Protein AF-A0A662TF59-F1 (afdb_monomer_lite)

Radius of gyration: 23.85 Å; chains: 1; bounding box: 61×54×68 Å

Sequence (411 aa):
MSLVRFFKLKTAALFHDPPHKPWVLFRPIKHKGHEEEAKKLLEQVVRATILKGSEQFIGREPVSQVDRMASSVERYILSLLLSNWKPGALPVREIKLKNILSPHLEVKLDQCLDDNRLEEFKRELSNILKQVDELSKNLAEDERARLLYTVLHIILEPLWVSSGLPLGPGDTRVPTHTVFDHNYACATFMNWFVGGDRPSGYLVSIDVAGVHRFIESSRKLVDLWASSYLVSLLSWYSIREFLVKLGPDVLILPSPRFNPFLYHTMLVELKRLNQKAEDLINKLSEIIKEGTGGLYDPLKPGFPMHAYVPGRLLLVLPSGQYIKDIVKDELKSCRDMKHAIACYIQNRFREGWRKLYEVLEEAFSEEGVERLIKKLLEKSGVIGGQESRAYKWGFAKEPPISVRVIVIDVR

Structure (mmCIF, N/CA/C/O backbone):
data_AF-A0A662TF59-F1
#
_entry.id   AF-A0A662TF59-F1
#
loop_
_atom_site.group_PDB
_atom_site.id
_atom_site.type_symbol
_atom_site.label_atom_id
_atom_site.label_alt_id
_atom_site.label_comp_id
_atom_site.label_asym_id
_atom_site.label_entity_id
_atom_site.label_seq_id
_atom_site.pdbx_PDB_ins_code
_atom_site.Cartn_x
_atom_site.Cartn_y
_atom_site.Cartn_z
_atom_site.occupancy
_atom_site.B_iso_or_equiv
_atom_site.auth_seq_id
_atom_site.auth_comp_id
_atom_site.auth_asym_id
_atom_site.auth_atom_id
_atom_site.pdbx_PDB_model_num
ATOM 1 N N . MET A 1 1 ? 21.215 1.408 9.684 1.00 64.00 1 MET A N 1
ATOM 2 C CA . MET A 1 1 ? 20.940 1.981 8.347 1.00 64.00 1 MET A CA 1
ATOM 3 C C . MET A 1 1 ? 19.900 3.084 8.544 1.00 64.00 1 MET A C 1
ATOM 5 O O . MET A 1 1 ? 19.001 2.866 9.343 1.00 64.00 1 MET A O 1
ATOM 9 N N . SER A 1 2 ? 20.048 4.269 7.935 1.00 84.00 2 SER A N 1
ATOM 10 C CA . SER A 1 2 ? 19.046 5.346 8.084 1.00 84.00 2 SER A CA 1
ATOM 11 C C . SER A 1 2 ? 17.724 4.967 7.406 1.00 84.00 2 SER A C 1
ATOM 13 O O . SER A 1 2 ? 17.728 4.177 6.455 1.00 84.00 2 SER A O 1
ATOM 15 N N . LEU A 1 3 ? 16.600 5.518 7.873 1.00 87.88 3 LEU A N 1
ATOM 16 C CA . LEU A 1 3 ? 15.291 5.326 7.234 1.00 87.88 3 LEU A CA 1
ATOM 17 C C . LEU A 1 3 ? 15.289 5.912 5.812 1.00 87.88 3 LEU A C 1
ATOM 19 O O . LEU A 1 3 ? 14.770 5.277 4.899 1.00 87.88 3 LEU A O 1
ATOM 23 N N . VAL A 1 4 ? 15.986 7.029 5.571 1.00 93.12 4 VAL A N 1
ATOM 24 C CA . VAL A 1 4 ? 16.218 7.539 4.204 1.00 93.12 4 VAL A CA 1
ATOM 25 C C . VAL A 1 4 ? 16.836 6.475 3.287 1.00 93.12 4 VAL A C 1
ATOM 27 O O . VAL A 1 4 ? 16.341 6.253 2.182 1.00 93.12 4 VAL A O 1
ATOM 30 N N . ARG A 1 5 ? 17.899 5.773 3.717 1.00 93.19 5 ARG A N 1
ATOM 31 C CA . ARG A 1 5 ? 18.518 4.712 2.895 1.00 93.19 5 ARG A CA 1
ATOM 32 C C . ARG A 1 5 ? 17.561 3.539 2.670 1.00 93.19 5 ARG A C 1
ATOM 34 O O . ARG A 1 5 ? 17.553 2.984 1.575 1.00 93.19 5 ARG A O 1
ATOM 41 N N . PHE A 1 6 ? 16.751 3.196 3.668 1.00 93.38 6 PHE A N 1
ATOM 42 C CA . PHE A 1 6 ? 15.716 2.169 3.546 1.00 93.38 6 PHE A CA 1
ATOM 43 C C . PHE A 1 6 ? 14.692 2.515 2.451 1.00 93.38 6 PHE A C 1
ATOM 45 O O . PHE A 1 6 ? 14.455 1.699 1.561 1.00 93.38 6 PHE A O 1
ATOM 52 N N . PHE A 1 7 ? 14.176 3.747 2.418 1.00 95.94 7 PHE A N 1
ATOM 53 C CA . PHE A 1 7 ? 13.256 4.178 1.357 1.00 95.94 7 PHE A CA 1
ATOM 54 C C . PHE A 1 7 ? 13.919 4.298 -0.020 1.00 95.94 7 PHE A C 1
ATOM 56 O O . PHE A 1 7 ? 13.269 4.016 -1.027 1.00 95.94 7 PHE A O 1
ATOM 63 N N . LYS A 1 8 ? 15.215 4.630 -0.100 1.00 96.19 8 LYS A N 1
ATOM 64 C CA . LYS A 1 8 ? 15.958 4.586 -1.375 1.00 96.19 8 LYS A CA 1
ATOM 65 C C . LYS A 1 8 ? 16.068 3.169 -1.941 1.00 96.19 8 LYS A C 1
ATOM 67 O O . LYS A 1 8 ? 15.877 2.981 -3.138 1.00 96.19 8 LYS A O 1
ATOM 72 N N . LEU A 1 9 ? 16.323 2.168 -1.093 1.00 95.50 9 LEU A N 1
ATOM 73 C CA . LEU A 1 9 ? 16.351 0.759 -1.507 1.00 95.50 9 LEU A CA 1
ATOM 74 C C . LEU A 1 9 ? 14.986 0.289 -2.017 1.00 95.50 9 LEU A C 1
ATOM 76 O O . LEU A 1 9 ? 14.910 -0.340 -3.068 1.00 95.50 9 LEU A O 1
ATOM 80 N N . LYS A 1 10 ? 13.904 0.648 -1.318 1.00 96.62 10 LYS A N 1
ATOM 81 C CA . LYS A 1 10 ? 12.536 0.355 -1.767 1.00 96.62 10 LYS A CA 1
ATOM 82 C C . LYS A 1 10 ? 12.191 1.027 -3.089 1.00 96.62 10 LYS A C 1
ATOM 84 O O . LYS A 1 10 ? 11.623 0.397 -3.972 1.00 96.62 10 LYS A O 1
ATOM 89 N N . THR A 1 11 ? 12.580 2.290 -3.244 1.00 97.44 11 THR A N 1
ATOM 90 C CA . THR A 1 11 ? 12.395 3.039 -4.493 1.00 97.44 11 THR A CA 1
ATOM 91 C C . THR A 1 11 ? 13.150 2.372 -5.644 1.00 97.44 11 THR A C 1
ATOM 93 O O . THR A 1 11 ? 12.599 2.214 -6.728 1.00 97.44 11 THR A O 1
ATOM 96 N N . ALA A 1 12 ? 14.383 1.918 -5.402 1.00 96.62 12 ALA A N 1
ATOM 97 C CA . ALA A 1 12 ? 15.154 1.162 -6.382 1.00 96.62 12 ALA A CA 1
ATOM 98 C C . ALA A 1 12 ? 14.490 -0.177 -6.736 1.00 96.62 12 ALA A C 1
ATOM 100 O O . ALA A 1 12 ? 14.435 -0.523 -7.908 1.00 96.62 12 ALA A O 1
ATOM 101 N N . ALA A 1 13 ? 13.945 -0.902 -5.754 1.00 96.25 13 ALA A N 1
ATOM 102 C CA . ALA A 1 13 ? 13.207 -2.145 -5.985 1.00 96.25 13 ALA A CA 1
ATOM 103 C C . ALA A 1 13 ? 11.935 -1.922 -6.822 1.00 96.25 13 ALA A C 1
ATOM 105 O O . ALA A 1 13 ? 11.663 -2.690 -7.740 1.00 96.25 13 ALA A O 1
ATOM 106 N N . LEU A 1 14 ? 11.204 -0.834 -6.564 1.00 97.06 14 LEU A N 1
ATOM 107 C CA . LEU A 1 14 ? 9.993 -0.463 -7.302 1.00 97.06 14 LEU A CA 1
ATOM 108 C C . LEU A 1 14 ? 10.271 -0.068 -8.769 1.00 97.06 14 LEU A C 1
ATOM 110 O O . LEU A 1 14 ? 9.373 -0.141 -9.602 1.00 97.06 14 LEU A O 1
ATOM 114 N N . PHE A 1 15 ? 11.500 0.347 -9.090 1.00 95.31 15 PHE A N 1
ATOM 115 C CA . PHE A 1 15 ? 11.906 0.829 -10.419 1.00 95.31 15 PHE A CA 1
ATOM 116 C C . PHE A 1 15 ? 12.969 -0.036 -11.105 1.00 95.31 15 PHE A C 1
ATOM 118 O O . PHE A 1 15 ? 13.431 0.342 -12.180 1.00 95.31 15 PHE A O 1
ATOM 125 N N . HIS A 1 16 ? 13.394 -1.154 -10.504 1.00 91.75 16 HIS A N 1
ATOM 126 C CA . HIS A 1 16 ? 14.505 -1.957 -11.032 1.00 91.75 16 HIS A CA 1
ATOM 127 C C . HIS A 1 16 ? 14.235 -2.428 -12.470 1.00 91.75 16 HIS A C 1
ATOM 129 O O . HIS A 1 16 ? 15.147 -2.412 -13.296 1.00 91.75 16 HIS A O 1
ATOM 135 N N . ASP A 1 17 ? 12.972 -2.746 -12.766 1.00 91.75 17 ASP A N 1
ATOM 136 C CA . ASP A 1 17 ? 12.438 -2.909 -14.109 1.00 91.75 17 ASP A CA 1
ATOM 137 C C . ASP A 1 17 ? 11.595 -1.683 -14.497 1.00 91.75 17 ASP A C 1
ATOM 139 O O . ASP A 1 17 ? 10.677 -1.305 -13.761 1.00 91.75 17 ASP A O 1
ATOM 143 N N . PRO A 1 18 ? 11.843 -1.053 -15.659 1.00 91.44 18 PRO A N 1
ATOM 144 C CA . PRO A 1 18 ? 11.009 0.052 -16.107 1.00 91.44 18 PRO A CA 1
ATOM 145 C C . PRO A 1 18 ? 9.636 -0.472 -16.577 1.00 91.44 18 PRO A C 1
ATOM 147 O O . PRO A 1 18 ? 9.585 -1.542 -17.188 1.00 91.44 18 PRO A O 1
ATOM 150 N N . PRO A 1 19 ? 8.523 0.270 -16.401 1.00 90.38 19 PRO A N 1
ATOM 151 C CA . PRO A 1 19 ? 7.196 -0.196 -16.830 1.00 90.38 19 PRO A CA 1
ATOM 152 C C . PRO A 1 19 ? 7.105 -0.547 -18.326 1.00 90.38 19 PRO A C 1
ATOM 154 O O . PRO A 1 19 ? 6.362 -1.446 -18.717 1.00 90.38 19 PRO A O 1
ATOM 157 N N . HIS A 1 20 ? 7.922 0.097 -19.169 1.00 88.44 20 HIS A N 1
ATOM 158 C CA . HIS A 1 20 ? 8.039 -0.195 -20.600 1.00 88.44 20 HIS A CA 1
ATOM 159 C C . HIS A 1 20 ? 9.055 -1.300 -20.956 1.00 88.44 20 HIS A C 1
ATOM 161 O O . HIS A 1 20 ? 9.382 -1.466 -22.135 1.00 88.44 20 HIS A O 1
ATOM 167 N N . LYS A 1 21 ? 9.545 -2.087 -19.984 1.00 88.94 21 LYS A N 1
ATOM 168 C CA . LYS A 1 21 ? 10.516 -3.185 -20.185 1.00 88.94 21 LYS A CA 1
ATOM 169 C C . LYS A 1 21 ? 10.184 -4.094 -21.376 1.00 88.94 21 LYS A C 1
ATOM 171 O O . LYS A 1 21 ? 11.099 -4.342 -22.166 1.00 88.94 21 LYS A O 1
ATOM 176 N N . PRO A 1 22 ? 8.935 -4.564 -21.577 1.00 86.06 22 PRO A N 1
ATOM 177 C CA . PRO A 1 22 ? 8.619 -5.447 -22.700 1.00 86.06 22 PRO A CA 1
ATOM 178 C C . PRO A 1 22 ? 8.956 -4.827 -24.055 1.00 86.06 22 PRO A C 1
ATOM 180 O O . PRO A 1 22 ? 9.575 -5.479 -24.888 1.00 86.06 22 PRO A O 1
ATOM 183 N N . TRP A 1 23 ? 8.649 -3.545 -24.254 1.00 84.94 23 TRP A N 1
ATOM 184 C CA . TRP A 1 23 ? 8.951 -2.835 -25.499 1.00 84.94 23 TRP A CA 1
ATOM 185 C C . TRP A 1 23 ? 10.442 -2.528 -25.658 1.00 84.94 23 TRP A C 1
ATOM 187 O O . TRP A 1 23 ? 10.940 -2.533 -26.781 1.00 84.94 23 TRP A O 1
ATOM 197 N N . VAL A 1 24 ? 11.178 -2.314 -24.562 1.00 81.12 24 VAL A N 1
ATOM 198 C CA . VAL A 1 24 ? 12.645 -2.162 -24.603 1.00 81.12 24 VAL A CA 1
ATOM 199 C C . VAL A 1 24 ? 13.311 -3.457 -25.069 1.00 81.12 24 VAL A C 1
ATOM 201 O O . VAL A 1 24 ? 14.198 -3.414 -25.916 1.00 81.12 24 VAL A O 1
ATOM 204 N N . LEU A 1 25 ? 12.861 -4.607 -24.559 1.00 76.50 25 LEU A N 1
ATOM 205 C CA . LEU A 1 25 ? 13.406 -5.919 -24.924 1.00 76.50 25 LEU A CA 1
ATOM 206 C C . LEU A 1 25 ? 13.039 -6.350 -26.353 1.00 76.50 25 LEU A C 1
ATOM 208 O O . LEU A 1 25 ? 13.785 -7.110 -26.965 1.00 76.50 25 LEU A O 1
ATOM 212 N N . PHE A 1 26 ? 11.910 -5.869 -26.877 1.00 73.31 26 PHE A N 1
ATOM 213 C CA . PHE A 1 26 ? 11.425 -6.186 -28.223 1.00 73.31 26 PHE A CA 1
ATOM 214 C C . PHE A 1 26 ? 11.919 -5.235 -29.325 1.00 73.31 26 PHE A C 1
ATOM 216 O O . PHE A 1 26 ? 11.845 -5.597 -30.500 1.00 73.31 26 PHE A O 1
ATOM 223 N N . ARG A 1 27 ? 12.417 -4.028 -29.005 1.00 66.62 27 ARG A N 1
ATOM 224 C CA . ARG A 1 27 ? 12.935 -3.100 -30.027 1.00 66.62 27 ARG A CA 1
ATOM 225 C C . ARG A 1 27 ? 14.221 -3.681 -30.661 1.00 66.62 27 ARG A C 1
ATOM 227 O O . ARG A 1 27 ? 15.193 -3.918 -29.949 1.00 66.62 27 ARG A O 1
ATOM 234 N N . PRO A 1 28 ? 14.290 -3.843 -32.000 1.00 44.75 28 PRO A N 1
ATOM 235 C CA . PRO A 1 28 ? 15.457 -4.422 -32.682 1.00 44.75 28 PRO A CA 1
ATOM 236 C C . PRO A 1 28 ? 16.689 -3.499 -32.705 1.00 44.75 28 PRO A C 1
ATOM 238 O O . PRO A 1 28 ? 17.773 -3.917 -33.104 1.00 44.75 28 PRO A O 1
ATOM 241 N N . ILE A 1 29 ? 16.547 -2.235 -32.292 1.00 43.38 29 ILE A N 1
ATOM 242 C CA . ILE A 1 29 ? 17.575 -1.203 -32.430 1.00 43.38 29 ILE A CA 1
ATOM 243 C C . ILE A 1 29 ? 18.001 -0.738 -31.034 1.00 43.38 29 ILE A C 1
ATOM 245 O O . ILE A 1 29 ? 17.286 0.012 -30.374 1.00 43.38 29 ILE A O 1
ATOM 249 N N . LYS A 1 30 ? 19.221 -1.140 -30.658 1.00 41.53 30 LYS A N 1
ATOM 250 C CA . LYS A 1 30 ? 19.978 -0.882 -29.415 1.00 41.53 30 LYS A CA 1
ATOM 251 C C . LYS A 1 30 ? 19.765 -1.918 -28.309 1.00 41.53 30 LYS A C 1
ATOM 253 O O . LYS A 1 30 ? 18.823 -1.847 -27.534 1.00 41.53 30 LYS A O 1
ATOM 258 N N . HIS A 1 31 ? 20.790 -2.756 -28.138 1.00 45.53 31 HIS A N 1
ATOM 259 C CA . HIS A 1 31 ? 21.136 -3.483 -26.912 1.00 45.53 31 HIS A CA 1
ATOM 260 C C . HIS A 1 31 ? 21.432 -2.536 -25.724 1.00 45.53 31 HIS A C 1
ATOM 262 O O . HIS A 1 31 ? 22.479 -2.628 -25.088 1.00 45.53 31 HIS A O 1
ATOM 268 N N . LYS A 1 32 ? 20.557 -1.571 -25.426 1.00 54.06 32 LYS A N 1
ATOM 269 C CA . LYS A 1 32 ? 20.580 -0.901 -24.127 1.00 54.06 32 LYS A CA 1
ATOM 270 C C . LYS A 1 32 ? 19.879 -1.840 -23.151 1.00 54.06 32 LYS A C 1
ATOM 272 O O . LYS A 1 32 ? 18.724 -2.192 -23.366 1.00 54.06 32 LYS A O 1
ATOM 277 N N . GLY A 1 33 ? 20.595 -2.295 -22.124 1.00 73.25 33 GLY A N 1
ATOM 278 C CA . GLY A 1 33 ? 20.006 -3.127 -21.076 1.00 73.25 33 GLY A CA 1
ATOM 279 C C . GLY A 1 33 ? 18.820 -2.408 -20.430 1.00 73.25 33 GLY A C 1
ATOM 280 O O . GLY A 1 33 ? 18.898 -1.210 -20.171 1.00 73.25 33 GLY A O 1
ATOM 281 N N . HIS A 1 34 ? 17.727 -3.127 -20.172 1.00 81.62 34 HIS A N 1
ATOM 282 C CA . HIS A 1 34 ? 16.539 -2.589 -19.496 1.00 81.62 34 HIS A CA 1
ATOM 283 C C . HIS A 1 34 ? 16.880 -1.967 -18.129 1.00 81.62 34 HIS A C 1
ATOM 285 O O . HIS A 1 34 ? 16.282 -0.964 -17.758 1.00 81.62 34 HIS A O 1
ATOM 291 N N . GLU A 1 35 ? 17.906 -2.476 -17.439 1.00 84.12 35 GLU A N 1
ATOM 292 C CA . GLU A 1 35 ? 18.431 -1.886 -16.200 1.00 84.12 35 GLU A CA 1
ATOM 293 C C . GLU A 1 35 ? 18.985 -0.463 -16.387 1.00 84.12 35 GLU A C 1
ATOM 295 O O . GLU A 1 35 ? 18.843 0.388 -15.514 1.00 84.12 35 GLU A O 1
ATOM 300 N N . GLU A 1 36 ? 19.627 -0.182 -17.522 1.00 87.12 36 GLU A N 1
ATOM 301 C CA . GLU A 1 36 ? 20.164 1.147 -17.835 1.00 87.12 36 GLU A CA 1
ATOM 302 C C . GLU A 1 36 ? 19.031 2.143 -18.122 1.00 87.12 36 GLU A C 1
ATOM 304 O O . GLU A 1 36 ? 19.120 3.323 -17.781 1.00 87.12 36 GLU A O 1
ATOM 309 N N . GLU A 1 37 ? 17.945 1.663 -18.729 1.00 89.38 37 GLU A N 1
ATOM 310 C CA . GLU A 1 37 ? 16.728 2.447 -18.940 1.00 89.38 37 GLU A CA 1
ATOM 311 C C . GLU A 1 37 ? 16.000 2.716 -17.615 1.00 89.38 37 GLU A C 1
ATOM 313 O O . GLU A 1 37 ? 15.609 3.853 -17.353 1.00 89.38 37 GLU A O 1
ATOM 318 N N . ALA A 1 38 ? 15.893 1.711 -16.740 1.00 90.81 38 ALA A N 1
ATOM 319 C CA . ALA A 1 38 ? 15.378 1.869 -15.381 1.00 90.81 38 ALA A CA 1
ATOM 320 C C . ALA A 1 38 ? 16.176 2.900 -14.574 1.00 90.81 38 ALA A C 1
ATOM 322 O O . ALA A 1 38 ? 15.586 3.778 -13.944 1.00 90.81 38 ALA A O 1
ATOM 323 N N . LYS A 1 39 ? 17.513 2.850 -14.636 1.00 93.56 39 LYS A N 1
ATOM 324 C CA . LYS A 1 39 ? 18.385 3.832 -13.972 1.00 93.56 39 LYS A CA 1
ATOM 325 C C . LYS A 1 39 ? 18.116 5.251 -14.454 1.00 93.56 39 LYS A C 1
ATOM 327 O O . LYS A 1 39 ? 17.955 6.139 -13.624 1.00 93.56 39 LYS A O 1
ATOM 332 N N . LYS A 1 40 ? 18.003 5.460 -15.769 1.00 92.38 40 LYS A N 1
ATOM 333 C CA . LYS A 1 40 ? 17.708 6.780 -16.356 1.00 92.38 40 LYS A CA 1
ATOM 334 C C . LYS A 1 40 ? 16.338 7.299 -15.961 1.00 92.38 40 LYS A C 1
ATOM 336 O O . LYS A 1 40 ? 16.217 8.458 -15.569 1.00 92.38 40 LYS A O 1
ATOM 341 N N . LEU A 1 41 ? 15.324 6.438 -16.041 1.00 92.81 41 LEU A N 1
ATOM 342 C CA . LEU A 1 41 ? 13.967 6.758 -15.615 1.00 92.81 41 LEU A CA 1
ATOM 343 C C . LEU A 1 41 ? 13.957 7.185 -14.144 1.00 92.81 41 LEU A C 1
ATOM 345 O O . LEU A 1 41 ? 13.460 8.262 -13.818 1.00 92.81 41 LEU A O 1
ATOM 349 N N . LEU A 1 42 ? 14.539 6.365 -13.267 1.00 95.31 42 LEU A N 1
ATOM 350 C CA . LEU A 1 42 ? 14.553 6.636 -11.838 1.00 95.31 42 LEU A CA 1
ATOM 351 C C . LEU A 1 42 ? 15.345 7.905 -11.511 1.00 95.31 42 LEU A C 1
ATOM 353 O O . LEU A 1 42 ? 14.848 8.747 -10.765 1.00 95.31 42 LEU A O 1
ATOM 357 N N . GLU A 1 43 ? 16.530 8.081 -12.103 1.00 95.25 43 GLU A N 1
ATOM 358 C CA . GLU A 1 43 ? 17.344 9.284 -11.924 1.00 95.25 43 GLU A CA 1
ATOM 359 C C . GLU A 1 43 ? 16.547 10.537 -12.298 1.00 95.25 43 GLU A C 1
ATOM 361 O O . GLU A 1 43 ? 16.455 11.458 -11.490 1.00 95.25 43 GLU A O 1
ATOM 366 N N . GLN A 1 44 ? 15.907 10.563 -13.472 1.00 93.69 44 GLN A N 1
ATOM 367 C CA . GLN A 1 44 ? 15.101 11.699 -13.929 1.00 93.69 44 GLN A CA 1
ATOM 368 C C . GLN A 1 44 ? 13.950 12.023 -12.968 1.00 93.69 44 GLN A C 1
ATOM 370 O O . GLN A 1 44 ? 13.705 13.198 -12.684 1.00 93.69 44 GLN A O 1
ATOM 375 N N . VAL A 1 45 ? 13.273 10.995 -12.450 1.00 93.81 45 VAL A N 1
ATOM 376 C CA . VAL A 1 45 ? 12.109 11.134 -11.566 1.00 93.81 45 VAL A CA 1
ATOM 377 C C . VAL A 1 45 ? 12.498 11.668 -10.184 1.00 93.81 45 VAL A C 1
ATOM 379 O O . VAL A 1 45 ? 11.832 12.564 -9.664 1.00 93.81 45 VAL A O 1
ATOM 382 N N . VAL A 1 46 ? 13.586 11.168 -9.589 1.00 94.31 46 VAL A N 1
ATOM 383 C CA . VAL A 1 46 ? 13.944 11.474 -8.189 1.00 94.31 46 VAL A CA 1
ATOM 384 C C . VAL A 1 46 ? 15.056 12.515 -8.029 1.00 94.31 46 VAL A C 1
ATOM 386 O O . VAL A 1 46 ? 15.337 12.917 -6.897 1.00 94.31 46 VAL A O 1
ATOM 389 N N . ARG A 1 47 ? 15.672 12.996 -9.124 1.00 92.56 47 ARG A N 1
ATOM 390 C CA . ARG A 1 47 ? 16.860 13.883 -9.126 1.00 92.56 47 ARG A CA 1
ATOM 391 C C . ARG A 1 47 ? 16.783 15.068 -8.167 1.00 92.56 47 ARG A C 1
ATOM 393 O O . ARG A 1 47 ? 17.804 15.448 -7.598 1.00 92.56 47 ARG A O 1
ATOM 400 N N . ALA A 1 48 ? 15.613 15.684 -8.046 1.00 91.31 48 ALA A N 1
ATOM 401 C CA . ALA A 1 48 ? 15.404 16.894 -7.250 1.00 91.31 48 ALA A CA 1
ATOM 402 C C . ALA A 1 48 ? 14.711 16.621 -5.907 1.00 91.31 48 ALA A C 1
ATOM 404 O O . ALA A 1 48 ? 14.107 17.524 -5.346 1.00 91.31 48 ALA A O 1
ATOM 405 N N . THR A 1 49 ? 14.785 15.386 -5.412 1.00 94.88 49 THR A N 1
ATOM 406 C CA . THR A 1 49 ? 14.183 14.974 -4.139 1.00 94.88 49 THR A CA 1
ATOM 407 C C . THR A 1 49 ? 15.225 14.342 -3.227 1.00 94.88 49 THR A C 1
ATOM 409 O O . THR A 1 49 ? 16.313 13.956 -3.673 1.00 94.88 49 THR A O 1
ATOM 412 N N . ILE A 1 50 ? 14.882 14.141 -1.954 1.00 94.75 50 ILE A N 1
ATOM 413 C CA . ILE A 1 50 ? 15.754 13.409 -1.021 1.00 94.75 50 ILE A CA 1
ATOM 414 C C . ILE A 1 50 ? 16.023 11.950 -1.446 1.00 94.75 50 ILE A C 1
ATOM 416 O O . ILE A 1 50 ? 17.017 11.351 -1.025 1.00 94.75 50 ILE A O 1
ATOM 420 N N . LEU A 1 51 ? 15.186 11.382 -2.326 1.00 95.69 51 LEU A N 1
ATOM 421 C CA . LEU A 1 51 ? 15.341 10.032 -2.876 1.00 95.69 51 LEU A CA 1
ATOM 422 C C . LEU A 1 51 ? 16.407 9.939 -3.985 1.00 95.69 51 LEU A C 1
ATOM 424 O O . LEU A 1 51 ? 16.686 8.838 -4.462 1.00 95.69 51 LEU A O 1
ATOM 428 N N . LYS A 1 52 ? 17.062 11.046 -4.364 1.00 95.88 52 LYS A N 1
ATOM 429 C CA . LYS A 1 52 ? 18.223 11.046 -5.273 1.00 95.88 52 LYS A CA 1
ATOM 430 C C . LYS A 1 52 ? 19.280 10.015 -4.846 1.00 95.88 52 LYS A C 1
ATOM 432 O O . LYS A 1 52 ? 19.623 9.930 -3.662 1.00 95.88 52 LYS A O 1
ATOM 437 N N . GLY A 1 53 ? 19.840 9.265 -5.794 1.00 94.50 53 GLY A N 1
ATOM 438 C CA . GLY A 1 53 ? 20.815 8.205 -5.523 1.00 94.50 53 GLY A CA 1
ATOM 439 C C . GLY A 1 53 ? 20.192 6.811 -5.432 1.00 94.50 53 GLY A C 1
ATOM 440 O O . GLY A 1 53 ? 20.923 5.838 -5.266 1.00 94.50 53 GLY A O 1
ATOM 441 N N . SER A 1 54 ? 18.861 6.692 -5.520 1.00 95.62 54 SER A N 1
ATOM 442 C CA . SER A 1 54 ? 18.176 5.391 -5.514 1.00 95.62 54 SER A CA 1
ATOM 443 C C . SER A 1 54 ? 18.570 4.528 -6.721 1.00 95.62 54 SER A C 1
ATOM 445 O O . SER A 1 54 ? 18.708 3.315 -6.598 1.00 95.62 54 SER A O 1
ATOM 447 N N . GLU A 1 55 ? 18.850 5.146 -7.869 1.00 94.56 55 GLU A N 1
ATOM 448 C CA . GLU A 1 55 ? 19.286 4.483 -9.104 1.00 94.56 55 GLU A CA 1
ATOM 449 C C . GLU A 1 55 ? 20.577 3.667 -8.946 1.00 94.56 55 GLU A C 1
ATOM 451 O O . GLU A 1 55 ? 20.789 2.677 -9.647 1.00 94.56 55 GLU A O 1
ATOM 456 N N . GLN A 1 56 ? 21.420 4.023 -7.974 1.00 94.06 56 GLN A N 1
ATOM 457 C CA . GLN A 1 56 ? 22.701 3.362 -7.720 1.00 94.06 56 GLN A CA 1
ATOM 458 C C . GLN A 1 56 ? 22.543 1.949 -7.150 1.00 94.06 56 GLN A C 1
ATOM 460 O O . GLN A 1 56 ? 23.493 1.165 -7.201 1.00 94.06 56 GLN A O 1
ATOM 465 N N . PHE A 1 57 ? 21.371 1.625 -6.595 1.00 93.62 57 PHE A N 1
ATOM 466 C CA . PHE A 1 57 ? 21.079 0.308 -6.032 1.00 93.62 57 PHE A CA 1
ATOM 467 C C . PHE A 1 57 ? 20.527 -0.678 -7.074 1.00 93.62 57 PHE A C 1
ATOM 469 O O . PHE A 1 57 ? 20.509 -1.877 -6.811 1.00 93.62 57 PHE A O 1
ATOM 476 N N . ILE A 1 58 ? 20.119 -0.212 -8.262 1.00 92.19 58 ILE A N 1
ATOM 477 C CA . ILE A 1 58 ? 19.606 -1.085 -9.328 1.00 92.19 58 ILE A CA 1
ATOM 478 C C . ILE A 1 58 ? 20.731 -1.993 -9.847 1.00 92.19 58 ILE A C 1
ATOM 480 O O . ILE A 1 58 ? 21.802 -1.519 -10.248 1.00 92.19 58 ILE A O 1
ATOM 484 N N . GLY A 1 59 ? 20.471 -3.303 -9.846 1.00 87.44 59 GLY A N 1
ATOM 485 C CA . GLY A 1 59 ? 21.437 -4.337 -10.231 1.00 87.44 59 GLY A CA 1
ATOM 486 C C . GLY A 1 59 ? 22.494 -4.639 -9.161 1.00 87.44 59 GLY A C 1
ATOM 487 O O . GLY A 1 59 ? 23.499 -5.282 -9.456 1.00 87.44 59 GLY A O 1
ATOM 488 N N . ARG A 1 60 ? 22.310 -4.159 -7.923 1.00 91.25 60 ARG A N 1
ATOM 489 C CA . ARG A 1 60 ? 23.190 -4.445 -6.780 1.00 91.25 60 ARG A CA 1
ATOM 490 C C . ARG A 1 60 ? 22.407 -5.082 -5.641 1.00 91.25 60 ARG A C 1
ATOM 492 O O . ARG A 1 60 ? 21.193 -4.914 -5.539 1.00 91.25 60 ARG A O 1
ATOM 499 N N . GLU A 1 61 ? 23.112 -5.760 -4.743 1.00 89.94 61 GLU A N 1
ATOM 500 C CA . GLU A 1 61 ? 22.493 -6.263 -3.520 1.00 89.94 61 GLU A CA 1
ATOM 501 C C . GLU A 1 61 ? 22.108 -5.104 -2.580 1.00 89.94 61 GLU A C 1
ATOM 503 O O . GLU A 1 61 ? 22.852 -4.118 -2.481 1.00 89.94 61 GLU A O 1
ATOM 508 N N . PRO A 1 62 ? 20.944 -5.173 -1.903 1.00 92.81 62 PRO A N 1
ATOM 509 C CA . PRO A 1 62 ? 19.990 -6.296 -1.857 1.00 92.81 62 PRO A CA 1
ATOM 510 C C . PRO A 1 62 ? 18.909 -6.322 -2.963 1.00 92.81 62 PRO A C 1
ATOM 512 O O . PRO A 1 62 ? 18.077 -7.227 -2.988 1.00 92.81 62 PRO A O 1
ATOM 515 N N . VAL A 1 63 ? 18.868 -5.343 -3.876 1.00 92.50 63 VAL A N 1
ATOM 516 C CA . VAL A 1 63 ? 17.812 -5.243 -4.908 1.00 92.50 63 VAL A CA 1
ATOM 517 C C . VAL A 1 63 ? 17.816 -6.457 -5.840 1.00 92.50 63 VAL A C 1
ATOM 519 O O . VAL A 1 63 ? 16.755 -6.993 -6.149 1.00 92.50 63 VAL A O 1
ATOM 522 N N . SER A 1 64 ? 18.993 -6.950 -6.231 1.00 91.00 64 SER A N 1
ATOM 523 C CA . SER A 1 64 ? 19.106 -8.151 -7.070 1.00 91.00 64 SER A CA 1
ATOM 524 C C . SER A 1 64 ? 18.625 -9.438 -6.387 1.00 91.00 64 SER A C 1
ATOM 526 O O . SER A 1 64 ? 18.030 -10.289 -7.044 1.00 91.00 64 SER A O 1
ATOM 528 N N . GLN A 1 65 ? 18.850 -9.615 -5.081 1.00 91.06 65 GLN A N 1
ATOM 529 C CA . GLN A 1 65 ? 18.286 -10.737 -4.319 1.00 91.06 65 GLN A CA 1
ATOM 530 C C . GLN A 1 65 ? 16.767 -10.695 -4.290 1.00 91.06 65 GLN A C 1
ATOM 532 O O . GLN A 1 65 ? 16.113 -11.724 -4.461 1.00 91.06 65 GLN A O 1
ATOM 537 N N . VAL A 1 66 ? 16.220 -9.504 -4.093 1.00 93.44 66 VAL A N 1
ATOM 538 C CA . VAL A 1 66 ? 14.782 -9.297 -4.019 1.00 93.44 66 VAL A CA 1
ATOM 539 C C . VAL A 1 66 ? 14.102 -9.565 -5.359 1.00 93.44 66 VAL A C 1
ATOM 541 O O . VAL A 1 66 ? 13.098 -10.272 -5.371 1.00 93.44 66 VAL A O 1
ATOM 544 N N . ASP A 1 67 ? 14.687 -9.131 -6.478 1.00 92.69 67 ASP A N 1
ATOM 545 C CA . ASP A 1 67 ? 14.217 -9.509 -7.819 1.00 92.69 67 ASP A CA 1
ATOM 546 C C . ASP A 1 67 ? 14.205 -11.038 -8.018 1.00 92.69 67 ASP A C 1
ATOM 548 O O . ASP A 1 67 ? 13.224 -11.620 -8.494 1.00 92.69 67 ASP A O 1
ATOM 552 N N . ARG A 1 68 ? 15.266 -11.734 -7.579 1.00 90.06 68 ARG A N 1
ATOM 553 C CA . ARG A 1 68 ? 15.310 -13.206 -7.628 1.00 90.06 68 ARG A CA 1
ATOM 554 C C . ARG A 1 68 ? 14.205 -13.853 -6.792 1.00 90.06 68 ARG A C 1
ATOM 556 O O . ARG A 1 68 ? 13.659 -14.866 -7.226 1.00 90.06 68 ARG A O 1
ATOM 563 N N . MET A 1 69 ? 13.900 -13.300 -5.618 1.00 90.25 69 MET A N 1
ATOM 564 C CA . MET A 1 69 ? 12.876 -13.830 -4.715 1.00 90.25 69 MET A CA 1
ATOM 565 C C . MET A 1 69 ? 11.460 -13.581 -5.250 1.00 90.25 69 MET A C 1
ATOM 567 O O . MET A 1 69 ? 10.644 -14.506 -5.253 1.00 90.25 69 MET A O 1
ATOM 571 N N . ALA A 1 70 ? 11.197 -12.378 -5.765 1.00 91.19 70 ALA A N 1
ATOM 572 C CA . ALA A 1 70 ? 9.926 -12.016 -6.385 1.00 91.19 70 ALA A CA 1
ATOM 573 C C . ALA A 1 70 ? 9.639 -12.857 -7.639 1.00 91.19 70 ALA A C 1
ATOM 575 O O . ALA A 1 70 ? 8.545 -13.390 -7.770 1.00 91.19 70 ALA A O 1
ATOM 576 N N . SER A 1 71 ? 10.655 -13.091 -8.478 1.00 87.31 71 SER A N 1
ATOM 577 C CA . SER A 1 71 ? 10.552 -13.893 -9.710 1.00 87.31 71 SER A CA 1
ATOM 578 C C . SER A 1 71 ? 10.594 -15.419 -9.490 1.00 87.31 71 SER A C 1
ATOM 580 O O . SER A 1 71 ? 10.882 -16.182 -10.420 1.00 87.31 71 SER A O 1
ATOM 582 N N . SER A 1 72 ? 10.467 -15.906 -8.253 1.00 86.00 72 SER A N 1
ATOM 583 C CA . SER A 1 72 ? 10.721 -17.322 -7.935 1.00 86.00 72 SER A CA 1
ATOM 584 C C . SER A 1 72 ? 9.734 -18.272 -8.621 1.00 86.00 72 SER A C 1
ATOM 586 O O . SER A 1 72 ? 10.136 -19.347 -9.073 1.00 86.00 72 SER A O 1
ATOM 588 N N . VAL A 1 73 ? 8.473 -17.858 -8.770 1.00 82.75 73 VAL A N 1
ATOM 589 C CA . VAL A 1 73 ? 7.426 -18.639 -9.442 1.00 82.75 73 VAL A CA 1
ATOM 590 C C . VAL A 1 73 ? 7.694 -18.727 -10.945 1.00 82.75 73 VAL A C 1
ATOM 592 O O . VAL A 1 73 ? 7.690 -19.823 -11.505 1.00 82.75 73 VAL A O 1
ATOM 595 N N . GLU A 1 74 ? 8.006 -17.609 -11.602 1.00 83.94 74 GLU A N 1
ATOM 596 C CA . GLU A 1 74 ? 8.349 -17.560 -13.027 1.00 83.94 74 GLU A CA 1
ATOM 597 C C . GLU A 1 74 ? 9.578 -18.418 -13.314 1.00 83.94 74 GLU A C 1
ATOM 599 O O . GLU A 1 74 ? 9.589 -19.212 -14.255 1.00 83.94 74 GLU A O 1
ATOM 604 N N . ARG A 1 75 ? 10.614 -18.303 -12.474 1.00 83.31 75 ARG A N 1
ATOM 605 C CA . ARG A 1 75 ? 11.841 -19.099 -12.601 1.00 83.31 75 ARG A CA 1
ATOM 606 C C . ARG A 1 75 ? 11.570 -20.587 -12.407 1.00 83.31 75 ARG A C 1
ATOM 608 O O . ARG A 1 75 ? 12.129 -21.392 -13.151 1.00 83.31 75 ARG A O 1
ATOM 615 N N . TYR A 1 76 ? 10.705 -20.956 -11.464 1.00 84.56 76 TYR A N 1
ATOM 616 C CA . TYR A 1 76 ? 10.289 -22.343 -11.277 1.00 84.56 76 TYR A CA 1
ATOM 617 C C . TYR A 1 76 ? 9.564 -22.881 -12.517 1.00 84.56 76 TYR A C 1
ATOM 619 O O . TYR A 1 76 ? 9.953 -23.924 -13.042 1.00 84.56 76 TYR A O 1
ATOM 627 N N . ILE A 1 77 ? 8.597 -22.140 -13.066 1.00 83.00 77 ILE A N 1
ATOM 628 C CA . ILE A 1 77 ? 7.903 -22.514 -14.310 1.00 83.00 77 ILE A CA 1
ATOM 629 C C . ILE A 1 77 ? 8.901 -22.677 -15.464 1.00 83.00 77 ILE A C 1
ATOM 631 O O . ILE A 1 77 ? 8.866 -23.677 -16.181 1.00 83.00 77 ILE A O 1
ATOM 635 N N . LEU A 1 78 ? 9.838 -21.740 -15.623 1.00 82.44 78 LEU A N 1
ATOM 636 C CA . LEU A 1 78 ? 10.886 -21.833 -16.642 1.00 82.44 78 LEU A CA 1
ATOM 637 C C . LEU A 1 78 ? 11.782 -23.060 -16.447 1.00 82.44 78 LEU A C 1
ATOM 639 O O . LEU A 1 78 ? 12.180 -23.669 -17.436 1.00 82.44 78 LEU A O 1
ATOM 643 N N . SER A 1 79 ? 12.074 -23.445 -15.202 1.00 82.12 79 SER A N 1
ATOM 644 C CA . SER A 1 79 ? 12.869 -24.642 -14.903 1.00 82.12 79 SER A CA 1
ATOM 645 C C . SER A 1 79 ? 12.153 -25.944 -15.280 1.00 82.12 79 SER A C 1
ATOM 647 O O . SER A 1 79 ? 12.803 -26.889 -15.717 1.00 82.12 79 SER A O 1
ATOM 649 N N . LEU A 1 80 ? 10.816 -25.979 -15.191 1.00 82.25 80 LEU A N 1
ATOM 650 C CA . LEU A 1 80 ? 10.011 -27.109 -15.668 1.00 82.25 80 LEU A CA 1
ATOM 651 C C . LEU A 1 80 ? 10.003 -27.201 -17.201 1.00 82.25 80 LEU A C 1
ATOM 653 O O . LEU A 1 80 ? 9.951 -28.295 -17.756 1.00 82.25 80 LEU A O 1
ATOM 657 N N . LEU A 1 81 ? 10.053 -26.053 -17.885 1.00 74.44 81 LEU A N 1
ATOM 658 C CA . LEU A 1 81 ? 10.039 -25.971 -19.349 1.00 74.44 81 LEU A CA 1
ATOM 659 C C . LEU A 1 81 ? 11.421 -26.199 -19.981 1.00 74.44 81 LEU A C 1
ATOM 661 O O . LEU A 1 81 ? 11.505 -26.636 -21.127 1.00 74.44 81 LEU A O 1
ATOM 665 N N . LEU A 1 82 ? 12.501 -25.889 -19.260 1.00 71.94 82 LEU A N 1
ATOM 666 C CA . LEU A 1 82 ? 13.876 -25.961 -19.749 1.00 71.94 82 LEU A CA 1
ATOM 667 C C . LEU A 1 82 ? 14.753 -26.722 -18.750 1.00 71.94 82 LEU A C 1
ATOM 669 O O . LEU A 1 82 ? 15.304 -26.141 -17.818 1.00 71.94 82 LEU A O 1
ATOM 673 N N . SER A 1 83 ? 14.955 -28.016 -18.996 1.00 60.47 83 SER A N 1
ATOM 674 C CA . SER A 1 83 ? 15.831 -28.879 -18.189 1.00 60.47 83 SER A CA 1
ATOM 675 C C . SER A 1 83 ? 17.319 -28.498 -18.264 1.00 60.47 83 SER A C 1
ATOM 677 O O . SER A 1 83 ? 18.070 -28.822 -17.353 1.00 60.47 83 SER A O 1
ATOM 679 N N . ASN A 1 84 ? 17.743 -27.762 -19.301 1.00 60.44 84 ASN A N 1
ATOM 680 C CA . ASN A 1 84 ? 19.060 -27.125 -19.409 1.00 60.44 84 ASN A CA 1
ATOM 681 C C . ASN A 1 84 ? 18.901 -25.712 -19.985 1.00 60.44 84 ASN A C 1
ATOM 683 O O . ASN A 1 84 ? 18.623 -25.544 -21.176 1.00 60.44 84 ASN A O 1
ATOM 687 N N . TRP A 1 85 ? 19.072 -24.688 -19.148 1.00 58.34 85 TRP A N 1
ATOM 688 C CA . TRP A 1 85 ? 18.930 -23.294 -19.569 1.00 58.34 85 TRP A CA 1
ATOM 689 C C . TRP A 1 85 ? 19.986 -22.916 -20.618 1.00 58.34 85 TRP A C 1
ATOM 691 O O . TRP A 1 85 ? 21.186 -23.069 -20.395 1.00 58.34 85 TRP A O 1
ATOM 701 N N . LYS A 1 86 ? 19.538 -22.372 -21.754 1.00 57.59 86 LYS A N 1
ATOM 702 C CA . LYS A 1 86 ? 20.388 -21.684 -22.734 1.00 57.59 86 LYS A CA 1
ATOM 703 C C . LYS A 1 86 ? 19.827 -20.277 -22.978 1.00 57.59 86 LYS A C 1
ATOM 705 O O . LYS A 1 86 ? 18.611 -20.149 -23.161 1.00 57.59 86 LYS A O 1
ATOM 710 N N . PRO A 1 87 ? 20.663 -19.222 -23.011 1.00 52.78 87 PRO A N 1
ATOM 711 C CA . PRO A 1 87 ? 20.228 -17.901 -23.458 1.00 52.78 87 PRO A CA 1
ATOM 712 C C . PRO A 1 87 ? 19.523 -18.004 -24.820 1.00 52.78 87 PRO A C 1
ATOM 714 O O . PRO A 1 87 ? 20.045 -18.630 -25.738 1.00 52.78 87 PRO A O 1
ATOM 717 N N . GLY A 1 88 ? 18.321 -17.434 -24.944 1.00 59.34 88 GLY A N 1
ATOM 718 C CA . GLY A 1 88 ? 17.538 -17.477 -26.188 1.00 59.34 88 GLY A CA 1
ATOM 719 C C . GLY A 1 88 ? 16.742 -18.765 -26.444 1.00 59.34 88 GLY A C 1
ATOM 720 O O . GLY A 1 88 ? 16.125 -18.876 -27.497 1.00 59.34 88 GLY A O 1
ATOM 721 N N . ALA A 1 89 ? 16.691 -19.715 -25.500 1.00 58.34 89 ALA A N 1
ATOM 722 C CA . ALA A 1 89 ? 15.952 -20.977 -25.665 1.00 58.34 89 ALA A CA 1
ATOM 723 C C . ALA A 1 89 ? 14.428 -20.815 -25.858 1.00 58.34 89 ALA A C 1
ATOM 725 O O . ALA A 1 89 ? 13.778 -21.728 -26.360 1.00 58.34 89 ALA A O 1
ATOM 726 N N . LEU A 1 90 ? 13.859 -19.663 -25.485 1.00 66.12 90 LEU A N 1
ATOM 727 C CA . LEU A 1 90 ? 12.449 -19.318 -25.688 1.00 66.12 90 LEU A CA 1
ATOM 728 C C . LEU A 1 90 ? 12.353 -17.964 -26.407 1.00 66.12 90 LEU A C 1
ATOM 730 O O . LEU A 1 90 ? 12.194 -16.934 -25.746 1.00 66.12 90 LEU A O 1
ATOM 734 N N . PRO A 1 91 ? 12.506 -17.931 -27.744 1.00 65.81 91 PRO A N 1
ATOM 735 C CA . PRO A 1 91 ? 12.370 -16.697 -28.501 1.00 65.81 91 PRO A CA 1
ATOM 736 C C . PRO A 1 91 ? 10.909 -16.243 -28.468 1.00 65.81 91 PRO A C 1
ATOM 738 O O . PRO A 1 91 ? 10.019 -16.916 -28.989 1.00 65.81 91 PRO A O 1
ATOM 741 N N . VAL A 1 92 ? 10.660 -15.090 -27.851 1.00 69.38 92 VAL A N 1
ATOM 742 C CA . VAL A 1 92 ? 9.325 -14.493 -27.796 1.00 69.38 92 VAL A CA 1
ATOM 743 C C . VAL A 1 92 ? 9.157 -13.583 -29.012 1.00 69.38 92 VAL A C 1
ATOM 745 O O . VAL A 1 92 ? 9.961 -12.681 -29.225 1.00 69.38 92 VAL A O 1
ATOM 748 N N . ARG A 1 93 ? 8.141 -13.854 -29.838 1.00 73.44 93 ARG A N 1
ATOM 749 C CA . ARG A 1 93 ? 7.865 -13.110 -31.084 1.00 73.44 93 ARG A CA 1
ATOM 750 C C . ARG A 1 93 ? 6.773 -12.054 -30.946 1.00 73.44 93 ARG A C 1
ATOM 752 O O . ARG A 1 93 ? 6.674 -11.182 -31.797 1.00 73.44 93 ARG A O 1
ATOM 759 N N . GLU A 1 94 ? 5.989 -12.121 -29.876 1.00 82.62 94 GLU A N 1
ATOM 760 C CA . GLU A 1 94 ? 4.864 -11.223 -29.614 1.00 82.62 94 GLU A CA 1
ATOM 761 C C . GLU A 1 94 ? 4.835 -10.857 -28.127 1.00 82.62 94 GLU A C 1
ATOM 763 O O . GLU A 1 94 ? 5.080 -11.715 -27.273 1.00 82.62 94 GLU A O 1
ATOM 768 N N . ILE A 1 95 ? 4.512 -9.603 -27.808 1.00 87.38 95 ILE A N 1
ATOM 769 C CA . ILE A 1 95 ? 4.231 -9.198 -26.430 1.00 87.38 95 ILE A CA 1
ATOM 770 C C . ILE A 1 95 ? 2.767 -9.528 -26.150 1.00 87.38 95 ILE A C 1
ATOM 772 O O . ILE A 1 95 ? 1.860 -9.059 -26.836 1.00 87.38 95 ILE A O 1
ATOM 776 N N . LYS A 1 96 ? 2.528 -10.332 -25.120 1.00 90.69 96 LYS A N 1
ATOM 777 C CA . LYS A 1 96 ? 1.184 -10.663 -24.652 1.00 90.69 96 LYS A CA 1
ATOM 778 C C . LYS A 1 96 ? 1.134 -10.679 -23.141 1.00 90.69 96 LYS A C 1
ATOM 780 O O . LYS A 1 96 ? 2.172 -10.798 -22.500 1.00 90.69 96 LYS A O 1
ATOM 785 N N . LEU A 1 97 ? -0.069 -10.592 -22.598 1.00 92.00 97 LEU A N 1
ATOM 786 C CA . LEU A 1 97 ? -0.357 -10.774 -21.185 1.00 92.00 97 LEU A CA 1
ATOM 787 C C . LEU A 1 97 ? -1.393 -11.889 -21.045 1.00 92.00 97 LEU A C 1
ATOM 789 O O . LEU A 1 97 ? -2.409 -11.896 -21.737 1.00 92.00 97 LEU A O 1
ATOM 793 N N . LYS A 1 98 ? -1.121 -12.851 -20.173 1.00 92.31 98 LYS A N 1
ATOM 794 C CA . LYS A 1 98 ? -1.990 -13.981 -19.855 1.00 92.31 98 LYS A CA 1
ATOM 795 C C . LYS A 1 98 ? -2.637 -13.762 -18.504 1.00 92.31 98 LYS A C 1
ATOM 797 O O . LYS A 1 98 ? -2.007 -13.246 -17.586 1.00 92.31 98 LYS A O 1
ATOM 802 N N . ASN A 1 99 ? -3.877 -14.211 -18.361 1.00 92.62 99 ASN A N 1
ATOM 803 C CA . ASN A 1 99 ? -4.518 -14.224 -17.058 1.00 92.62 99 ASN A CA 1
ATOM 804 C C . ASN A 1 99 ? -3.818 -15.242 -16.136 1.00 92.62 99 ASN A C 1
ATOM 806 O O . ASN A 1 99 ? -3.601 -16.392 -16.519 1.00 92.62 99 ASN A O 1
ATOM 810 N N . ILE A 1 100 ? -3.495 -14.816 -14.916 1.00 90.75 100 ILE A N 1
ATOM 811 C CA . ILE A 1 100 ? -2.765 -15.618 -13.928 1.00 90.75 100 ILE A CA 1
ATOM 812 C C . ILE A 1 100 ? -3.523 -16.885 -13.487 1.00 90.75 100 ILE A C 1
ATOM 814 O O . ILE A 1 100 ? -2.913 -17.929 -13.275 1.00 90.75 100 ILE A O 1
ATOM 818 N N . LEU A 1 101 ? -4.855 -16.813 -13.379 1.00 91.50 101 LEU A N 1
ATOM 819 C CA . LEU A 1 101 ? -5.717 -17.922 -12.952 1.00 91.50 101 LEU A CA 1
ATOM 820 C C . LEU A 1 101 ? -6.150 -18.788 -14.133 1.00 91.50 101 LEU A C 1
ATOM 822 O O . LEU A 1 101 ? -6.466 -19.964 -13.978 1.00 91.50 101 LEU A O 1
ATOM 826 N N . SER A 1 102 ? -6.215 -18.192 -15.320 1.00 91.88 102 SER A N 1
ATOM 827 C CA . SER A 1 102 ? -6.712 -18.823 -16.539 1.00 91.88 102 SER A CA 1
ATOM 828 C C . SER A 1 102 ? -5.782 -18.528 -17.717 1.00 91.88 102 SER A C 1
ATOM 830 O O . SER A 1 102 ? -6.130 -17.726 -18.580 1.00 91.88 102 SER A O 1
ATOM 832 N N . PRO A 1 103 ? -4.615 -19.199 -17.816 1.00 87.38 103 PRO A N 1
ATOM 833 C CA . PRO A 1 103 ? -3.569 -18.865 -18.797 1.00 87.38 103 PRO A CA 1
ATOM 834 C C . PRO A 1 103 ? -3.936 -19.066 -20.277 1.00 87.38 103 PRO A C 1
ATOM 836 O O . PRO A 1 103 ? -3.118 -18.785 -21.159 1.00 87.38 103 PRO A O 1
ATOM 839 N N . HIS A 1 104 ? -5.125 -19.611 -20.548 1.00 90.25 104 HIS A N 1
ATOM 840 C CA . HIS A 1 104 ? -5.724 -19.708 -21.879 1.00 90.25 104 HIS A CA 1
ATOM 841 C C . HIS A 1 104 ? -6.348 -18.379 -22.333 1.00 90.25 104 HIS A C 1
ATOM 843 O O . HIS A 1 104 ? -6.472 -18.150 -23.532 1.00 90.25 104 HIS A O 1
ATOM 849 N N . LEU A 1 105 ? -6.718 -17.504 -21.393 1.00 94.31 105 LEU A N 1
ATOM 850 C CA . LEU A 1 105 ? -7.134 -16.137 -21.674 1.00 94.31 105 LEU A CA 1
ATOM 851 C C . LEU A 1 105 ? -5.882 -15.275 -21.826 1.00 94.31 105 LEU A C 1
ATOM 853 O O . LEU A 1 105 ? -5.090 -15.142 -20.888 1.00 94.31 105 LEU A O 1
ATOM 857 N N . GLU A 1 106 ? -5.704 -14.690 -23.007 1.00 93.19 106 GLU A N 1
ATOM 858 C CA . GLU A 1 106 ? -4.571 -13.823 -23.308 1.00 93.19 106 GLU A CA 1
ATOM 859 C C . GLU A 1 106 ? -4.996 -12.572 -24.074 1.00 93.19 106 GLU A C 1
ATOM 861 O O . GLU A 1 106 ? -5.922 -12.597 -24.883 1.00 93.19 106 GLU A O 1
ATOM 866 N N . VAL A 1 107 ? -4.296 -11.474 -23.805 1.00 91.50 107 VAL A N 1
ATOM 867 C CA . VAL A 1 107 ? -4.411 -10.206 -24.520 1.00 91.50 107 VAL A CA 1
ATOM 868 C C . VAL A 1 107 ? -3.091 -9.963 -25.234 1.00 91.50 107 VAL A C 1
ATOM 870 O O . VAL A 1 107 ? -2.028 -9.963 -24.607 1.00 91.50 107 VAL A O 1
ATOM 873 N N . LYS A 1 108 ? -3.151 -9.768 -26.550 1.00 89.94 108 LYS A N 1
ATOM 874 C CA . LYS A 1 108 ? -1.992 -9.346 -27.340 1.00 89.94 108 LYS A CA 1
ATOM 875 C C . LYS A 1 108 ? -1.797 -7.844 -27.198 1.00 89.94 108 LYS A C 1
ATOM 877 O O . LYS A 1 108 ? -2.761 -7.081 -27.213 1.00 89.94 108 LYS A O 1
ATOM 882 N N . LEU A 1 109 ? -0.548 -7.432 -27.029 1.00 85.50 109 LEU A N 1
ATOM 883 C CA . LEU A 1 109 ? -0.173 -6.039 -26.833 1.00 85.50 109 LEU A CA 1
ATOM 884 C C . LEU A 1 109 ? 0.494 -5.530 -28.107 1.00 85.50 109 LEU A C 1
ATOM 886 O O . LEU A 1 109 ? 1.715 -5.428 -28.191 1.00 85.50 109 LEU A O 1
ATOM 890 N N . ASP A 1 110 ? -0.341 -5.203 -29.093 1.00 69.88 110 ASP A N 1
ATOM 891 C CA . ASP A 1 110 ? 0.095 -4.670 -30.392 1.00 69.88 110 ASP A CA 1
ATOM 892 C C . ASP A 1 110 ? 0.374 -3.155 -30.340 1.00 69.88 110 ASP A C 1
ATOM 894 O O . ASP A 1 110 ? 0.819 -2.549 -31.314 1.00 69.88 110 ASP A O 1
ATOM 898 N N . GLN A 1 111 ? 0.101 -2.519 -29.195 1.00 67.81 111 GLN A N 1
ATOM 899 C CA . GLN A 1 111 ? 0.302 -1.089 -29.000 1.00 67.81 111 GLN A CA 1
ATOM 900 C C . GLN A 1 111 ? 1.796 -0.750 -29.006 1.00 67.81 111 GLN A C 1
ATOM 902 O O . GLN A 1 111 ? 2.571 -1.223 -28.167 1.00 67.81 111 GLN A O 1
ATOM 907 N N . CYS A 1 112 ? 2.191 0.119 -29.936 1.00 72.50 112 CYS A N 1
ATOM 908 C CA . CYS A 1 112 ? 3.488 0.775 -29.898 1.00 72.50 112 CYS A CA 1
ATOM 909 C C . CYS A 1 112 ? 3.551 1.730 -28.703 1.00 72.50 112 CYS A C 1
ATOM 911 O O . CYS A 1 112 ? 2.606 2.465 -28.424 1.00 72.50 112 CYS A O 1
ATOM 913 N N . LEU A 1 113 ? 4.695 1.737 -28.022 1.00 82.62 113 LEU A N 1
ATOM 914 C CA . LEU A 1 113 ? 4.987 2.717 -26.985 1.00 82.62 113 LEU A CA 1
ATOM 915 C C . LEU A 1 113 ? 5.069 4.117 -27.618 1.00 82.62 113 LEU A C 1
ATOM 917 O O . LEU A 1 113 ? 5.913 4.341 -28.487 1.00 82.62 113 LEU A O 1
ATOM 921 N N . ASP A 1 114 ? 4.201 5.031 -27.185 1.00 88.25 114 ASP A N 1
ATOM 922 C CA . ASP A 1 114 ? 4.247 6.443 -27.569 1.00 88.25 114 ASP A CA 1
ATOM 923 C C . ASP A 1 114 ? 5.307 7.166 -26.727 1.00 88.25 114 ASP A C 1
ATOM 925 O O . ASP A 1 114 ? 5.122 7.415 -25.531 1.00 88.25 114 ASP A O 1
ATOM 929 N N . ASP A 1 115 ? 6.435 7.487 -27.362 1.00 88.19 115 ASP A N 1
ATOM 930 C CA . ASP A 1 115 ? 7.575 8.126 -26.706 1.00 88.19 115 ASP A CA 1
ATOM 931 C C . ASP A 1 115 ? 7.221 9.537 -26.171 1.00 88.19 115 ASP A C 1
ATOM 933 O O . ASP A 1 115 ? 7.775 9.953 -25.153 1.00 88.19 115 ASP A O 1
ATOM 937 N N . ASN A 1 116 ? 6.258 10.256 -26.772 1.00 92.50 116 ASN A N 1
ATOM 938 C CA . ASN A 1 116 ? 5.828 11.571 -26.276 1.00 92.50 116 ASN A CA 1
ATOM 939 C C . ASN A 1 116 ? 5.042 11.441 -24.969 1.00 92.50 116 ASN A C 1
ATOM 941 O O . ASN A 1 116 ? 5.323 12.158 -24.006 1.00 92.50 116 ASN A O 1
ATOM 945 N N . ARG A 1 117 ? 4.095 10.494 -24.917 1.00 93.56 117 ARG A N 1
ATOM 946 C CA . ARG A 1 117 ? 3.342 10.181 -23.690 1.00 93.56 117 ARG A CA 1
ATOM 947 C C . ARG A 1 117 ? 4.261 9.682 -22.583 1.00 93.56 117 ARG A C 1
ATOM 949 O O . ARG A 1 117 ? 4.077 10.035 -21.422 1.00 93.56 117 ARG A O 1
ATOM 956 N N . LEU A 1 118 ? 5.282 8.898 -22.934 1.00 92.44 118 LEU A N 1
ATOM 957 C CA . LEU A 1 118 ? 6.279 8.430 -21.976 1.00 92.44 118 LEU A CA 1
ATOM 958 C C . LEU A 1 118 ? 7.079 9.593 -21.367 1.00 92.44 118 LEU A C 1
ATOM 960 O O . LEU A 1 118 ? 7.280 9.629 -20.154 1.00 92.44 118 LEU A O 1
ATOM 964 N N . GLU A 1 119 ? 7.542 10.545 -22.178 1.00 93.88 119 GLU A N 1
ATOM 965 C CA . GLU A 1 119 ? 8.261 11.718 -21.663 1.00 93.88 119 GLU A CA 1
ATOM 966 C C . GLU A 1 119 ? 7.360 12.649 -20.843 1.00 93.88 119 GLU A C 1
ATOM 968 O O . GLU A 1 119 ? 7.798 13.207 -19.831 1.00 93.88 119 GLU A O 1
ATOM 973 N N . GLU A 1 120 ? 6.089 12.782 -21.220 1.00 95.44 120 GLU A N 1
ATOM 974 C CA . GLU A 1 120 ? 5.093 13.488 -20.419 1.00 95.44 120 GLU A CA 1
ATOM 975 C C . GLU A 1 120 ? 4.884 12.829 -19.053 1.00 95.44 120 GLU A C 1
ATOM 977 O O . GLU A 1 120 ? 5.001 13.513 -18.035 1.00 95.44 120 GLU A O 1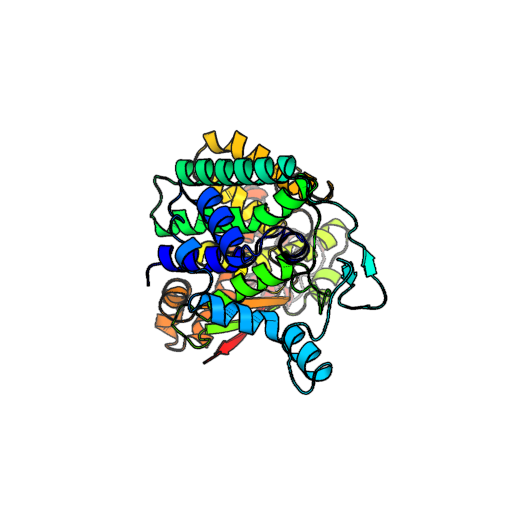
ATOM 982 N N . PHE A 1 121 ? 4.694 11.508 -19.020 1.00 96.50 121 PHE A N 1
ATOM 983 C CA . PHE A 1 121 ? 4.607 10.726 -17.788 1.00 96.50 121 PHE A CA 1
ATOM 984 C C . PHE A 1 121 ? 5.822 10.968 -16.877 1.00 96.50 121 PHE A C 1
ATOM 986 O O . PHE A 1 121 ? 5.670 11.283 -15.695 1.00 96.50 121 PHE A O 1
ATOM 993 N N . LYS A 1 122 ? 7.044 10.886 -17.426 1.00 95.62 122 LYS A N 1
ATOM 994 C CA . LYS A 1 122 ? 8.290 11.115 -16.671 1.00 95.62 122 LYS A CA 1
ATOM 995 C C . LYS A 1 122 ? 8.339 12.514 -16.065 1.00 95.62 122 LYS A C 1
ATOM 997 O O . LYS A 1 122 ? 8.677 12.677 -14.890 1.00 95.62 122 LYS A O 1
ATOM 1002 N N . ARG A 1 123 ? 8.027 13.532 -16.875 1.00 96.31 123 ARG A N 1
ATOM 1003 C CA . ARG A 1 123 ? 8.005 14.940 -16.459 1.00 96.31 123 ARG A CA 1
ATOM 1004 C C . ARG A 1 123 ? 6.988 15.156 -15.347 1.00 96.31 123 ARG A C 1
ATOM 1006 O O . ARG A 1 123 ? 7.312 15.795 -14.347 1.00 96.31 123 ARG A O 1
ATOM 1013 N N . GLU A 1 124 ? 5.793 14.611 -15.520 1.00 97.00 124 GLU A N 1
ATOM 1014 C CA . GLU A 1 124 ? 4.687 14.782 -14.592 1.00 97.00 124 GLU A CA 1
ATOM 1015 C C . GLU A 1 124 ? 4.962 14.116 -13.243 1.00 97.00 124 GLU A C 1
ATOM 1017 O O . GLU A 1 124 ? 4.847 14.763 -12.200 1.00 97.00 124 GLU A O 1
ATOM 1022 N N . LEU A 1 125 ? 5.448 12.872 -13.259 1.00 97.31 125 LEU A N 1
ATOM 1023 C CA . LEU A 1 125 ? 5.846 12.159 -12.049 1.00 97.31 125 LEU A CA 1
ATOM 1024 C C . LEU A 1 125 ? 6.951 12.911 -11.290 1.00 97.31 125 LEU A C 1
ATOM 1026 O O . LEU A 1 125 ? 6.832 13.137 -10.086 1.00 97.31 125 LEU A O 1
ATOM 1030 N N . SER A 1 126 ? 7.993 13.372 -11.994 1.00 97.25 126 SER A N 1
ATOM 1031 C CA . SER A 1 126 ? 9.052 14.212 -11.409 1.00 97.25 126 SER A CA 1
ATOM 1032 C C . SER A 1 126 ? 8.481 15.485 -10.773 1.00 97.25 126 SER A C 1
ATOM 1034 O O . SER A 1 126 ? 8.886 15.871 -9.678 1.00 97.25 126 SER A O 1
ATOM 1036 N N . ASN A 1 127 ? 7.551 16.165 -11.450 1.00 97.06 127 ASN A N 1
ATOM 1037 C CA . ASN A 1 127 ? 6.963 17.407 -10.953 1.00 97.06 127 ASN A CA 1
ATOM 1038 C C . ASN A 1 127 ? 6.137 17.183 -9.684 1.00 97.06 127 ASN A C 1
ATOM 1040 O O . ASN A 1 127 ? 6.267 17.961 -8.740 1.00 97.06 127 ASN A O 1
ATOM 1044 N N . ILE A 1 128 ? 5.341 16.112 -9.633 1.00 97.06 128 ILE A N 1
ATOM 1045 C CA . ILE A 1 128 ? 4.574 15.747 -8.437 1.00 97.06 128 ILE A CA 1
ATOM 1046 C C . ILE A 1 128 ? 5.516 15.489 -7.260 1.00 97.06 128 ILE A C 1
ATOM 1048 O O . ILE A 1 128 ? 5.336 16.071 -6.190 1.00 97.06 128 ILE A O 1
ATOM 1052 N N . LEU A 1 129 ? 6.557 14.673 -7.454 1.00 97.06 129 LEU A N 1
ATOM 1053 C CA . LEU A 1 129 ? 7.501 14.372 -6.379 1.00 97.06 129 LEU A CA 1
ATOM 1054 C C . LEU A 1 129 ? 8.265 15.614 -5.910 1.00 97.06 129 LEU A C 1
ATOM 1056 O O . LEU A 1 129 ? 8.473 15.766 -4.712 1.00 97.06 129 LEU A O 1
ATOM 1060 N N . LYS A 1 130 ? 8.633 16.533 -6.812 1.00 96.38 130 LYS A N 1
ATOM 1061 C CA . LYS A 1 130 ? 9.228 17.825 -6.430 1.00 96.38 130 LYS A CA 1
ATOM 1062 C C . LYS A 1 130 ? 8.289 18.640 -5.547 1.00 96.38 130 LYS A C 1
ATOM 1064 O O . LYS A 1 130 ? 8.717 19.106 -4.500 1.00 96.38 130 LYS A O 1
ATOM 1069 N N . GLN A 1 131 ? 7.016 18.773 -5.918 1.00 95.50 131 GLN A N 1
ATOM 1070 C CA . GLN A 1 131 ? 6.045 19.513 -5.106 1.00 95.50 131 GLN A CA 1
ATOM 1071 C C . GLN A 1 131 ? 5.871 18.880 -3.719 1.00 95.50 131 GLN A C 1
ATOM 1073 O O . GLN A 1 131 ? 5.875 19.588 -2.715 1.00 95.50 131 GLN A O 1
ATOM 1078 N N . VAL A 1 132 ? 5.793 17.547 -3.634 1.00 95.50 132 VAL A N 1
ATOM 1079 C CA . VAL A 1 132 ? 5.745 16.835 -2.344 1.00 95.50 132 VAL A CA 1
ATOM 1080 C C . VAL A 1 132 ? 7.014 17.088 -1.529 1.00 95.50 132 VAL A C 1
ATOM 1082 O O . VAL A 1 132 ? 6.928 17.391 -0.340 1.00 95.50 132 VAL A O 1
ATOM 1085 N N . ASP A 1 133 ? 8.189 16.990 -2.153 1.00 94.75 133 ASP A N 1
ATOM 1086 C CA . ASP A 1 133 ? 9.499 17.201 -1.528 1.00 94.75 133 ASP A CA 1
ATOM 1087 C C . ASP A 1 133 ? 9.637 18.637 -0.999 1.00 94.75 133 ASP A C 1
ATOM 1089 O O . ASP A 1 133 ? 10.206 18.842 0.074 1.00 94.75 133 ASP A O 1
ATOM 1093 N N . GLU A 1 134 ? 9.076 19.621 -1.707 1.00 93.94 134 GLU A N 1
ATOM 1094 C CA . GLU A 1 134 ? 9.010 21.027 -1.304 1.00 93.94 134 GLU A CA 1
ATOM 1095 C C . GLU A 1 134 ? 8.050 21.270 -0.139 1.00 93.94 134 GLU A C 1
ATOM 1097 O O . GLU A 1 134 ? 8.433 21.918 0.836 1.00 93.94 134 GLU A O 1
ATOM 1102 N N . LEU A 1 135 ? 6.838 20.713 -0.200 1.00 93.00 135 LEU A N 1
ATOM 1103 C CA . LEU A 1 135 ? 5.841 20.812 0.872 1.00 93.00 135 LEU A CA 1
ATOM 1104 C C . LEU A 1 135 ? 6.322 20.167 2.177 1.00 93.00 135 LEU A C 1
ATOM 1106 O O . LEU A 1 135 ? 5.930 20.590 3.262 1.00 93.00 135 LEU A O 1
ATOM 1110 N N . SER A 1 136 ? 7.191 19.164 2.074 1.00 93.50 136 SER A N 1
ATOM 1111 C CA . SER A 1 136 ? 7.743 18.413 3.205 1.00 93.50 136 SER A CA 1
ATOM 1112 C C . SER A 1 136 ? 9.138 18.872 3.649 1.00 93.50 136 SER A C 1
ATOM 1114 O O . SER A 1 136 ? 9.749 18.210 4.484 1.00 93.50 136 SER A O 1
ATOM 1116 N N . LYS A 1 137 ? 9.646 20.015 3.156 1.00 92.19 137 LYS A N 1
ATOM 1117 C CA . LYS A 1 137 ? 10.988 20.545 3.499 1.00 92.19 137 LYS A CA 1
ATOM 1118 C C . LYS A 1 137 ? 11.232 20.750 4.999 1.00 92.19 137 LYS A C 1
ATOM 1120 O O . LYS A 1 137 ? 12.375 20.659 5.428 1.00 92.19 137 LYS A O 1
ATOM 1125 N N . ASN A 1 138 ? 10.182 21.029 5.771 1.00 91.38 138 ASN A N 1
ATOM 1126 C CA . ASN A 1 138 ? 10.278 21.276 7.214 1.00 91.38 138 ASN A CA 1
ATOM 1127 C C . ASN A 1 138 ? 10.198 19.996 8.063 1.00 91.38 138 ASN A C 1
ATOM 1129 O O . ASN A 1 138 ? 10.351 20.069 9.280 1.00 91.38 138 ASN A O 1
ATOM 1133 N N . LEU A 1 139 ? 9.918 18.840 7.452 1.00 92.38 139 LEU A N 1
ATOM 1134 C CA . LEU A 1 139 ? 9.903 17.559 8.155 1.00 92.38 139 LEU A CA 1
ATOM 1135 C C . LEU A 1 139 ? 11.325 17.033 8.356 1.00 92.38 139 LEU A C 1
ATOM 1137 O O . LEU A 1 139 ? 12.247 17.384 7.617 1.00 92.38 139 LEU A O 1
ATOM 1141 N N . ALA A 1 140 ? 11.484 16.118 9.314 1.00 93.94 140 ALA A N 1
ATOM 1142 C CA . ALA A 1 140 ? 12.706 15.331 9.416 1.00 93.94 140 ALA A CA 1
ATOM 1143 C C . ALA A 1 140 ? 12.955 14.558 8.107 1.00 93.94 140 ALA A C 1
ATOM 1145 O O . ALA A 1 140 ? 12.015 14.099 7.452 1.00 93.94 140 ALA A O 1
ATOM 1146 N N . GLU A 1 141 ? 14.225 14.371 7.741 1.00 94.50 141 GLU A N 1
ATOM 1147 C CA . GLU A 1 141 ? 14.614 13.709 6.486 1.00 94.50 141 GLU A CA 1
ATOM 1148 C C . GLU A 1 141 ? 13.960 12.331 6.300 1.00 94.50 141 GLU A C 1
ATOM 1150 O O . GLU A 1 141 ? 13.526 11.984 5.200 1.00 94.50 141 GLU A O 1
ATOM 1155 N N . ASP A 1 142 ? 13.832 11.571 7.388 1.00 92.25 142 ASP A N 1
ATOM 1156 C CA . ASP A 1 142 ? 13.216 10.246 7.387 1.00 92.25 142 ASP A CA 1
ATOM 1157 C C . ASP A 1 142 ? 11.709 10.300 7.080 1.00 92.25 142 ASP A C 1
ATOM 1159 O O . ASP A 1 142 ? 11.211 9.513 6.272 1.00 92.25 142 ASP A O 1
ATOM 1163 N N . GLU A 1 143 ? 10.981 11.261 7.656 1.00 93.06 143 GLU A N 1
ATOM 1164 C CA . GLU A 1 143 ? 9.549 11.457 7.393 1.00 93.06 143 GLU A CA 1
ATOM 1165 C C . GLU A 1 143 ? 9.291 11.974 5.977 1.00 93.06 143 GLU A C 1
ATOM 1167 O O . GLU A 1 143 ? 8.316 11.575 5.332 1.00 93.06 143 GLU A O 1
ATOM 1172 N N . ARG A 1 144 ? 10.189 12.828 5.480 1.00 94.88 144 ARG A N 1
ATOM 1173 C CA . ARG A 1 144 ? 10.180 13.352 4.115 1.00 94.88 144 ARG A CA 1
ATOM 1174 C C . ARG A 1 144 ? 10.386 12.245 3.082 1.00 94.88 144 ARG A C 1
ATOM 1176 O O . ARG A 1 144 ? 9.593 12.121 2.150 1.00 94.88 144 ARG A O 1
ATOM 1183 N N . ALA A 1 145 ? 11.404 11.401 3.269 1.00 96.31 145 ALA A N 1
ATOM 1184 C CA . ALA A 1 145 ? 11.679 10.262 2.390 1.00 96.31 145 ALA A CA 1
ATOM 1185 C C . ALA A 1 145 ? 10.516 9.253 2.373 1.00 96.31 145 ALA A C 1
ATOM 1187 O O . ALA A 1 145 ? 10.100 8.799 1.307 1.00 96.31 145 ALA A O 1
ATOM 1188 N N . ARG A 1 146 ? 9.953 8.957 3.550 1.00 95.69 146 ARG A N 1
ATOM 1189 C CA . ARG A 1 146 ? 8.768 8.108 3.744 1.00 95.69 146 ARG A CA 1
ATOM 1190 C C . ARG A 1 146 ? 7.545 8.627 2.989 1.00 95.69 146 ARG A C 1
ATOM 1192 O O . ARG A 1 146 ? 6.877 7.853 2.302 1.00 95.69 146 ARG A O 1
ATOM 1199 N N . LEU A 1 147 ? 7.243 9.922 3.106 1.00 96.31 147 LEU A N 1
ATOM 1200 C CA . LEU A 1 147 ? 6.100 10.535 2.430 1.00 96.31 147 LEU A CA 1
ATOM 1201 C C . LEU A 1 147 ? 6.262 10.492 0.909 1.00 96.31 147 LEU A C 1
ATOM 1203 O O . LEU A 1 147 ? 5.332 10.097 0.212 1.00 96.31 147 LEU A O 1
ATOM 1207 N N . LEU A 1 148 ? 7.445 10.839 0.399 1.00 97.19 148 LEU A N 1
ATOM 1208 C CA . LEU A 1 148 ? 7.740 10.773 -1.034 1.00 97.19 148 LEU A CA 1
ATOM 1209 C C . LEU A 1 148 ? 7.575 9.366 -1.588 1.00 97.19 148 LEU A C 1
ATOM 1211 O O . LEU A 1 148 ? 6.932 9.186 -2.618 1.00 97.19 148 LEU A O 1
ATOM 1215 N N . TYR A 1 149 ? 8.114 8.372 -0.884 1.00 97.94 149 TYR A N 1
ATOM 1216 C CA . TYR A 1 149 ? 7.951 6.979 -1.265 1.00 97.94 149 TYR A CA 1
ATOM 1217 C C . TYR A 1 149 ? 6.479 6.537 -1.208 1.00 97.94 149 TYR A C 1
ATOM 1219 O O . TYR A 1 149 ? 6.020 5.831 -2.099 1.00 97.94 149 TYR A O 1
ATOM 1227 N N . THR A 1 150 ? 5.715 6.995 -0.211 1.00 97.62 150 THR A N 1
ATOM 1228 C CA . THR A 1 150 ? 4.275 6.706 -0.097 1.00 97.62 150 THR A CA 1
ATOM 1229 C C . THR A 1 150 ? 3.495 7.272 -1.281 1.00 97.62 150 THR A C 1
ATOM 1231 O O . THR A 1 150 ? 2.729 6.538 -1.902 1.00 97.62 150 THR A O 1
ATOM 1234 N N . VAL A 1 151 ? 3.721 8.545 -1.631 1.00 97.44 151 VAL A N 1
ATOM 1235 C CA . VAL A 1 151 ? 3.098 9.167 -2.808 1.00 97.44 151 VAL A CA 1
ATOM 1236 C C . VAL A 1 151 ? 3.500 8.402 -4.062 1.00 97.44 151 VAL A C 1
ATOM 1238 O O . VAL A 1 151 ? 2.623 7.953 -4.791 1.00 97.44 151 VAL A O 1
ATOM 1241 N N . LEU A 1 152 ? 4.800 8.173 -4.270 1.00 97.50 152 LEU A N 1
ATOM 1242 C CA . LEU A 1 152 ? 5.327 7.435 -5.417 1.00 97.50 152 LEU A CA 1
ATOM 1243 C C . LEU A 1 152 ? 4.669 6.059 -5.571 1.00 97.50 152 LEU A C 1
ATOM 1245 O O . LEU A 1 152 ? 4.166 5.742 -6.643 1.00 97.50 152 LEU A O 1
ATOM 1249 N N . HIS A 1 153 ? 4.621 5.272 -4.497 1.00 97.44 153 HIS A N 1
ATOM 1250 C CA . HIS A 1 153 ? 3.987 3.956 -4.482 1.00 97.44 153 HIS A CA 1
ATOM 1251 C C . HIS A 1 153 ? 2.510 4.029 -4.895 1.00 97.44 153 HIS A C 1
ATOM 1253 O O . HIS A 1 153 ? 2.021 3.142 -5.591 1.00 97.44 153 HIS A O 1
ATOM 1259 N N . ILE A 1 154 ? 1.791 5.061 -4.454 1.00 97.00 154 ILE A N 1
ATOM 1260 C CA . ILE A 1 154 ? 0.361 5.244 -4.718 1.00 97.00 154 ILE A CA 1
ATOM 1261 C C . ILE A 1 154 ? 0.093 5.679 -6.159 1.00 97.00 154 ILE A C 1
ATOM 1263 O O . ILE A 1 154 ? -0.818 5.134 -6.777 1.00 97.00 154 ILE A O 1
ATOM 1267 N N . ILE A 1 155 ? 0.846 6.649 -6.686 1.00 96.88 155 ILE A N 1
ATOM 1268 C CA . ILE A 1 155 ? 0.526 7.281 -7.974 1.00 96.88 155 ILE A CA 1
ATOM 1269 C C . ILE A 1 155 ? 1.205 6.654 -9.181 1.00 96.88 155 ILE A C 1
ATOM 1271 O O . ILE A 1 155 ? 0.768 6.922 -10.294 1.00 96.88 155 ILE A O 1
ATOM 1275 N N . LEU A 1 156 ? 2.255 5.853 -8.989 1.00 96.75 156 LEU A N 1
ATOM 1276 C CA . LEU A 1 156 ? 3.065 5.331 -10.088 1.00 96.75 156 LEU A CA 1
ATOM 1277 C C . LEU A 1 156 ? 2.210 4.636 -11.159 1.00 96.75 156 LEU A C 1
ATOM 1279 O O . LEU A 1 156 ? 2.288 4.981 -12.336 1.00 96.75 156 LEU A O 1
ATOM 1283 N N . GLU A 1 157 ? 1.381 3.684 -10.742 1.00 96.25 157 GLU A N 1
ATOM 1284 C CA . GLU A 1 157 ? 0.529 2.930 -11.655 1.00 96.25 157 GLU A CA 1
ATOM 1285 C C . GLU A 1 157 ? -0.713 3.715 -12.121 1.00 96.25 157 GLU A C 1
ATOM 1287 O O . GLU A 1 157 ? -0.936 3.754 -13.331 1.00 96.25 157 GLU A O 1
ATOM 1292 N N . PRO A 1 158 ? -1.486 4.407 -11.253 1.00 96.69 158 PRO A N 1
ATOM 1293 C CA . PRO A 1 158 ? -2.578 5.266 -11.715 1.00 96.69 158 PRO A CA 1
ATOM 1294 C C . PRO A 1 158 ? -2.152 6.296 -12.764 1.00 96.69 158 PRO A C 1
ATOM 1296 O O . PRO A 1 158 ? -2.844 6.456 -13.764 1.00 96.69 158 PRO A O 1
ATOM 1299 N N . LEU A 1 159 ? -0.993 6.941 -12.581 1.00 97.12 159 LEU A N 1
ATOM 1300 C CA . LEU A 1 159 ? -0.461 7.918 -13.530 1.00 97.12 159 LEU A CA 1
ATOM 1301 C C . LEU A 1 159 ? -0.043 7.265 -14.852 1.00 97.12 159 LEU A C 1
ATOM 1303 O O . LEU A 1 159 ? -0.221 7.856 -15.914 1.00 97.12 159 LEU A O 1
ATOM 1307 N N . TRP A 1 160 ? 0.507 6.049 -14.808 1.00 95.94 160 TRP A N 1
ATOM 1308 C CA . TRP A 1 160 ? 0.840 5.295 -16.019 1.00 95.94 160 TRP A CA 1
ATOM 1309 C C . TRP A 1 160 ? -0.413 5.002 -16.850 1.00 95.94 160 TRP A C 1
ATOM 1311 O O . TRP A 1 160 ? -0.436 5.240 -18.059 1.00 95.94 160 TRP A O 1
ATOM 1321 N N . VAL A 1 161 ? -1.469 4.534 -16.180 1.00 94.00 161 VAL A N 1
ATOM 1322 C CA . VAL A 1 161 ? -2.761 4.220 -16.798 1.00 94.00 161 VAL A CA 1
ATOM 1323 C C . VAL A 1 161 ? -3.440 5.484 -17.327 1.00 94.00 161 VAL A C 1
ATOM 1325 O O . VAL A 1 161 ? -3.878 5.489 -18.477 1.00 94.00 161 VAL A O 1
ATOM 1328 N N . SER A 1 162 ? -3.478 6.572 -16.549 1.00 94.31 162 SER A N 1
ATOM 1329 C CA . SER A 1 162 ? -4.097 7.834 -16.980 1.00 94.31 162 SER A CA 1
ATOM 1330 C C . SER A 1 162 ? -3.347 8.497 -18.141 1.00 94.31 162 SER A C 1
ATOM 1332 O O . SER A 1 162 ? -3.963 9.117 -19.003 1.00 94.31 162 SER A O 1
ATOM 1334 N N . SER A 1 163 ? -2.033 8.268 -18.249 1.00 93.88 163 SER A N 1
ATOM 1335 C CA . SER A 1 163 ? -1.220 8.689 -19.402 1.00 93.88 163 SER A CA 1
ATOM 1336 C C . SER A 1 163 ? -1.510 7.878 -20.677 1.00 93.88 163 SER A C 1
ATOM 1338 O O . SER A 1 163 ? -0.926 8.139 -21.731 1.00 93.88 163 SER A O 1
ATOM 1340 N N . GLY A 1 164 ? -2.385 6.867 -20.607 1.00 91.25 164 GLY A N 1
ATOM 1341 C CA . GLY A 1 164 ? -2.750 6.018 -21.738 1.00 91.25 164 GLY A CA 1
ATOM 1342 C C . GLY A 1 164 ? -1.574 5.200 -22.272 1.00 91.25 164 GLY A C 1
ATOM 1343 O O . GLY A 1 164 ? -1.485 4.990 -23.485 1.00 91.25 164 GLY A O 1
ATOM 1344 N N . LEU A 1 165 ? -0.650 4.805 -21.389 1.00 92.56 165 LEU A N 1
ATOM 1345 C CA . LEU A 1 165 ? 0.495 3.959 -21.716 1.00 92.56 165 LEU A CA 1
ATOM 1346 C C . LEU A 1 165 ? 0.133 2.472 -21.553 1.00 92.56 165 LEU A C 1
ATOM 1348 O O . LEU A 1 165 ? -0.625 2.110 -20.649 1.00 92.56 165 LEU A O 1
ATOM 1352 N N . PRO A 1 166 ? 0.669 1.583 -22.405 1.00 90.81 166 PRO A N 1
ATOM 1353 C CA . PRO A 1 166 ? 0.303 0.174 -22.375 1.00 90.81 166 PRO A CA 1
ATOM 1354 C C . PRO A 1 166 ? 0.867 -0.551 -21.142 1.00 90.81 166 PRO A C 1
ATOM 1356 O O . PRO A 1 166 ? 1.945 -0.224 -20.642 1.00 90.81 166 PRO A O 1
ATOM 1359 N N . LEU A 1 167 ? 0.155 -1.577 -20.668 1.00 89.88 167 LEU A N 1
ATOM 1360 C CA . LEU A 1 167 ? 0.566 -2.439 -19.552 1.00 89.88 167 LEU A CA 1
ATOM 1361 C C . LEU A 1 167 ? 1.116 -3.761 -20.082 1.00 89.88 167 LEU A C 1
ATOM 1363 O O . LEU A 1 167 ? 0.401 -4.493 -20.759 1.00 89.88 167 LEU A O 1
ATOM 1367 N N . GLY A 1 168 ? 2.378 -4.066 -19.780 1.00 90.12 168 GLY A N 1
ATOM 1368 C CA . GLY A 1 168 ? 3.065 -5.256 -20.284 1.00 90.12 168 GLY A CA 1
ATOM 1369 C C . GLY A 1 168 ? 3.484 -6.248 -19.192 1.00 90.12 168 GLY A C 1
ATOM 1370 O O . GLY A 1 168 ? 3.456 -5.906 -18.005 1.00 90.12 168 GLY A O 1
ATOM 1371 N N . PRO A 1 169 ? 3.870 -7.481 -19.574 1.00 91.75 169 PRO A N 1
ATOM 1372 C CA . PRO A 1 169 ? 4.284 -8.515 -18.627 1.00 91.75 169 PRO A CA 1
ATOM 1373 C C . PRO A 1 169 ? 5.660 -8.235 -18.002 1.00 91.75 169 PRO A C 1
ATOM 1375 O O . PRO A 1 169 ? 6.542 -7.697 -18.667 1.00 91.75 169 PRO A O 1
ATOM 1378 N N . GLY A 1 170 ? 5.881 -8.666 -16.756 1.00 86.88 170 GLY A N 1
ATOM 1379 C CA . GLY A 1 170 ? 7.196 -8.594 -16.094 1.00 86.88 170 GLY A CA 1
ATOM 1380 C C . GLY A 1 170 ? 8.266 -9.458 -16.778 1.00 86.88 170 GLY A C 1
ATOM 1381 O O . GLY A 1 170 ? 9.410 -9.031 -16.971 1.00 86.88 170 GLY A O 1
ATOM 1382 N N . ASP A 1 171 ? 7.865 -10.653 -17.219 1.00 86.50 171 ASP A N 1
ATOM 1383 C CA . ASP A 1 171 ? 8.663 -11.570 -18.032 1.00 86.50 171 ASP A CA 1
ATOM 1384 C C . ASP A 1 171 ? 7.862 -11.982 -19.271 1.00 86.50 171 ASP A C 1
ATOM 1386 O O . ASP A 1 171 ? 6.790 -12.576 -19.184 1.00 86.50 171 ASP A O 1
ATOM 1390 N N . THR A 1 172 ? 8.387 -11.689 -20.458 1.00 85.44 172 THR A N 1
ATOM 1391 C CA . THR A 1 172 ? 7.706 -11.985 -21.726 1.00 85.44 172 THR A CA 1
ATOM 1392 C C . THR A 1 172 ? 7.616 -13.486 -22.020 1.00 85.44 172 THR A C 1
ATOM 1394 O O . THR A 1 172 ? 6.793 -13.901 -22.835 1.00 85.44 172 THR A O 1
ATOM 1397 N N . ARG A 1 173 ? 8.424 -14.319 -21.348 1.00 84.44 173 ARG A N 1
ATOM 1398 C CA . ARG A 1 173 ? 8.413 -15.788 -21.474 1.00 84.44 173 ARG A CA 1
ATOM 1399 C C . ARG A 1 173 ? 7.361 -16.432 -20.574 1.00 84.44 173 ARG A C 1
ATOM 1401 O O . ARG A 1 173 ? 6.796 -17.457 -20.946 1.00 84.44 173 ARG A O 1
ATOM 1408 N N . VAL A 1 174 ? 7.085 -15.820 -19.420 1.00 88.12 174 VAL A N 1
ATOM 1409 C CA . VAL A 1 174 ? 6.029 -16.221 -18.475 1.00 88.12 174 VAL A CA 1
ATOM 1410 C C . VAL A 1 174 ? 5.108 -15.018 -18.236 1.00 88.12 174 VAL A C 1
ATOM 1412 O O . VAL A 1 174 ? 5.161 -14.386 -17.184 1.00 88.12 174 VAL A O 1
ATOM 1415 N N . PRO A 1 175 ? 4.271 -14.651 -19.225 1.00 90.00 175 PRO A N 1
ATOM 1416 C CA . PRO A 1 175 ? 3.562 -13.376 -19.222 1.00 90.00 175 PRO A CA 1
ATOM 1417 C C . PRO A 1 175 ? 2.296 -13.390 -18.350 1.00 90.00 175 PRO A C 1
ATOM 1419 O O . PRO A 1 175 ? 1.242 -12.956 -18.796 1.00 90.00 175 PRO A O 1
ATOM 1422 N N . THR A 1 176 ? 2.350 -13.941 -17.140 1.00 90.19 176 THR A N 1
ATOM 1423 C CA . THR A 1 176 ? 1.183 -14.091 -16.245 1.00 90.19 176 THR A CA 1
ATOM 1424 C C . THR A 1 176 ? 1.003 -12.935 -15.265 1.00 90.19 176 THR A C 1
ATOM 1426 O O . THR A 1 176 ? -0.081 -12.772 -14.714 1.00 90.19 176 THR A O 1
ATOM 1429 N N . HIS A 1 177 ? 2.053 -12.141 -15.055 1.00 91.25 177 HIS A N 1
ATOM 1430 C CA . HIS A 1 177 ? 2.077 -10.980 -14.166 1.00 91.25 177 HIS A CA 1
ATOM 1431 C C . HIS A 1 177 ? 2.526 -9.743 -14.940 1.00 91.25 177 HIS A C 1
ATOM 1433 O O . HIS A 1 177 ? 3.380 -9.838 -15.828 1.00 91.25 177 HIS A O 1
ATOM 1439 N N . THR A 1 178 ? 1.980 -8.578 -14.599 1.00 93.19 178 THR A N 1
ATOM 1440 C CA . THR A 1 178 ? 2.434 -7.298 -15.157 1.00 93.19 178 THR A CA 1
ATOM 1441 C C . THR A 1 178 ? 3.788 -6.885 -14.571 1.00 93.19 178 THR A C 1
ATOM 1443 O O . THR A 1 178 ? 4.195 -7.367 -13.513 1.00 93.19 178 THR A O 1
ATOM 1446 N N . VAL A 1 179 ? 4.488 -5.954 -15.230 1.00 93.88 179 VAL A N 1
ATOM 1447 C CA . VAL A 1 179 ? 5.708 -5.340 -14.662 1.00 93.88 179 VAL A CA 1
ATOM 1448 C C . VAL A 1 179 ? 5.414 -4.681 -13.308 1.00 93.88 179 VAL A C 1
ATOM 1450 O O . VAL A 1 179 ? 6.234 -4.759 -12.398 1.00 93.88 179 VAL A O 1
ATOM 1453 N N . PHE A 1 180 ? 4.233 -4.074 -13.138 1.00 95.88 180 PHE A N 1
ATOM 1454 C CA . PHE A 1 180 ? 3.843 -3.479 -11.860 1.00 95.88 180 PHE A CA 1
ATOM 1455 C C . PHE A 1 180 ? 3.687 -4.537 -10.768 1.00 95.88 180 PHE A C 1
ATOM 1457 O O . PHE A 1 180 ? 4.257 -4.360 -9.695 1.00 95.88 180 PHE A O 1
ATOM 1464 N N . ASP A 1 181 ? 2.992 -5.650 -11.033 1.00 94.69 181 ASP A N 1
ATOM 1465 C CA . ASP A 1 181 ? 2.855 -6.750 -10.062 1.00 94.69 181 ASP A CA 1
ATOM 1466 C C .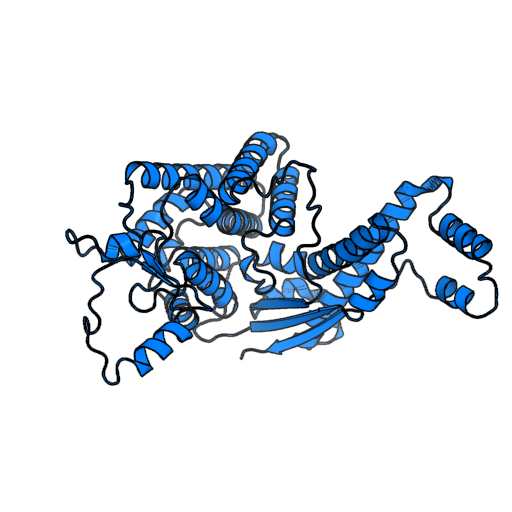 ASP A 1 181 ? 4.222 -7.207 -9.539 1.00 94.69 181 ASP A C 1
ATOM 1468 O O . ASP A 1 181 ? 4.424 -7.294 -8.326 1.00 94.69 181 ASP A O 1
ATOM 1472 N N . HIS A 1 182 ? 5.172 -7.410 -10.455 1.00 94.75 182 HIS A N 1
ATOM 1473 C CA . HIS A 1 182 ? 6.551 -7.776 -10.134 1.00 94.75 182 HIS A CA 1
ATOM 1474 C C . HIS A 1 182 ? 7.262 -6.704 -9.297 1.00 94.75 182 HIS A C 1
ATOM 1476 O O . HIS A 1 182 ? 7.786 -6.988 -8.222 1.00 94.75 182 HIS A O 1
ATOM 1482 N N . ASN A 1 183 ? 7.230 -5.445 -9.734 1.00 96.44 183 ASN A N 1
ATOM 1483 C CA . ASN A 1 183 ? 7.919 -4.348 -9.052 1.00 96.44 183 ASN A CA 1
ATOM 1484 C C . ASN A 1 183 ? 7.379 -4.079 -7.642 1.00 96.44 183 ASN A C 1
ATOM 1486 O O . ASN A 1 183 ? 8.158 -3.830 -6.718 1.00 96.44 183 ASN A O 1
ATOM 1490 N N . TYR A 1 184 ? 6.059 -4.141 -7.457 1.00 97.31 184 TYR A N 1
ATOM 1491 C CA . TYR A 1 184 ? 5.447 -4.010 -6.136 1.00 97.31 184 TYR A CA 1
ATOM 1492 C C . TYR A 1 184 ? 5.789 -5.211 -5.244 1.00 97.31 184 TYR A C 1
ATOM 1494 O O . TYR A 1 184 ? 6.091 -5.011 -4.068 1.00 97.31 184 TYR A O 1
ATOM 1502 N N . ALA A 1 185 ? 5.844 -6.434 -5.788 1.00 96.06 185 ALA A N 1
ATOM 1503 C CA . ALA A 1 185 ? 6.321 -7.601 -5.044 1.00 96.06 185 ALA A CA 1
ATOM 1504 C C . ALA A 1 185 ? 7.790 -7.442 -4.610 1.00 96.06 185 ALA A C 1
ATOM 1506 O O . ALA A 1 185 ? 8.121 -7.710 -3.453 1.00 96.06 185 ALA A O 1
ATOM 1507 N N . CYS A 1 186 ? 8.660 -6.930 -5.489 1.00 96.19 186 CYS A N 1
ATOM 1508 C CA . CYS A 1 186 ? 10.033 -6.566 -5.141 1.00 96.19 186 CYS A CA 1
ATOM 1509 C C . CYS A 1 186 ? 10.069 -5.537 -4.002 1.00 96.19 186 CYS A C 1
ATOM 1511 O O . CYS A 1 186 ? 10.761 -5.736 -3.005 1.00 96.19 186 CYS A O 1
ATOM 1513 N N . ALA A 1 187 ? 9.295 -4.453 -4.093 1.00 97.06 187 ALA A N 1
ATOM 1514 C CA . ALA A 1 187 ? 9.221 -3.464 -3.019 1.00 97.06 187 ALA A CA 1
ATOM 1515 C C . ALA A 1 187 ? 8.802 -4.103 -1.678 1.00 97.06 187 ALA A C 1
ATOM 1517 O O . ALA A 1 187 ? 9.478 -3.896 -0.670 1.00 97.06 187 ALA A O 1
ATOM 1518 N N . THR A 1 188 ? 7.786 -4.972 -1.677 1.00 97.00 188 THR A N 1
ATOM 1519 C CA . THR A 1 188 ? 7.352 -5.718 -0.486 1.00 97.00 188 THR A CA 1
ATOM 1520 C C . THR A 1 188 ? 8.457 -6.607 0.084 1.00 97.00 188 THR A C 1
ATOM 1522 O O . THR A 1 188 ? 8.732 -6.540 1.285 1.00 97.00 188 THR A O 1
ATOM 1525 N N . PHE A 1 189 ? 9.137 -7.409 -0.739 1.00 95.88 189 PHE A N 1
ATOM 1526 C CA . PHE A 1 189 ? 10.233 -8.267 -0.272 1.00 95.88 189 PHE A CA 1
ATOM 1527 C C . PHE A 1 189 ? 11.416 -7.466 0.275 1.00 95.88 189 PHE A C 1
ATOM 1529 O O . PHE A 1 189 ? 12.087 -7.937 1.193 1.00 95.88 189 PHE A O 1
ATOM 1536 N N . MET A 1 190 ? 11.640 -6.237 -0.201 1.00 95.88 190 MET A N 1
ATOM 1537 C CA . MET A 1 190 ? 12.707 -5.362 0.296 1.00 95.88 190 MET A CA 1
ATOM 1538 C C . MET A 1 190 ? 12.645 -5.138 1.813 1.00 95.88 190 MET A C 1
ATOM 1540 O O . MET A 1 190 ? 13.682 -4.956 2.450 1.00 95.88 190 MET A O 1
ATOM 1544 N N . ASN A 1 191 ? 11.457 -5.228 2.423 1.00 95.75 191 ASN A N 1
ATOM 1545 C CA . ASN A 1 191 ? 11.295 -5.176 3.878 1.00 95.75 191 ASN A CA 1
ATOM 1546 C C . ASN A 1 191 ? 12.061 -6.286 4.616 1.00 95.75 191 ASN A C 1
ATOM 1548 O O . ASN A 1 191 ? 12.507 -6.060 5.734 1.00 95.75 191 ASN A O 1
ATOM 1552 N N . TRP A 1 192 ? 12.275 -7.460 4.022 1.00 95.50 192 TRP A N 1
ATOM 1553 C CA . TRP A 1 192 ? 13.062 -8.527 4.652 1.00 95.50 192 TRP A CA 1
ATOM 1554 C C . TRP A 1 192 ? 14.568 -8.417 4.404 1.00 95.50 192 TRP A C 1
ATOM 1556 O O . TRP A 1 192 ? 15.346 -9.012 5.144 1.00 95.50 192 TRP A O 1
ATOM 1566 N N . PHE A 1 193 ? 15.007 -7.626 3.426 1.00 92.44 193 PHE A N 1
ATOM 1567 C CA . PHE A 1 193 ? 16.424 -7.520 3.052 1.00 92.44 193 PHE A CA 1
ATOM 1568 C C . PHE A 1 193 ? 17.111 -6.247 3.567 1.00 92.44 193 PHE A C 1
ATOM 1570 O O . PHE A 1 193 ? 18.242 -5.927 3.209 1.00 92.44 193 PHE A O 1
ATOM 1577 N N . VAL A 1 194 ? 16.462 -5.513 4.471 1.00 81.06 194 VAL A N 1
ATOM 1578 C CA . VAL A 1 194 ? 17.035 -4.293 5.069 1.00 81.06 194 VAL A CA 1
ATOM 1579 C C . VAL A 1 194 ? 18.248 -4.598 5.954 1.00 81.06 194 VAL A C 1
ATOM 1581 O O . VAL A 1 194 ? 19.137 -3.761 6.116 1.00 81.06 194 VAL A O 1
ATOM 1584 N N . GLY A 1 195 ? 18.275 -5.796 6.546 1.00 75.06 195 GLY A N 1
ATOM 1585 C CA . GLY A 1 195 ? 19.314 -6.253 7.470 1.00 75.06 195 GLY A CA 1
ATOM 1586 C C . GLY A 1 195 ? 20.541 -6.893 6.813 1.00 75.06 195 GLY A C 1
ATOM 1587 O O . GLY A 1 195 ? 21.490 -7.199 7.532 1.00 75.06 195 GLY A O 1
ATOM 1588 N N . GLY A 1 196 ? 20.544 -7.096 5.491 1.00 77.00 196 GLY A N 1
ATOM 1589 C CA . GLY A 1 196 ? 21.637 -7.746 4.763 1.00 77.00 196 GLY A CA 1
ATOM 1590 C C . GLY A 1 196 ? 21.147 -8.714 3.684 1.00 77.00 196 GLY A C 1
ATOM 1591 O O . GLY A 1 196 ? 20.030 -8.595 3.192 1.00 77.00 196 GLY A O 1
ATOM 1592 N N . ASP A 1 197 ? 21.994 -9.688 3.351 1.00 77.94 197 ASP A N 1
ATOM 1593 C CA . ASP A 1 197 ? 21.835 -10.580 2.190 1.00 77.94 197 ASP A CA 1
ATOM 1594 C C . ASP A 1 197 ? 20.905 -11.789 2.407 1.00 77.94 197 ASP A C 1
ATOM 1596 O O . ASP A 1 197 ? 20.857 -12.729 1.610 1.00 77.94 197 ASP A O 1
ATOM 1600 N N . ARG A 1 198 ? 20.216 -11.836 3.544 1.00 86.19 198 ARG A N 1
ATOM 1601 C CA . ARG A 1 198 ? 19.265 -12.899 3.869 1.00 86.19 198 ARG A CA 1
ATOM 1602 C C . ARG A 1 198 ? 17.951 -12.272 4.301 1.00 86.19 198 ARG A C 1
ATOM 1604 O O . ARG A 1 198 ? 17.987 -11.247 4.992 1.00 86.19 198 ARG A O 1
ATOM 1611 N N . PRO A 1 199 ? 16.812 -12.889 3.944 1.00 91.38 199 PRO A N 1
ATOM 1612 C CA . PRO A 1 199 ? 15.534 -12.430 4.445 1.00 91.38 199 PRO A CA 1
ATOM 1613 C C . PRO A 1 199 ? 15.563 -12.481 5.975 1.00 91.38 199 PRO A C 1
ATOM 1615 O O . PRO A 1 199 ? 16.009 -13.453 6.578 1.00 91.38 199 PRO A O 1
ATOM 1618 N N . SER A 1 200 ? 15.162 -11.383 6.600 1.00 92.94 200 SER A N 1
ATOM 1619 C CA . SER A 1 200 ? 15.041 -11.259 8.043 1.00 92.94 200 SER A CA 1
ATOM 1620 C C . SER A 1 200 ? 13.920 -10.280 8.365 1.00 92.94 200 SER A C 1
ATOM 1622 O O . SER A 1 200 ? 13.923 -9.118 7.952 1.00 92.94 200 SER A O 1
ATOM 1624 N N . GLY A 1 201 ? 12.944 -10.734 9.135 1.00 94.69 201 GLY A N 1
ATOM 1625 C CA . GLY A 1 201 ? 11.776 -9.932 9.459 1.00 94.69 201 GLY A CA 1
ATOM 1626 C C . GLY A 1 201 ? 10.632 -10.803 9.918 1.00 94.69 201 GLY A C 1
ATOM 1627 O O . GLY A 1 201 ? 10.842 -11.919 10.391 1.00 94.69 201 GLY A O 1
ATOM 1628 N N . TYR A 1 202 ? 9.424 -10.274 9.788 1.00 96.88 202 TYR A N 1
ATOM 1629 C CA . TYR A 1 202 ? 8.230 -10.920 10.299 1.00 96.88 202 TYR A CA 1
ATOM 1630 C C . TYR A 1 202 ? 7.156 -11.000 9.225 1.00 96.88 202 TYR A C 1
ATOM 1632 O O . TYR A 1 202 ? 6.934 -10.037 8.490 1.00 96.88 202 TYR A O 1
ATOM 1640 N N . LEU A 1 203 ? 6.477 -12.141 9.157 1.00 97.88 203 LEU A N 1
ATOM 1641 C CA . LEU A 1 203 ? 5.212 -12.289 8.449 1.00 97.88 203 LEU A CA 1
ATOM 1642 C C . LEU A 1 203 ? 4.092 -12.244 9.488 1.00 97.88 203 LEU A C 1
ATOM 1644 O O . LEU A 1 203 ? 4.086 -13.039 10.430 1.00 97.88 203 LEU A O 1
ATOM 1648 N N . VAL A 1 204 ? 3.164 -11.304 9.339 1.00 98.44 204 VAL A N 1
ATOM 1649 C CA . VAL A 1 204 ? 2.098 -11.064 10.314 1.00 98.44 204 VAL A CA 1
ATOM 1650 C C . VAL A 1 204 ? 0.747 -11.305 9.668 1.00 98.44 204 VAL A C 1
ATOM 1652 O O . VAL A 1 204 ? 0.367 -10.595 8.742 1.00 98.44 204 VAL A O 1
ATOM 1655 N N . SER A 1 205 ? 0.009 -12.283 10.183 1.00 98.25 205 SER A N 1
ATOM 1656 C CA . SER A 1 205 ? -1.376 -12.545 9.801 1.00 98.25 205 SER A CA 1
ATOM 1657 C C . SER A 1 205 ? -2.307 -12.008 10.878 1.00 98.25 205 SER A C 1
ATOM 1659 O O . SER A 1 205 ? -2.165 -12.344 12.055 1.00 98.25 205 SER A O 1
ATOM 1661 N N . ILE A 1 206 ? -3.289 -11.216 10.470 1.00 98.25 206 ILE A N 1
ATOM 1662 C CA . ILE A 1 206 ? -4.319 -10.643 11.337 1.00 98.25 206 ILE A CA 1
ATOM 1663 C C . ILE A 1 206 ? -5.665 -11.194 10.883 1.00 98.25 206 ILE A C 1
ATOM 1665 O O . ILE A 1 206 ? -5.934 -11.248 9.686 1.00 98.25 206 ILE A O 1
ATOM 1669 N N . ASP A 1 207 ? -6.503 -11.608 11.826 1.00 97.50 207 ASP A N 1
ATOM 1670 C CA . ASP A 1 207 ? -7.838 -12.133 11.552 1.00 97.50 207 ASP A CA 1
ATOM 1671 C C . ASP A 1 207 ? -8.829 -11.623 12.606 1.00 97.50 207 ASP A C 1
ATOM 1673 O O . ASP A 1 207 ? -8.737 -11.954 13.793 1.00 97.50 207 ASP A O 1
ATOM 1677 N N . VAL A 1 208 ? -9.765 -10.784 12.170 1.00 95.69 208 VAL A N 1
ATOM 1678 C CA . VAL A 1 208 ? -10.882 -10.295 12.979 1.00 95.69 208 VAL A CA 1
ATOM 1679 C C . VAL A 1 208 ? -11.915 -11.413 13.098 1.00 95.69 208 VAL A C 1
ATOM 1681 O O . VAL A 1 208 ? -12.514 -11.843 12.113 1.00 95.69 208 VAL A O 1
ATOM 1684 N N . ALA A 1 209 ? -12.120 -11.908 14.314 1.00 91.81 209 ALA A N 1
ATOM 1685 C CA . ALA A 1 209 ? -13.015 -13.021 14.582 1.00 91.81 209 ALA A CA 1
ATOM 1686 C C . ALA A 1 209 ? -14.477 -12.557 14.661 1.00 91.81 209 ALA A C 1
ATOM 1688 O O . ALA A 1 209 ? -14.789 -11.500 15.207 1.00 91.81 209 ALA A O 1
ATOM 1689 N N . GLY A 1 210 ? -15.392 -13.389 14.152 1.00 90.44 210 GLY A N 1
ATOM 1690 C CA . GLY A 1 210 ? -16.835 -13.166 14.292 1.00 90.44 210 GLY A CA 1
ATOM 1691 C C . GLY A 1 210 ? -17.443 -12.145 13.327 1.00 90.44 210 GLY A C 1
ATOM 1692 O O . GLY A 1 210 ? -18.576 -11.732 13.553 1.00 90.44 210 GLY A O 1
ATOM 1693 N N . VAL A 1 211 ? -16.744 -11.771 12.246 1.00 92.31 211 VAL A N 1
ATOM 1694 C CA . VAL A 1 211 ? -17.213 -10.770 11.262 1.00 92.31 211 VAL A CA 1
ATOM 1695 C C . VAL A 1 211 ? -18.610 -11.083 10.718 1.00 92.31 211 VAL A C 1
ATOM 1697 O O . VAL A 1 211 ? -19.453 -10.194 10.699 1.00 92.31 211 VAL A O 1
ATOM 1700 N N . HIS A 1 212 ? -18.888 -12.335 10.337 1.00 91.31 212 HIS A N 1
ATOM 1701 C CA . HIS A 1 212 ? -20.212 -12.725 9.829 1.00 91.31 212 HIS A CA 1
ATOM 1702 C C . HIS A 1 212 ? -21.312 -12.488 10.864 1.00 91.31 212 HIS A C 1
ATOM 1704 O O . HIS A 1 212 ? -22.239 -11.733 10.599 1.00 91.31 212 HIS A O 1
ATOM 1710 N N . ARG A 1 213 ? -21.144 -13.024 12.079 1.00 91.94 213 ARG A N 1
ATOM 1711 C CA . ARG A 1 213 ? -22.105 -12.846 13.176 1.00 91.94 213 ARG A CA 1
ATOM 1712 C C . ARG A 1 213 ? -22.310 -11.371 13.539 1.00 91.94 213 ARG A C 1
ATOM 1714 O O . ARG A 1 213 ? -23.414 -10.978 13.898 1.00 91.94 213 ARG A O 1
ATOM 1721 N N . PHE A 1 214 ? -21.252 -10.563 13.463 1.00 92.25 214 PHE A N 1
ATOM 1722 C CA . PHE A 1 214 ? -21.330 -9.127 13.712 1.00 92.25 214 PHE A CA 1
ATOM 1723 C C . PHE A 1 214 ? -22.181 -8.421 12.648 1.00 92.25 214 PHE A C 1
ATOM 1725 O O . PHE A 1 214 ? -23.127 -7.717 12.988 1.00 92.25 214 PHE A O 1
ATOM 1732 N N . ILE A 1 215 ? -21.912 -8.671 11.366 1.00 92.50 215 ILE A N 1
ATOM 1733 C CA . ILE A 1 215 ? -22.653 -8.076 10.246 1.00 92.50 215 ILE A CA 1
ATOM 1734 C C . ILE A 1 215 ? -24.113 -8.563 10.216 1.00 92.50 215 ILE A C 1
ATOM 1736 O O . ILE A 1 215 ? -25.020 -7.757 10.011 1.00 92.50 215 ILE A O 1
ATOM 1740 N N . GLU A 1 216 ? -24.361 -9.846 10.487 1.00 94.38 216 GLU A N 1
ATOM 1741 C CA . GLU A 1 216 ? -25.698 -10.465 10.525 1.00 94.38 216 GLU A CA 1
ATOM 1742 C C . GLU A 1 216 ? -26.619 -9.877 11.603 1.00 94.38 216 GLU A C 1
ATOM 1744 O O . GLU A 1 216 ? -27.836 -10.001 11.500 1.00 94.38 216 GLU A O 1
ATOM 1749 N N . SER A 1 217 ? -26.070 -9.197 12.615 1.00 90.44 217 SER A N 1
ATOM 1750 C CA . SER A 1 217 ? -26.865 -8.526 13.655 1.00 90.44 217 SER A CA 1
ATOM 1751 C C . SER A 1 217 ? -27.600 -7.261 13.171 1.00 90.44 217 SER A C 1
ATOM 1753 O O . SER A 1 217 ? -28.374 -6.657 13.917 1.00 90.44 217 SER A O 1
ATOM 1755 N N . SER A 1 218 ? -27.385 -6.867 11.915 1.00 92.75 218 SER A N 1
ATOM 1756 C CA . SER A 1 218 ? -27.953 -5.670 11.293 1.00 92.75 218 SER A CA 1
ATOM 1757 C C . SER A 1 218 ? -29.448 -5.812 10.991 1.00 92.75 218 SER A C 1
ATOM 1759 O O . SER A 1 218 ? -29.879 -6.807 10.414 1.00 92.75 218 SER A O 1
ATOM 1761 N N . ARG A 1 219 ? -30.253 -4.784 11.307 1.00 90.94 219 ARG A N 1
ATOM 1762 C CA . ARG A 1 219 ? -31.701 -4.766 11.001 1.00 90.94 219 ARG A CA 1
ATOM 1763 C C . ARG A 1 219 ? -32.049 -3.947 9.762 1.00 90.94 219 ARG A C 1
ATOM 1765 O O . ARG A 1 219 ? -33.076 -4.198 9.135 1.00 90.94 219 ARG A O 1
ATOM 1772 N N . LYS A 1 220 ? -31.231 -2.947 9.430 1.00 94.12 220 LYS A N 1
ATOM 1773 C CA . LYS A 1 220 ? -31.380 -2.066 8.262 1.00 94.12 220 LYS A CA 1
ATOM 1774 C C . LYS A 1 220 ? -30.136 -2.121 7.377 1.00 94.12 220 LYS A C 1
ATOM 1776 O O . LYS A 1 220 ? -29.053 -2.473 7.833 1.00 94.12 220 LYS A O 1
ATOM 1781 N N . LEU A 1 221 ? -30.270 -1.677 6.124 1.00 94.56 221 LEU A N 1
ATOM 1782 C CA . LEU A 1 221 ? -29.135 -1.569 5.193 1.00 94.56 221 LEU A CA 1
ATOM 1783 C C . LEU A 1 221 ? -28.039 -0.619 5.699 1.00 94.56 221 LEU A C 1
ATOM 1785 O O . LEU A 1 221 ? -26.862 -0.874 5.469 1.00 94.56 221 LEU A O 1
ATOM 1789 N N . VAL A 1 222 ? -28.413 0.444 6.419 1.00 94.19 222 VAL A N 1
ATOM 1790 C CA . VAL A 1 222 ? -27.436 1.347 7.047 1.00 94.19 222 VAL A CA 1
ATOM 1791 C C . VAL A 1 222 ? -26.650 0.647 8.158 1.00 94.19 222 VAL A C 1
ATOM 1793 O O . VAL A 1 222 ? -25.440 0.828 8.232 1.00 94.19 222 VAL A O 1
ATOM 1796 N N . ASP A 1 223 ? -27.298 -0.211 8.955 1.00 93.62 223 ASP A N 1
ATOM 1797 C CA . ASP A 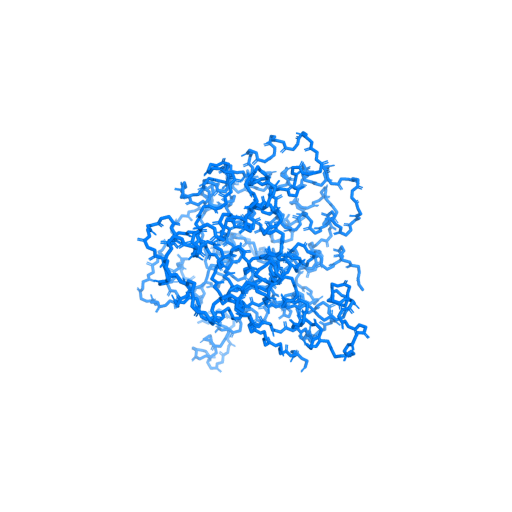1 223 ? -26.637 -1.005 9.998 1.00 93.62 223 ASP A CA 1
ATOM 1798 C C . ASP A 1 223 ? -25.682 -2.027 9.365 1.00 93.62 223 ASP A C 1
ATOM 1800 O O . ASP A 1 223 ? -24.562 -2.206 9.840 1.00 93.62 223 ASP A O 1
ATOM 1804 N N . LEU A 1 224 ? -26.103 -2.642 8.251 1.00 95.44 224 LEU A N 1
ATOM 1805 C CA . LEU A 1 224 ? -25.299 -3.595 7.483 1.00 95.44 224 LEU A CA 1
ATOM 1806 C C . LEU A 1 224 ? -24.035 -2.928 6.937 1.00 95.44 224 LEU A C 1
ATOM 1808 O O . LEU A 1 224 ? -22.926 -3.437 7.119 1.00 95.44 224 LEU A O 1
ATOM 1812 N N . TRP A 1 225 ? -24.203 -1.767 6.301 1.00 96.06 225 TRP A N 1
ATOM 1813 C CA . TRP A 1 225 ? -23.097 -0.965 5.793 1.00 96.06 225 TRP A CA 1
ATOM 1814 C C . TRP A 1 225 ? -22.170 -0.518 6.926 1.00 96.06 225 TRP A C 1
ATOM 1816 O O . TRP A 1 225 ? -20.965 -0.739 6.835 1.00 96.06 225 TRP A O 1
ATOM 1826 N N . ALA A 1 226 ? -22.712 0.038 8.013 1.00 94.00 226 ALA A N 1
ATOM 1827 C CA . ALA A 1 226 ? -21.925 0.528 9.141 1.00 94.00 226 ALA A CA 1
ATOM 1828 C C . ALA A 1 226 ? -21.144 -0.602 9.825 1.00 94.00 226 ALA A C 1
ATOM 1830 O O . ALA A 1 226 ? -19.964 -0.433 10.121 1.00 94.00 226 ALA A O 1
ATOM 1831 N N . SER A 1 227 ? -21.761 -1.772 10.014 1.00 94.56 227 SER A N 1
ATOM 1832 C CA . SER A 1 227 ? -21.107 -2.957 10.583 1.00 94.56 227 SER A CA 1
ATOM 1833 C C . SER A 1 227 ? -19.946 -3.433 9.709 1.00 94.56 227 SER A C 1
ATOM 1835 O O . SER A 1 227 ? -18.846 -3.673 10.206 1.00 94.56 227 SER A O 1
ATOM 1837 N N . SER A 1 228 ? -20.163 -3.531 8.394 1.00 95.56 228 SER A N 1
ATOM 1838 C CA . SER A 1 228 ? -19.115 -3.917 7.444 1.00 95.56 228 SER A CA 1
ATOM 1839 C C . SER A 1 228 ? -17.986 -2.881 7.399 1.00 95.56 228 SER A C 1
ATOM 1841 O O . SER A 1 228 ? -16.808 -3.232 7.487 1.00 95.56 228 SER A O 1
ATOM 1843 N N . TYR A 1 229 ? -18.340 -1.596 7.351 1.00 96.25 229 TYR A N 1
ATOM 1844 C CA . TYR A 1 229 ? -17.386 -0.497 7.322 1.00 96.25 229 TYR A CA 1
ATOM 1845 C C . TYR A 1 229 ? -16.567 -0.403 8.611 1.00 96.25 229 TYR A C 1
ATOM 1847 O O . TYR A 1 229 ? -15.363 -0.160 8.555 1.00 96.25 229 TYR A O 1
ATOM 1855 N N . LEU A 1 230 ? -17.177 -0.665 9.770 1.00 95.19 230 LEU A N 1
ATOM 1856 C CA . LEU A 1 230 ? -16.486 -0.686 11.055 1.00 95.19 230 LEU A CA 1
ATOM 1857 C C . LEU A 1 230 ? -15.388 -1.754 11.090 1.00 95.19 230 LEU A C 1
ATOM 1859 O O . LEU A 1 230 ? -14.290 -1.481 11.573 1.00 95.19 230 LEU A O 1
ATOM 1863 N N . VAL A 1 231 ? -15.651 -2.945 10.539 1.00 96.38 231 VAL A N 1
ATOM 1864 C CA . VAL A 1 231 ? -14.630 -3.996 10.414 1.00 96.38 231 VAL A CA 1
ATOM 1865 C C . VAL A 1 231 ? -13.455 -3.489 9.579 1.00 96.38 231 VAL A C 1
ATOM 1867 O O . VAL A 1 231 ? -12.313 -3.603 10.026 1.00 96.38 231 VAL A O 1
ATOM 1870 N N . SER A 1 232 ? -13.710 -2.874 8.419 1.00 96.81 232 SER A N 1
ATOM 1871 C CA . SER A 1 232 ? -12.653 -2.287 7.584 1.00 96.81 232 SER A CA 1
ATOM 1872 C C . SER A 1 232 ? -11.885 -1.175 8.294 1.00 96.81 232 SER A C 1
ATOM 1874 O O . SER A 1 232 ? -10.655 -1.157 8.259 1.00 96.81 232 SER A O 1
ATOM 1876 N N . LEU A 1 233 ? -12.593 -0.268 8.965 1.00 95.94 233 LEU A N 1
ATOM 1877 C CA . LEU A 1 233 ? -12.017 0.887 9.642 1.00 95.94 233 LEU A CA 1
ATOM 1878 C C . LEU A 1 233 ? -11.104 0.475 10.799 1.00 95.94 233 LEU A C 1
ATOM 1880 O O . LEU A 1 233 ? -9.971 0.950 10.877 1.00 95.94 233 LEU A O 1
ATOM 1884 N N . LEU A 1 234 ? -11.568 -0.421 11.676 1.00 96.56 234 LEU A N 1
ATOM 1885 C CA . LEU A 1 234 ? -10.778 -0.907 12.810 1.00 96.56 234 LEU A CA 1
ATOM 1886 C C . LEU A 1 234 ? -9.586 -1.747 12.341 1.00 96.56 234 LEU A C 1
ATOM 1888 O O . LEU A 1 234 ? -8.477 -1.588 12.858 1.00 96.56 234 LEU A O 1
ATOM 1892 N N . SER A 1 235 ? -9.790 -2.582 11.317 1.00 97.19 235 SER A N 1
ATOM 1893 C CA . SER A 1 235 ? -8.714 -3.360 10.695 1.00 97.19 235 SER A CA 1
ATOM 1894 C C . SER A 1 235 ? -7.638 -2.436 10.125 1.00 97.19 235 SER A C 1
ATOM 1896 O O . SER A 1 235 ? -6.469 -2.580 10.478 1.00 97.19 235 SER A O 1
ATOM 1898 N N . TRP A 1 236 ? -8.022 -1.421 9.343 1.00 97.31 236 TRP A N 1
ATOM 1899 C CA . TRP A 1 236 ? -7.099 -0.414 8.815 1.00 97.31 236 TRP A CA 1
ATOM 1900 C C . TRP A 1 236 ? -6.371 0.340 9.928 1.00 97.31 236 TRP A C 1
ATOM 1902 O O . TRP A 1 236 ? -5.149 0.467 9.902 1.00 97.31 236 TRP A O 1
ATOM 1912 N N . TYR A 1 237 ? -7.102 0.804 10.944 1.00 96.69 237 TYR A N 1
ATOM 1913 C CA . TYR A 1 237 ? -6.530 1.553 12.059 1.00 96.69 237 TYR A CA 1
ATOM 1914 C C . TYR A 1 237 ? -5.465 0.752 12.825 1.00 96.69 237 TYR A C 1
ATOM 1916 O O . TYR A 1 237 ? -4.448 1.321 13.231 1.00 96.69 237 TYR A O 1
ATOM 1924 N N . SER A 1 238 ? -5.672 -0.563 12.970 1.00 97.06 238 SER A N 1
ATOM 1925 C CA . SER A 1 238 ? -4.746 -1.468 13.664 1.00 97.06 238 SER A CA 1
ATOM 1926 C C . SER A 1 238 ? -3.379 -1.593 12.982 1.00 97.06 238 SER A C 1
ATOM 1928 O O . SER A 1 238 ? -2.381 -1.820 13.662 1.00 97.06 238 SER A O 1
ATOM 1930 N N . ILE A 1 239 ? -3.318 -1.393 11.659 1.00 96.94 239 ILE A N 1
ATOM 1931 C CA . ILE A 1 239 ? -2.090 -1.535 10.863 1.00 96.94 239 ILE A CA 1
ATOM 1932 C C . ILE A 1 239 ? -1.543 -0.217 10.328 1.00 96.94 239 ILE A C 1
ATOM 1934 O O . ILE A 1 239 ? -0.382 -0.161 9.928 1.00 96.94 239 ILE A O 1
ATOM 1938 N N . ARG A 1 240 ? -2.354 0.847 10.322 1.00 96.19 240 ARG A N 1
ATOM 1939 C CA . ARG A 1 240 ? -2.043 2.130 9.680 1.00 96.19 240 ARG A CA 1
ATOM 1940 C C . ARG A 1 240 ? -0.658 2.655 10.046 1.00 96.19 240 ARG A C 1
ATOM 1942 O O . ARG A 1 240 ? 0.022 3.194 9.183 1.00 96.19 240 ARG A O 1
ATOM 1949 N N . GLU A 1 241 ? -0.234 2.515 11.299 1.00 95.25 241 GLU A N 1
ATOM 1950 C CA . GLU A 1 241 ? 1.061 3.038 11.739 1.00 95.25 241 GLU A CA 1
ATOM 1951 C C . GLU A 1 241 ? 2.249 2.327 11.075 1.00 95.25 241 GLU A C 1
ATOM 1953 O O . GLU A 1 241 ? 3.231 2.990 10.744 1.00 95.25 241 GLU A O 1
ATOM 1958 N N . PHE A 1 242 ? 2.142 1.026 10.782 1.00 96.94 242 PHE A N 1
ATOM 1959 C CA . PHE A 1 242 ? 3.157 0.320 9.995 1.00 96.94 242 PHE A CA 1
ATOM 1960 C C . PHE A 1 242 ? 3.236 0.878 8.578 1.00 96.94 242 PHE A C 1
ATOM 1962 O O . PHE A 1 242 ? 4.329 1.155 8.100 1.00 96.94 242 PHE A O 1
ATOM 1969 N N . LEU A 1 243 ? 2.093 1.109 7.929 1.00 95.88 243 LEU A N 1
ATOM 1970 C CA . LEU A 1 243 ? 2.049 1.635 6.562 1.00 95.88 243 LEU A CA 1
ATOM 1971 C C . LEU A 1 243 ? 2.596 3.058 6.502 1.00 95.88 243 LEU A C 1
ATOM 1973 O O . LEU A 1 243 ? 3.370 3.395 5.612 1.00 95.88 243 LEU A O 1
ATOM 1977 N N . VAL A 1 244 ? 2.215 3.882 7.478 1.00 93.25 244 VAL A N 1
ATOM 1978 C CA . VAL A 1 244 ? 2.694 5.255 7.596 1.00 93.25 244 VAL A CA 1
ATOM 1979 C C . VAL A 1 244 ? 4.200 5.248 7.807 1.00 93.25 244 VAL A C 1
ATOM 1981 O O . VAL A 1 244 ? 4.886 5.882 7.020 1.00 93.25 244 VAL A O 1
ATOM 1984 N N . LYS A 1 245 ? 4.730 4.524 8.802 1.00 94.31 245 LYS A N 1
ATOM 1985 C CA . LYS A 1 245 ? 6.152 4.591 9.186 1.00 94.31 245 LYS A CA 1
ATOM 1986 C C . LYS A 1 245 ? 7.095 3.821 8.267 1.00 94.31 245 LYS A C 1
ATOM 1988 O O . LYS A 1 245 ? 8.221 4.261 8.065 1.00 94.31 245 LYS A O 1
ATOM 1993 N N . LEU A 1 246 ? 6.666 2.677 7.746 1.00 96.00 246 LEU A N 1
ATOM 1994 C CA . LEU A 1 246 ? 7.515 1.771 6.971 1.00 96.00 246 LEU A CA 1
ATOM 1995 C C . LEU A 1 246 ? 7.238 1.846 5.470 1.00 96.00 246 LEU A C 1
ATOM 1997 O O . LEU A 1 246 ? 8.082 1.411 4.695 1.00 96.00 246 LEU A O 1
ATOM 2001 N N . GLY A 1 247 ? 6.113 2.423 5.055 1.00 96.06 247 GLY A N 1
ATOM 2002 C CA . GLY A 1 247 ? 5.674 2.502 3.664 1.00 96.06 247 GLY A CA 1
ATOM 2003 C C . GLY A 1 247 ? 4.548 1.509 3.345 1.00 96.06 247 GLY A C 1
ATOM 2004 O O . GLY A 1 247 ? 4.354 0.540 4.081 1.00 96.06 247 GLY A O 1
ATOM 2005 N N . PRO A 1 248 ? 3.787 1.726 2.256 1.00 97.50 248 PRO A N 1
ATOM 2006 C CA . PRO A 1 248 ? 2.584 0.937 1.968 1.00 97.50 248 PRO A CA 1
ATOM 2007 C C . PRO A 1 248 ? 2.841 -0.534 1.627 1.00 97.50 248 PRO A C 1
ATOM 2009 O O . PRO A 1 248 ? 1.989 -1.384 1.866 1.00 97.50 248 PRO A O 1
ATOM 2012 N N . ASP A 1 249 ? 4.023 -0.829 1.095 1.00 97.06 249 ASP A N 1
ATOM 2013 C CA . ASP A 1 249 ? 4.454 -2.140 0.604 1.00 97.06 249 ASP A CA 1
ATOM 2014 C C . ASP A 1 249 ? 4.645 -3.191 1.710 1.00 97.06 249 ASP A C 1
ATOM 2016 O O . ASP A 1 249 ? 4.876 -4.360 1.408 1.00 97.06 249 ASP A O 1
ATOM 2020 N N . VAL A 1 250 ? 4.523 -2.804 2.987 1.00 97.44 250 VAL A N 1
ATOM 2021 C CA . VAL A 1 250 ? 4.436 -3.762 4.103 1.00 97.44 250 VAL A CA 1
ATOM 2022 C C . VAL A 1 250 ? 3.115 -4.525 4.122 1.00 97.44 250 VAL A C 1
ATOM 2024 O O . VAL A 1 250 ? 3.020 -5.547 4.793 1.00 97.44 250 VAL A O 1
ATOM 2027 N N . LEU A 1 251 ? 2.081 -4.037 3.434 1.00 98.06 251 LEU A N 1
ATOM 2028 C CA . LEU A 1 251 ? 0.789 -4.703 3.329 1.00 98.06 251 LEU A CA 1
ATOM 2029 C C . LEU A 1 251 ? 0.770 -5.607 2.088 1.00 98.06 251 LEU A C 1
ATOM 2031 O O . LEU A 1 251 ? 1.001 -5.136 0.981 1.00 98.06 251 LEU A O 1
ATOM 2035 N N . ILE A 1 252 ? 0.454 -6.891 2.270 1.00 96.81 252 ILE A N 1
ATOM 2036 C CA . ILE A 1 252 ? 0.210 -7.843 1.172 1.00 96.81 252 ILE A CA 1
ATOM 2037 C C . ILE A 1 252 ? -1.288 -7.984 0.912 1.00 96.81 252 ILE A C 1
ATOM 2039 O O . ILE A 1 252 ? -1.737 -7.919 -0.231 1.00 96.81 252 ILE A O 1
ATOM 2043 N N . LEU A 1 253 ? -2.060 -8.224 1.976 1.00 96.81 253 LEU A N 1
ATOM 2044 C CA . LEU A 1 253 ? -3.495 -8.476 1.890 1.00 96.81 253 LEU A CA 1
ATOM 2045 C C . LEU A 1 253 ? -4.251 -7.475 2.773 1.00 96.81 253 LEU A C 1
ATOM 2047 O O . LEU A 1 253 ? -3.991 -7.452 3.979 1.00 96.81 253 LEU A O 1
ATOM 2051 N N . PRO A 1 254 ? -5.198 -6.695 2.216 1.00 95.56 254 PRO A N 1
ATOM 2052 C CA . PRO A 1 254 ? -5.467 -6.528 0.782 1.00 95.56 254 PRO A CA 1
ATOM 2053 C C . PRO A 1 254 ? -4.297 -5.812 0.092 1.00 95.56 254 PRO A C 1
ATOM 2055 O O . PRO A 1 254 ? -3.485 -5.187 0.767 1.00 95.56 254 PRO A O 1
ATOM 2058 N N . SER A 1 255 ? -4.234 -5.847 -1.241 1.00 94.56 255 SER A N 1
ATOM 2059 C CA . SER A 1 255 ? -3.208 -5.081 -1.959 1.00 94.56 255 SER A CA 1
ATOM 2060 C C . SER A 1 255 ? -3.267 -3.594 -1.560 1.00 94.56 255 SER A C 1
ATOM 2062 O O . SER A 1 255 ? -4.364 -3.025 -1.481 1.00 94.56 255 SER A O 1
ATOM 2064 N N . PRO A 1 256 ? -2.118 -2.944 -1.293 1.00 94.38 256 PRO A N 1
ATOM 2065 C CA . PRO A 1 256 ? -2.065 -1.506 -1.049 1.00 94.38 256 PRO A CA 1
ATOM 2066 C C . PRO A 1 256 ? -2.305 -0.705 -2.337 1.00 94.38 256 PRO A C 1
ATOM 2068 O O . PRO A 1 256 ? -2.660 0.471 -2.270 1.00 94.38 256 PRO A O 1
ATOM 2071 N N . ARG A 1 257 ? -2.139 -1.327 -3.512 1.00 93.31 257 ARG A N 1
ATOM 2072 C CA . ARG A 1 257 ? -2.471 -0.721 -4.808 1.00 93.31 257 ARG A CA 1
ATOM 2073 C C . ARG A 1 257 ? -3.978 -0.548 -4.909 1.00 93.31 257 ARG A C 1
ATOM 2075 O O . ARG A 1 257 ? -4.732 -1.425 -4.491 1.00 93.31 257 ARG A O 1
ATOM 2082 N N . PHE A 1 258 ? -4.404 0.587 -5.455 1.00 92.12 258 PHE A N 1
ATOM 2083 C CA . PHE A 1 258 ? -5.824 0.905 -5.621 1.00 92.12 258 PHE A CA 1
ATOM 2084 C C . PHE A 1 258 ? -6.656 0.804 -4.339 1.00 92.12 258 PHE A C 1
ATOM 2086 O O . PHE A 1 258 ? -7.849 0.535 -4.395 1.00 92.12 258 PHE A O 1
ATOM 2093 N N . ASN A 1 259 ? -6.034 1.033 -3.176 1.00 94.62 259 ASN A N 1
ATOM 2094 C CA . ASN A 1 259 ? -6.703 0.957 -1.884 1.00 94.62 259 ASN A CA 1
ATOM 2095 C C . ASN A 1 259 ? -7.231 2.342 -1.453 1.00 94.62 259 ASN A C 1
ATOM 2097 O O . ASN A 1 259 ? -6.428 3.212 -1.094 1.00 94.62 259 ASN A O 1
ATOM 2101 N N . PRO A 1 260 ? -8.564 2.541 -1.390 1.00 94.94 260 PRO A N 1
ATOM 2102 C CA . PRO A 1 260 ? -9.179 3.794 -0.954 1.00 94.94 260 PRO A CA 1
ATOM 2103 C C . PRO A 1 260 ? -8.652 4.316 0.387 1.00 94.94 260 PRO A C 1
ATOM 2105 O O . PRO A 1 260 ? -8.336 5.497 0.527 1.00 94.94 260 PRO A O 1
ATOM 2108 N N . PHE A 1 261 ? -8.493 3.441 1.382 1.00 96.31 261 PHE A N 1
ATOM 2109 C CA . PHE A 1 261 ? -8.045 3.846 2.716 1.00 96.31 261 PHE A CA 1
ATOM 2110 C C . PHE A 1 261 ? -6.616 4.395 2.700 1.00 96.31 261 PHE A C 1
ATOM 2112 O O . PHE A 1 261 ? -6.297 5.328 3.448 1.00 96.31 261 PHE A O 1
ATOM 2119 N N . LEU A 1 262 ? -5.764 3.858 1.824 1.00 96.12 262 LEU A N 1
ATOM 2120 C CA . LEU A 1 262 ? -4.406 4.350 1.642 1.00 96.12 262 LEU A CA 1
ATOM 2121 C C . LEU A 1 262 ? -4.398 5.738 0.997 1.00 96.12 262 LEU A C 1
ATOM 2123 O O . LEU A 1 262 ? -3.696 6.624 1.485 1.00 96.12 262 LEU A O 1
ATOM 2127 N N . TYR A 1 263 ? -5.221 5.948 -0.035 1.00 95.50 263 TYR A N 1
ATOM 2128 C CA . TYR A 1 263 ? -5.373 7.248 -0.689 1.00 95.50 263 TYR A CA 1
ATOM 2129 C C . TYR A 1 263 ? -5.773 8.325 0.315 1.00 95.50 263 TYR A C 1
ATOM 2131 O O . TYR A 1 263 ? -5.082 9.331 0.453 1.00 95.50 263 TYR A O 1
ATOM 2139 N N . HIS A 1 264 ? -6.820 8.076 1.104 1.00 95.50 264 HIS A N 1
ATOM 2140 C CA . HIS A 1 264 ? -7.257 9.025 2.128 1.00 95.50 264 HIS A CA 1
ATOM 2141 C C . HIS A 1 264 ? -6.208 9.243 3.219 1.00 95.50 264 HIS A C 1
ATOM 2143 O O . HIS A 1 264 ? -6.038 10.371 3.679 1.00 95.50 264 HIS A O 1
ATOM 2149 N N . THR A 1 265 ? -5.467 8.202 3.610 1.00 95.38 265 THR A N 1
ATOM 2150 C CA . THR A 1 265 ? -4.369 8.350 4.576 1.00 95.38 265 THR A CA 1
ATOM 2151 C C . THR A 1 265 ? -3.295 9.302 4.037 1.00 95.38 265 THR A C 1
ATOM 2153 O O . THR A 1 265 ? -2.904 10.225 4.749 1.00 95.38 265 THR A O 1
ATOM 2156 N N . MET A 1 266 ? -2.882 9.142 2.775 1.00 95.62 266 MET A N 1
ATOM 2157 C CA . MET A 1 266 ? -1.919 10.028 2.108 1.00 95.62 266 MET A CA 1
ATOM 2158 C C . MET A 1 266 ? -2.446 11.464 1.977 1.00 95.62 266 MET A C 1
ATOM 2160 O O . MET A 1 266 ? -1.741 12.409 2.324 1.00 95.62 266 MET A O 1
ATOM 2164 N N . LEU A 1 267 ? -3.684 11.649 1.507 1.00 94.62 267 LEU A N 1
ATOM 2165 C CA . LEU A 1 267 ? -4.267 12.982 1.308 1.00 94.62 267 LEU A CA 1
ATOM 2166 C C . LEU A 1 267 ? -4.404 13.753 2.627 1.00 94.62 267 LEU A C 1
ATOM 2168 O O . LEU A 1 267 ? -4.108 14.946 2.681 1.00 94.62 267 LEU A O 1
ATOM 2172 N N . VAL A 1 268 ? -4.799 13.076 3.710 1.00 92.75 268 VAL A N 1
ATOM 2173 C CA . VAL A 1 268 ? -4.865 13.682 5.049 1.00 92.75 268 VAL A CA 1
ATOM 2174 C C . VAL A 1 268 ? -3.474 14.068 5.550 1.00 92.75 268 VAL A C 1
ATOM 2176 O O . VAL A 1 268 ? -3.335 15.124 6.167 1.00 92.75 268 VAL A O 1
ATOM 2179 N N . GLU A 1 269 ? -2.445 13.255 5.292 1.00 92.75 269 GLU A N 1
ATOM 2180 C CA . GLU A 1 269 ? -1.066 13.621 5.629 1.00 92.75 269 GLU A CA 1
ATOM 2181 C C . GLU A 1 269 ? -0.621 14.872 4.872 1.00 92.75 269 GLU A C 1
ATOM 2183 O O . GLU A 1 269 ? -0.168 15.816 5.512 1.00 92.75 269 GLU A O 1
ATOM 2188 N N . LEU A 1 270 ? -0.842 14.941 3.556 1.00 93.38 270 LEU A N 1
ATOM 2189 C CA . LEU A 1 270 ? -0.508 16.121 2.749 1.00 93.38 270 LEU A CA 1
ATOM 2190 C C . LEU A 1 270 ? -1.249 17.378 3.225 1.00 93.38 270 LEU A C 1
ATOM 2192 O O . LEU A 1 270 ? -0.632 18.430 3.394 1.00 93.38 270 LEU A O 1
ATOM 2196 N N . LYS A 1 271 ? -2.549 17.262 3.524 1.00 92.12 271 LYS A N 1
ATOM 2197 C CA . LYS A 1 271 ? -3.374 18.377 4.017 1.00 92.12 271 LYS A CA 1
ATOM 2198 C C . LYS A 1 271 ? -2.877 18.935 5.354 1.00 92.12 271 LYS A C 1
ATOM 2200 O O . LYS A 1 271 ? -3.018 20.127 5.609 1.00 92.12 271 LYS A O 1
ATOM 2205 N N . ARG A 1 272 ? -2.296 18.091 6.214 1.00 90.62 272 ARG A N 1
ATOM 2206 C CA . ARG A 1 272 ? -1.739 18.507 7.515 1.00 90.62 272 ARG A CA 1
ATOM 2207 C C . ARG A 1 272 ? -0.423 19.271 7.395 1.00 90.62 272 ARG A C 1
ATOM 2209 O O . ARG A 1 272 ? -0.082 19.990 8.327 1.00 90.62 272 ARG A O 1
ATOM 2216 N N . LEU A 1 273 ? 0.306 19.121 6.288 1.00 87.38 273 LEU A N 1
ATOM 2217 C CA . LEU A 1 273 ? 1.593 19.795 6.098 1.00 87.38 273 LEU A CA 1
ATOM 2218 C C . LEU A 1 273 ? 1.430 21.264 5.732 1.00 87.38 273 LEU A C 1
ATOM 2220 O O . LEU A 1 273 ? 2.176 22.107 6.225 1.00 87.38 273 LEU A O 1
ATOM 2224 N N . ASN A 1 274 ? 0.492 21.577 4.836 1.00 79.25 274 ASN A N 1
ATOM 2225 C CA . ASN A 1 274 ? 0.337 22.933 4.330 1.00 79.25 274 ASN A CA 1
ATOM 2226 C C . ASN A 1 274 ? -1.071 23.169 3.773 1.00 79.25 274 ASN A C 1
ATOM 2228 O O . ASN A 1 274 ? -1.567 22.371 2.983 1.00 79.25 274 ASN A O 1
ATOM 2232 N N . GLN A 1 275 ? -1.677 24.312 4.104 1.00 72.44 275 GLN A N 1
ATOM 2233 C CA . GLN A 1 275 ? -2.953 24.739 3.513 1.00 72.44 275 GLN A CA 1
ATOM 2234 C C . GLN A 1 275 ? -2.855 24.932 1.990 1.00 72.44 275 GLN A C 1
ATOM 2236 O O . GLN A 1 275 ? -3.834 24.726 1.288 1.00 72.44 275 GLN A O 1
ATOM 2241 N N . LYS A 1 276 ? -1.661 25.236 1.460 1.00 77.00 276 LYS A N 1
ATOM 2242 C CA . LYS A 1 276 ? -1.400 25.348 0.014 1.00 77.00 276 LYS A CA 1
ATOM 2243 C C . LYS A 1 276 ? -1.276 23.999 -0.713 1.00 77.00 276 LYS A C 1
ATOM 2245 O O . LYS A 1 276 ? -0.967 23.982 -1.897 1.00 77.00 276 LYS A O 1
ATOM 2250 N N . ALA A 1 277 ? -1.479 22.868 -0.030 1.00 87.88 277 ALA A N 1
ATOM 2251 C CA . ALA A 1 277 ? -1.433 21.543 -0.654 1.00 87.88 277 ALA A CA 1
ATOM 2252 C C . ALA A 1 277 ? -2.691 21.208 -1.481 1.00 87.88 277 ALA A C 1
ATOM 2254 O O . ALA A 1 277 ? -2.747 20.133 -2.072 1.00 87.88 277 ALA A O 1
ATOM 2255 N N . GLU A 1 278 ? -3.695 22.089 -1.521 1.00 90.44 278 GLU A N 1
ATOM 2256 C CA . GLU A 1 278 ? -4.985 21.846 -2.178 1.00 90.44 278 GLU A CA 1
ATOM 2257 C C . GLU A 1 278 ? -4.851 21.562 -3.680 1.00 90.44 278 GLU A C 1
ATOM 2259 O O . GLU A 1 278 ? -5.382 20.559 -4.152 1.00 90.44 278 GLU A O 1
ATOM 2264 N N . ASP A 1 279 ? -4.055 22.350 -4.409 1.00 92.12 279 ASP A N 1
ATOM 2265 C CA . ASP A 1 279 ? -3.820 22.135 -5.845 1.00 92.12 279 ASP A CA 1
ATOM 2266 C C . ASP A 1 279 ? -3.197 20.760 -6.122 1.00 92.12 279 ASP A C 1
ATOM 2268 O O . ASP A 1 279 ? 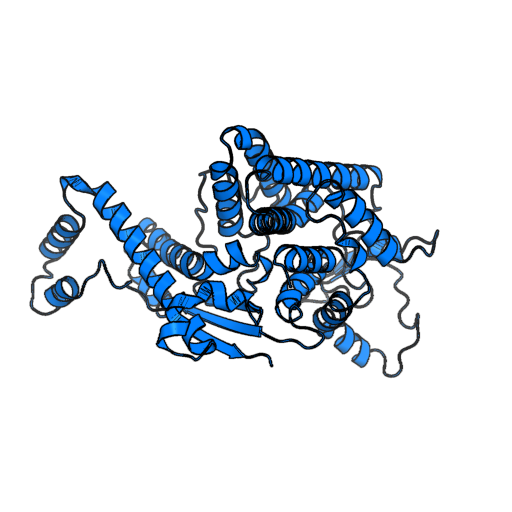-3.612 20.039 -7.033 1.00 92.12 279 ASP A O 1
ATOM 2272 N N . LEU A 1 280 ? -2.228 20.359 -5.292 1.00 94.62 280 LEU A N 1
ATOM 2273 C CA . LEU A 1 280 ? -1.596 19.048 -5.390 1.00 94.62 280 LEU A CA 1
ATOM 2274 C C . LEU A 1 280 ? -2.582 17.928 -5.034 1.00 94.62 280 LEU A C 1
ATOM 2276 O O . LEU A 1 280 ? -2.626 16.917 -5.725 1.00 94.62 280 LEU A O 1
ATOM 2280 N N . ILE A 1 281 ? -3.386 18.094 -3.983 1.00 95.44 281 ILE A N 1
ATOM 2281 C CA . ILE A 1 281 ? -4.409 17.121 -3.573 1.00 95.44 281 ILE A CA 1
ATOM 2282 C C . ILE A 1 281 ? -5.441 16.911 -4.686 1.00 95.44 281 ILE A C 1
ATOM 2284 O O . ILE A 1 281 ? -5.767 15.764 -4.995 1.00 95.44 281 ILE A O 1
ATOM 2288 N N . ASN A 1 282 ? -5.909 17.989 -5.316 1.00 95.38 282 ASN A N 1
ATOM 2289 C CA . ASN A 1 282 ? -6.844 17.928 -6.438 1.00 95.38 282 ASN A CA 1
ATOM 2290 C C . ASN A 1 282 ? -6.225 17.181 -7.620 1.00 95.38 282 ASN A C 1
ATOM 2292 O O . ASN A 1 282 ? -6.819 16.241 -8.144 1.00 95.38 282 ASN A O 1
ATOM 2296 N N . LYS A 1 283 ? -4.980 17.521 -7.965 1.00 95.94 283 LYS A N 1
ATOM 2297 C CA . LYS A 1 283 ? -4.225 16.851 -9.024 1.00 95.94 283 LYS A CA 1
ATOM 2298 C C . LYS A 1 283 ? -4.034 15.352 -8.765 1.00 95.94 283 LYS A C 1
ATOM 2300 O O . LYS A 1 283 ? -4.295 14.537 -9.644 1.00 95.94 283 LYS A O 1
ATOM 2305 N N . LEU A 1 284 ? -3.605 14.974 -7.559 1.00 96.81 284 LEU A N 1
ATOM 2306 C CA . LEU A 1 284 ? -3.441 13.570 -7.160 1.00 96.81 284 LEU A CA 1
ATOM 2307 C C . LEU A 1 284 ? -4.773 12.812 -7.212 1.00 96.81 284 LEU A C 1
ATOM 2309 O O . LEU A 1 284 ? -4.801 11.645 -7.598 1.00 96.81 284 LEU A O 1
ATOM 2313 N N . SER A 1 285 ? -5.867 13.471 -6.830 1.00 96.12 285 SER A N 1
ATOM 2314 C CA . SER A 1 285 ? -7.201 12.870 -6.829 1.00 96.12 285 SER A CA 1
ATOM 2315 C C . SER A 1 285 ? -7.717 12.615 -8.244 1.00 96.12 285 SER A C 1
ATOM 2317 O O . SER A 1 285 ? -8.240 11.531 -8.491 1.00 96.12 285 SER A O 1
ATOM 2319 N N . GLU A 1 286 ? -7.504 13.542 -9.185 1.00 96.75 286 GLU A N 1
ATOM 2320 C CA . GLU A 1 286 ? -7.851 13.312 -10.596 1.00 96.75 286 GLU A CA 1
ATOM 2321 C C . GLU A 1 286 ? -7.003 12.190 -11.214 1.00 96.75 286 GLU A C 1
ATOM 2323 O O . GLU A 1 286 ? -7.562 11.314 -11.864 1.00 96.75 286 GLU A O 1
ATOM 2328 N N . ILE A 1 287 ? -5.698 12.108 -10.917 1.00 97.00 287 ILE A N 1
ATOM 2329 C CA . ILE A 1 287 ? -4.851 10.984 -11.373 1.00 97.00 287 ILE A CA 1
ATOM 2330 C C . ILE A 1 287 ? -5.385 9.639 -10.857 1.00 97.00 287 ILE A C 1
ATOM 2332 O O . ILE A 1 287 ? -5.460 8.667 -11.606 1.00 97.00 287 ILE A O 1
ATOM 2336 N N . ILE A 1 288 ? -5.763 9.561 -9.577 1.00 96.31 288 ILE A N 1
ATOM 2337 C CA . ILE A 1 288 ? -6.333 8.340 -8.986 1.00 96.31 288 ILE A CA 1
ATOM 2338 C C . ILE A 1 288 ? -7.667 7.983 -9.651 1.00 96.31 288 ILE A C 1
ATOM 2340 O O . ILE A 1 288 ? -7.926 6.817 -9.954 1.00 96.31 288 ILE A O 1
ATOM 2344 N N . LYS A 1 289 ? -8.515 8.977 -9.895 1.00 95.94 289 LYS A N 1
ATOM 2345 C CA . LYS A 1 289 ? -9.815 8.794 -10.536 1.00 95.94 289 LYS A CA 1
ATOM 2346 C C . LYS A 1 289 ? -9.678 8.318 -11.975 1.00 95.94 289 LYS A C 1
ATOM 2348 O O . LYS A 1 289 ? -10.294 7.321 -12.336 1.00 95.94 289 LYS A O 1
ATOM 2353 N N . GLU A 1 290 ? -8.836 8.954 -12.779 1.00 95.44 290 GLU A N 1
ATOM 2354 C CA . GLU A 1 290 ? -8.558 8.520 -14.151 1.00 95.44 290 GLU A CA 1
ATOM 2355 C C . GLU A 1 290 ? -7.898 7.137 -14.182 1.00 95.44 290 GLU A C 1
ATOM 2357 O O . GLU A 1 290 ? -8.331 6.261 -14.928 1.00 95.44 290 GLU A O 1
ATOM 2362 N N . GLY A 1 291 ? -6.915 6.897 -13.310 1.00 92.69 291 GLY A N 1
ATOM 2363 C CA . GLY A 1 291 ? -6.215 5.615 -13.204 1.00 92.69 291 GLY A CA 1
ATOM 2364 C C . GLY A 1 291 ? -7.099 4.452 -12.738 1.00 92.69 291 GLY A C 1
ATOM 2365 O O . GLY A 1 291 ? -6.789 3.298 -13.021 1.00 92.69 291 GLY A O 1
ATOM 2366 N N . THR A 1 292 ? -8.218 4.734 -12.064 1.00 90.81 292 THR A N 1
ATOM 2367 C CA . THR A 1 292 ? -9.251 3.740 -11.714 1.00 90.81 292 THR A CA 1
ATOM 2368 C C . THR A 1 292 ? -10.374 3.651 -12.752 1.00 90.81 292 THR A C 1
ATOM 2370 O O . THR A 1 292 ? -11.383 2.994 -12.505 1.00 90.81 292 THR A O 1
ATOM 2373 N N . GLY A 1 293 ? -10.242 4.313 -13.908 1.00 91.00 293 GLY A N 1
ATOM 2374 C CA . GLY A 1 293 ? -11.281 4.347 -14.942 1.00 91.00 293 GLY A CA 1
ATOM 2375 C C . GLY A 1 293 ? -12.550 5.090 -14.508 1.00 91.00 293 GLY A C 1
ATOM 2376 O O . GLY A 1 293 ? -13.638 4.785 -14.987 1.00 91.00 293 GLY A O 1
ATOM 2377 N N . GLY A 1 294 ? -12.430 6.025 -13.563 1.00 90.88 294 GLY A N 1
ATOM 2378 C CA . GLY A 1 294 ? -13.541 6.781 -12.985 1.00 90.88 294 GLY A CA 1
ATOM 2379 C C . GLY A 1 294 ? -14.320 6.041 -11.895 1.00 90.88 294 GLY A C 1
ATOM 2380 O O . GLY A 1 294 ? -15.326 6.565 -11.422 1.00 90.88 294 GLY A O 1
ATOM 2381 N N . LEU A 1 295 ? -13.877 4.848 -11.477 1.00 88.75 295 LEU A N 1
ATOM 2382 C CA . LEU A 1 295 ? -14.566 4.043 -10.459 1.00 88.75 295 LEU A CA 1
ATOM 2383 C C . LEU A 1 295 ? -14.431 4.608 -9.040 1.00 88.75 295 LEU A C 1
ATOM 2385 O O . LEU A 1 295 ? -15.229 4.258 -8.170 1.00 88.75 295 LEU A O 1
ATOM 2389 N N . TYR A 1 296 ? -13.428 5.453 -8.785 1.00 92.19 296 TYR A N 1
ATOM 2390 C CA . TYR A 1 296 ? -13.179 6.006 -7.460 1.00 92.19 296 TYR A CA 1
ATOM 2391 C C . TYR A 1 296 ? -12.724 7.467 -7.505 1.00 92.19 296 TYR A C 1
ATOM 2393 O O . TYR A 1 296 ? -11.731 7.787 -8.147 1.00 92.19 296 TYR A O 1
ATOM 2401 N N . ASP A 1 297 ? -13.403 8.345 -6.765 1.00 93.88 297 ASP A N 1
ATOM 2402 C CA . ASP A 1 297 ? -13.017 9.750 -6.587 1.00 93.88 297 ASP A CA 1
ATOM 2403 C C . ASP A 1 297 ? -12.665 10.004 -5.107 1.00 93.88 297 ASP A C 1
ATOM 2405 O O . ASP A 1 297 ? -13.558 10.020 -4.254 1.00 93.88 297 ASP A O 1
ATOM 2409 N N . PRO A 1 298 ? -11.379 10.221 -4.763 1.00 92.62 298 PRO A N 1
ATOM 2410 C CA . PRO A 1 298 ? -10.973 10.480 -3.383 1.00 92.62 298 PRO A CA 1
ATOM 2411 C C . PRO A 1 298 ? -11.595 11.738 -2.760 1.00 92.62 298 PRO A C 1
ATOM 2413 O O . PRO A 1 298 ? -11.655 11.843 -1.537 1.00 92.62 298 PRO A O 1
ATOM 2416 N N . LEU A 1 299 ? -12.056 12.706 -3.554 1.00 92.69 299 LEU A N 1
ATOM 2417 C CA . LEU A 1 299 ? -12.659 13.937 -3.037 1.00 92.69 299 LEU A CA 1
ATOM 2418 C C . LEU A 1 299 ? -14.171 13.816 -2.849 1.00 92.69 299 LEU A C 1
ATOM 2420 O O . LEU A 1 299 ? -14.765 14.646 -2.161 1.00 92.69 299 LEU A O 1
ATOM 2424 N N . LYS A 1 300 ? -14.804 12.775 -3.404 1.00 90.88 300 LYS A N 1
ATOM 2425 C CA . LYS A 1 300 ? -16.256 12.578 -3.339 1.00 90.88 300 LYS A CA 1
ATOM 2426 C C . LYS A 1 300 ? -16.592 11.193 -2.781 1.00 90.88 300 LYS A C 1
ATOM 2428 O O . LYS A 1 300 ? -16.514 10.212 -3.515 1.00 90.88 300 LYS A O 1
ATOM 2433 N N . PRO A 1 301 ? -17.004 11.091 -1.499 1.00 88.00 301 PRO A N 1
ATOM 2434 C CA . PRO A 1 301 ? -17.420 12.160 -0.569 1.00 88.00 301 PRO A CA 1
ATOM 2435 C C . PRO A 1 301 ? -16.314 12.692 0.367 1.00 88.00 301 PRO A C 1
ATOM 2437 O O . PRO A 1 301 ? -16.621 13.337 1.366 1.00 88.00 301 PRO A O 1
ATOM 2440 N N . GLY A 1 302 ? -15.039 12.392 0.109 1.00 89.06 302 GLY A N 1
ATOM 2441 C CA . GLY A 1 302 ? -13.921 12.831 0.961 1.00 89.06 302 GLY A CA 1
ATOM 2442 C C . GLY A 1 302 ? -13.524 11.838 2.062 1.00 89.06 302 GLY A C 1
ATOM 2443 O O . GLY A 1 302 ? -12.600 12.102 2.832 1.00 89.06 302 GLY A O 1
ATOM 2444 N N . PHE A 1 303 ? -14.156 10.663 2.098 1.00 91.50 303 PHE A N 1
ATOM 2445 C CA . PHE A 1 303 ? -13.741 9.497 2.882 1.00 91.50 303 PHE A CA 1
ATOM 2446 C C . PHE A 1 303 ? -14.059 8.206 2.102 1.00 91.50 303 PHE A C 1
ATOM 2448 O O . PHE A 1 303 ? -14.939 8.230 1.234 1.00 91.50 303 PHE A O 1
ATOM 2455 N N . PRO A 1 304 ? -13.385 7.076 2.388 1.00 92.56 304 PRO A N 1
ATOM 2456 C CA . PRO A 1 304 ? -13.640 5.842 1.658 1.00 92.56 304 PRO A CA 1
ATOM 2457 C C . PRO A 1 304 ? -14.992 5.273 2.097 1.00 92.56 304 PRO A C 1
ATOM 2459 O O . PRO A 1 304 ? -15.108 4.783 3.206 1.00 92.56 304 PRO A O 1
ATOM 2462 N N . MET A 1 305 ? -16.036 5.332 1.265 1.00 89.06 305 MET A N 1
ATOM 2463 C CA . MET A 1 305 ? -17.368 4.833 1.668 1.00 89.06 305 MET A CA 1
ATOM 2464 C C . MET A 1 305 ? -17.502 3.312 1.658 1.00 89.06 305 MET A C 1
ATOM 2466 O O . MET A 1 305 ? -18.395 2.759 2.300 1.00 89.06 305 MET A O 1
ATOM 2470 N N . HIS A 1 306 ? -16.667 2.623 0.889 1.00 91.25 306 HIS A N 1
ATOM 2471 C CA . HIS A 1 306 ? -16.766 1.179 0.729 1.00 91.25 306 HIS A CA 1
ATOM 2472 C C . HIS A 1 306 ? -15.883 0.465 1.748 1.00 91.25 306 HIS A C 1
ATOM 2474 O O . HIS A 1 306 ? -14.731 0.843 1.966 1.00 91.25 306 HIS A O 1
ATOM 2480 N N . ALA A 1 307 ? -16.418 -0.603 2.339 1.00 92.75 307 ALA A N 1
ATOM 2481 C CA . ALA A 1 307 ? -15.706 -1.504 3.237 1.00 92.75 307 ALA A CA 1
ATOM 2482 C C . ALA A 1 307 ? -14.677 -2.353 2.461 1.00 92.75 307 ALA A C 1
ATOM 2484 O O . ALA A 1 307 ? -14.872 -3.540 2.216 1.00 92.75 307 ALA A O 1
ATOM 2485 N N . TYR A 1 308 ? -13.602 -1.708 1.999 1.00 92.56 308 TYR A N 1
ATOM 2486 C CA . TYR A 1 308 ? -12.580 -2.320 1.145 1.00 92.56 308 TYR A CA 1
ATOM 2487 C C . TYR A 1 308 ? -11.615 -3.215 1.927 1.00 92.56 308 TYR A C 1
ATOM 2489 O O . TYR A 1 308 ? -11.135 -4.225 1.420 1.00 92.56 308 TYR A O 1
ATOM 2497 N N . VAL A 1 309 ? -11.301 -2.836 3.168 1.00 95.44 309 VAL A N 1
ATOM 2498 C CA . VAL A 1 309 ? -10.312 -3.544 3.983 1.00 95.44 309 VAL A CA 1
ATOM 2499 C C . VAL A 1 309 ? -10.981 -4.762 4.636 1.00 95.44 309 VAL A C 1
ATOM 2501 O O . VAL A 1 309 ? -11.888 -4.583 5.450 1.00 95.44 309 VAL A O 1
ATOM 2504 N N . PRO A 1 310 ? -10.577 -5.999 4.310 1.00 94.88 310 PRO A N 1
ATOM 2505 C CA . PRO A 1 310 ? -11.140 -7.198 4.915 1.00 94.88 310 PRO A CA 1
ATOM 2506 C C . PRO A 1 310 ? -10.720 -7.343 6.383 1.00 94.88 310 PRO A C 1
ATOM 2508 O O . PRO A 1 310 ? -9.715 -6.789 6.824 1.00 94.88 310 PRO A O 1
ATOM 2511 N N . GLY A 1 311 ? -11.442 -8.187 7.124 1.00 93.50 311 GLY A N 1
ATOM 2512 C CA . GLY A 1 311 ? -11.043 -8.594 8.477 1.00 93.50 311 GLY A CA 1
ATOM 2513 C C . GLY A 1 311 ? -9.791 -9.481 8.517 1.00 93.50 311 GLY A C 1
ATOM 2514 O O . GLY A 1 311 ? -9.271 -9.737 9.599 1.00 93.50 311 GLY A O 1
ATOM 2515 N N . ARG A 1 312 ? -9.300 -9.957 7.363 1.00 96.75 312 ARG A N 1
ATOM 2516 C CA . ARG A 1 312 ? -8.060 -10.730 7.250 1.00 96.75 312 ARG A CA 1
ATOM 2517 C C . ARG A 1 312 ? -6.977 -9.913 6.567 1.00 96.75 312 ARG A C 1
ATOM 2519 O O . ARG A 1 312 ? -7.122 -9.577 5.396 1.00 96.75 312 ARG A O 1
ATOM 2526 N N . LEU A 1 313 ? -5.883 -9.659 7.275 1.00 98.06 313 LEU A N 1
ATOM 2527 C CA . LEU A 1 313 ? -4.752 -8.888 6.767 1.00 98.06 313 LEU A CA 1
ATOM 2528 C C . LEU A 1 313 ? -3.474 -9.717 6.800 1.00 98.06 313 LEU A C 1
ATOM 2530 O O . LEU A 1 313 ? -3.292 -10.553 7.686 1.00 98.06 313 LEU A O 1
ATOM 2534 N N . LEU A 1 314 ? -2.576 -9.450 5.857 1.00 98.38 314 LEU A N 1
ATOM 2535 C CA . LEU A 1 314 ? -1.251 -10.059 5.810 1.00 98.38 314 LEU A CA 1
ATOM 2536 C C . LEU A 1 314 ? -0.202 -8.974 5.597 1.00 98.38 314 LEU A C 1
ATOM 2538 O O . LEU A 1 314 ? -0.316 -8.194 4.652 1.00 98.38 314 LEU A O 1
ATOM 2542 N N . LEU A 1 315 ? 0.799 -8.930 6.474 1.00 98.31 315 LEU A N 1
ATOM 2543 C CA . LEU A 1 315 ? 1.865 -7.937 6.446 1.00 98.31 315 LEU A CA 1
ATOM 2544 C C . LEU A 1 315 ? 3.241 -8.593 6.421 1.00 98.31 315 LEU A C 1
ATOM 2546 O O . LEU A 1 315 ? 3.465 -9.624 7.054 1.00 98.31 315 LEU A O 1
ATOM 2550 N N . VAL A 1 316 ? 4.172 -7.923 5.755 1.00 97.31 316 VAL A N 1
ATOM 2551 C CA . VAL A 1 316 ? 5.604 -8.209 5.742 1.00 97.31 316 VAL A CA 1
ATOM 2552 C C . VAL A 1 316 ? 6.315 -7.058 6.435 1.00 97.31 316 VAL A C 1
ATOM 2554 O O . VAL A 1 316 ? 6.337 -5.932 5.943 1.00 97.31 316 VAL A O 1
ATOM 2557 N N . LEU A 1 317 ? 6.888 -7.336 7.603 1.00 96.81 317 LEU A N 1
ATOM 2558 C CA . LEU A 1 317 ? 7.557 -6.339 8.431 1.00 96.81 317 LEU A CA 1
ATOM 2559 C C . LEU A 1 317 ? 9.075 -6.569 8.452 1.00 96.81 317 LEU A C 1
ATOM 2561 O O . LEU A 1 317 ? 9.519 -7.721 8.502 1.00 96.81 317 LEU A O 1
ATOM 2565 N N . PRO A 1 318 ? 9.881 -5.493 8.464 1.00 94.75 318 PRO A N 1
ATOM 2566 C CA . PRO A 1 318 ? 11.327 -5.585 8.581 1.00 94.75 318 PRO A CA 1
ATOM 2567 C C . PRO A 1 318 ? 11.778 -6.011 9.980 1.00 94.75 318 PRO A C 1
ATOM 2569 O O . PRO A 1 318 ? 11.064 -5.855 10.973 1.00 94.75 318 PRO A O 1
ATOM 2572 N N . SER A 1 319 ? 13.003 -6.525 10.065 1.00 90.69 319 SER A N 1
ATOM 2573 C CA . SER A 1 319 ? 13.687 -6.797 11.331 1.00 90.69 319 SER A CA 1
ATOM 2574 C C . SER A 1 319 ? 14.422 -5.557 11.875 1.00 90.69 319 SER A C 1
ATOM 2576 O O . SER A 1 319 ? 14.395 -4.468 11.301 1.00 90.69 319 SER A O 1
ATOM 2578 N N . GLY A 1 320 ? 15.108 -5.707 13.011 1.00 85.56 320 GLY A N 1
ATOM 2579 C CA . GLY A 1 320 ? 16.020 -4.682 13.524 1.00 85.56 320 GLY A CA 1
ATOM 2580 C C . GLY A 1 320 ? 15.324 -3.492 14.190 1.00 85.56 320 GLY A C 1
ATOM 2581 O O . GLY A 1 320 ? 14.326 -3.658 14.888 1.00 85.56 320 GLY A O 1
ATOM 2582 N N . GLN A 1 321 ? 15.907 -2.298 14.044 1.00 84.31 321 GLN A N 1
ATOM 2583 C CA . GLN A 1 321 ? 15.442 -1.093 14.745 1.00 84.31 321 GLN A CA 1
ATOM 2584 C C . GLN A 1 321 ? 14.098 -0.575 14.212 1.00 84.31 321 GLN A C 1
ATOM 2586 O O . GLN A 1 321 ? 13.285 -0.084 14.987 1.00 84.31 321 GLN A O 1
ATOM 2591 N N . TYR A 1 322 ? 13.825 -0.790 12.922 1.00 86.75 322 TYR A N 1
ATOM 2592 C CA . TYR A 1 322 ? 12.624 -0.312 12.233 1.00 86.75 322 TYR A CA 1
ATOM 2593 C C . TYR A 1 322 ? 11.324 -0.743 12.910 1.00 86.75 322 TYR A C 1
ATOM 2595 O O . TYR A 1 322 ? 10.411 0.061 13.065 1.00 86.75 322 TYR A O 1
ATOM 2603 N N . ILE A 1 323 ? 11.249 -2.006 13.340 1.00 89.94 323 ILE A N 1
ATOM 2604 C CA . ILE A 1 323 ? 10.080 -2.516 14.057 1.00 89.94 323 ILE A CA 1
ATOM 2605 C C . ILE A 1 323 ? 10.141 -2.195 15.552 1.00 89.94 323 ILE A C 1
ATOM 2607 O O . ILE A 1 323 ? 9.116 -1.868 16.145 1.00 89.94 323 ILE A O 1
ATOM 2611 N N . LYS A 1 324 ? 11.343 -2.219 16.152 1.00 90.38 324 LYS A N 1
ATOM 2612 C CA . LYS A 1 324 ? 11.560 -1.919 17.577 1.00 90.38 324 LYS A CA 1
ATOM 2613 C C . LYS A 1 324 ? 11.030 -0.544 17.962 1.00 90.38 324 LYS A C 1
ATOM 2615 O O . LYS A 1 324 ? 10.455 -0.423 19.034 1.00 90.38 324 LYS A O 1
ATOM 2620 N N . ASP A 1 325 ? 11.200 0.460 17.105 1.00 88.38 325 ASP A N 1
ATOM 2621 C CA . ASP A 1 325 ? 10.731 1.823 17.377 1.00 88.38 325 ASP A CA 1
ATOM 2622 C C . ASP A 1 325 ? 9.203 1.936 17.387 1.00 88.38 325 ASP A C 1
ATOM 2624 O O . ASP A 1 325 ? 8.650 2.779 18.096 1.00 88.38 325 ASP A O 1
ATOM 2628 N N . ILE A 1 326 ? 8.514 1.085 16.622 1.00 92.38 326 ILE A N 1
ATOM 2629 C CA . ILE A 1 326 ? 7.049 1.063 16.542 1.00 92.38 326 ILE A CA 1
ATOM 2630 C C . ILE A 1 326 ? 6.464 0.371 17.772 1.00 92.38 326 ILE A C 1
ATOM 2632 O O . ILE A 1 326 ? 5.556 0.907 18.394 1.00 92.38 326 ILE A O 1
ATOM 2636 N N . VAL A 1 327 ? 7.024 -0.779 18.158 1.00 93.62 327 VAL A N 1
ATOM 2637 C CA . VAL A 1 327 ? 6.503 -1.616 19.257 1.00 93.62 327 VAL A CA 1
ATOM 2638 C C . VAL A 1 327 ? 7.269 -1.424 20.569 1.00 93.62 327 VAL A C 1
ATOM 2640 O O . VAL A 1 327 ? 7.304 -2.312 21.422 1.00 93.62 327 VAL A O 1
ATOM 2643 N N . LYS A 1 328 ? 7.961 -0.287 20.724 1.00 90.81 328 LYS A N 1
ATOM 2644 C CA . LYS A 1 328 ? 8.938 -0.073 21.805 1.00 90.81 328 LYS A CA 1
ATOM 2645 C C . LYS A 1 328 ? 8.322 -0.252 23.191 1.00 90.81 328 LYS A C 1
ATOM 2647 O O . LYS A 1 328 ? 9.001 -0.710 24.108 1.00 90.81 328 LYS A O 1
ATOM 2652 N N . ASP A 1 329 ? 7.066 0.155 23.353 1.00 88.00 329 ASP A N 1
ATOM 2653 C CA . ASP A 1 329 ? 6.402 0.188 24.649 1.00 88.00 329 ASP A CA 1
ATOM 2654 C C . ASP A 1 329 ? 5.917 -1.213 25.035 1.00 88.00 329 ASP A C 1
ATOM 2656 O O . ASP A 1 329 ? 6.168 -1.650 26.156 1.00 88.00 329 ASP A O 1
ATOM 2660 N N . GLU A 1 330 ? 5.390 -1.986 24.086 1.00 90.88 330 GLU A N 1
ATOM 2661 C CA . GLU A 1 330 ? 5.066 -3.404 24.265 1.00 90.88 330 GLU A CA 1
ATOM 2662 C C . GLU A 1 330 ? 6.318 -4.263 24.481 1.00 90.88 330 GLU A C 1
ATOM 2664 O O . GLU A 1 330 ? 6.312 -5.206 25.280 1.00 90.88 330 GLU A O 1
ATOM 2669 N N . LEU A 1 331 ? 7.420 -3.932 23.803 1.00 88.50 331 LEU A N 1
ATOM 2670 C CA . LEU A 1 331 ? 8.672 -4.676 23.910 1.00 88.50 331 LEU A CA 1
ATOM 2671 C C . LEU A 1 331 ? 9.289 -4.571 25.311 1.00 88.50 331 LEU A C 1
ATOM 2673 O O . LEU A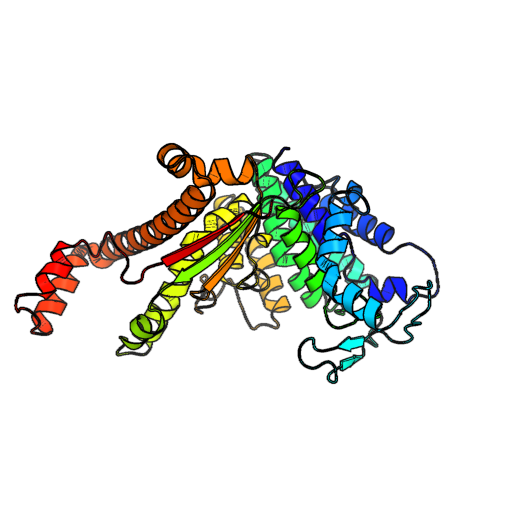 1 331 ? 9.859 -5.553 25.797 1.00 88.50 331 LEU A O 1
ATOM 2677 N N . LYS A 1 332 ? 9.137 -3.421 25.988 1.00 87.12 332 LYS A N 1
ATOM 2678 C CA . LYS A 1 332 ? 9.561 -3.243 27.391 1.00 87.12 332 LYS A CA 1
ATOM 2679 C C . LYS A 1 332 ? 8.878 -4.246 28.323 1.00 87.12 332 LYS A C 1
ATOM 2681 O O . LYS A 1 332 ? 9.497 -4.677 29.293 1.00 87.12 332 LYS A O 1
ATOM 2686 N N . SER A 1 333 ? 7.636 -4.627 28.024 1.00 82.69 333 SER A N 1
ATOM 2687 C CA . SER A 1 333 ? 6.824 -5.497 28.876 1.00 82.69 333 SER A CA 1
ATOM 2688 C C . SER A 1 333 ? 7.063 -6.992 28.652 1.00 82.69 333 SER A C 1
ATOM 2690 O O . SER A 1 333 ? 6.984 -7.750 29.612 1.00 82.69 333 SER A O 1
ATOM 2692 N N . CYS A 1 334 ? 7.349 -7.438 27.422 1.00 78.62 334 CYS A N 1
ATOM 2693 C CA . CYS A 1 334 ? 7.364 -8.874 27.098 1.00 78.62 334 CYS A CA 1
ATOM 2694 C C . CYS A 1 334 ? 8.714 -9.449 26.637 1.00 78.62 334 CYS A C 1
ATOM 2696 O O . CYS A 1 334 ? 8.840 -10.669 26.585 1.00 78.62 334 CYS A O 1
ATOM 2698 N N . ARG A 1 335 ? 9.726 -8.619 26.323 1.00 77.81 335 ARG A N 1
ATOM 2699 C CA . ARG A 1 335 ? 11.067 -9.000 25.802 1.00 77.81 335 ARG A CA 1
ATOM 2700 C C . ARG A 1 335 ? 11.097 -9.908 24.549 1.00 77.81 335 ARG A C 1
ATOM 2702 O O . ARG A 1 335 ? 12.174 -10.094 23.990 1.00 77.81 335 ARG A O 1
ATOM 2709 N N . ASP A 1 336 ? 9.961 -10.417 24.072 1.00 90.31 336 ASP A N 1
ATOM 2710 C CA . ASP A 1 336 ? 9.798 -11.148 22.813 1.00 90.31 336 ASP A CA 1
ATOM 2711 C C . ASP A 1 336 ? 9.198 -10.239 21.733 1.00 90.31 336 ASP A C 1
ATOM 2713 O O . ASP A 1 336 ? 8.122 -9.668 21.900 1.00 90.31 336 ASP A O 1
ATOM 2717 N N . MET A 1 337 ? 9.881 -10.133 20.592 1.00 92.50 337 MET A N 1
ATOM 2718 C CA . MET A 1 337 ? 9.453 -9.271 19.490 1.00 92.50 337 MET A CA 1
ATOM 2719 C C . MET A 1 337 ? 8.147 -9.748 18.849 1.00 92.50 337 MET A C 1
ATOM 2721 O O . MET A 1 337 ? 7.303 -8.924 18.502 1.00 92.50 337 MET A O 1
ATOM 2725 N N . LYS A 1 338 ? 7.949 -11.066 18.710 1.00 94.88 338 LYS A N 1
ATOM 2726 C CA . LYS A 1 338 ? 6.727 -11.602 18.091 1.00 94.88 338 LYS A CA 1
ATOM 2727 C C . LYS A 1 338 ? 5.507 -11.261 18.935 1.00 94.88 338 LYS A C 1
ATOM 2729 O O . LYS A 1 338 ? 4.511 -10.762 18.414 1.00 94.88 338 LYS A O 1
ATOM 2734 N N . HIS A 1 339 ? 5.615 -11.486 20.243 1.00 94.31 339 HIS A N 1
ATOM 2735 C CA . HIS A 1 339 ? 4.575 -11.112 21.186 1.00 94.31 339 HIS A CA 1
ATOM 2736 C C . HIS A 1 339 ? 4.355 -9.592 21.236 1.00 94.31 339 HIS A C 1
ATOM 2738 O O . HIS A 1 339 ? 3.207 -9.157 21.229 1.00 94.31 339 HIS A O 1
ATOM 2744 N N . ALA A 1 340 ? 5.419 -8.779 21.192 1.00 95.75 340 ALA A N 1
ATOM 2745 C CA . ALA A 1 340 ? 5.303 -7.318 21.157 1.00 95.75 340 ALA A CA 1
ATOM 2746 C C . ALA A 1 340 ? 4.513 -6.823 19.934 1.00 95.75 340 ALA A C 1
ATOM 2748 O O . ALA A 1 340 ? 3.601 -6.015 20.085 1.00 95.75 340 ALA A O 1
ATOM 2749 N N . ILE A 1 341 ? 4.805 -7.352 18.738 1.00 96.81 341 ILE A N 1
ATOM 2750 C CA . ILE A 1 341 ? 4.076 -7.023 17.501 1.00 96.81 341 ILE A CA 1
ATOM 2751 C C . ILE A 1 341 ? 2.596 -7.409 17.616 1.00 96.81 341 ILE A C 1
ATOM 2753 O O . ILE A 1 341 ? 1.721 -6.608 17.280 1.00 96.81 341 ILE A O 1
ATOM 2757 N N . ALA A 1 342 ? 2.306 -8.614 18.118 1.00 96.94 342 ALA A N 1
ATOM 2758 C CA . ALA A 1 342 ? 0.934 -9.082 18.296 1.00 96.94 342 ALA A CA 1
ATOM 2759 C C . ALA A 1 342 ? 0.144 -8.201 19.280 1.00 96.94 342 ALA A C 1
ATOM 2761 O O . ALA A 1 342 ? -0.961 -7.756 18.960 1.00 96.94 342 ALA A O 1
ATOM 2762 N N . CYS A 1 343 ? 0.734 -7.900 20.439 1.00 95.81 343 CYS A N 1
ATOM 2763 C CA . CYS A 1 343 ? 0.141 -7.037 21.456 1.00 95.81 343 CYS A CA 1
ATOM 2764 C C . CYS A 1 343 ? -0.084 -5.615 20.942 1.00 95.81 343 CYS A C 1
ATOM 2766 O O . CYS A 1 343 ? -1.153 -5.051 21.171 1.00 95.81 343 CYS A O 1
ATOM 2768 N N . TYR A 1 344 ? 0.876 -5.059 20.203 1.00 96.81 344 TYR A N 1
ATOM 2769 C CA . TYR A 1 344 ? 0.758 -3.726 19.627 1.00 96.81 344 TYR A CA 1
ATOM 2770 C C . TYR A 1 344 ? -0.447 -3.644 18.679 1.00 96.81 344 TYR A C 1
ATOM 2772 O O . TYR A 1 344 ? -1.313 -2.792 18.858 1.00 96.81 344 TYR A O 1
ATOM 2780 N N . ILE A 1 345 ? -0.589 -4.583 17.735 1.00 97.38 345 ILE A N 1
ATOM 2781 C CA . ILE A 1 345 ? -1.733 -4.616 16.803 1.00 97.38 345 ILE A CA 1
ATOM 2782 C C . ILE A 1 345 ? -3.065 -4.737 17.557 1.00 97.38 345 ILE A C 1
ATOM 2784 O O . ILE A 1 345 ? -4.017 -4.011 17.262 1.00 97.38 345 ILE A O 1
ATOM 2788 N N . GLN A 1 346 ? -3.136 -5.618 18.559 1.00 96.19 346 GLN A N 1
ATOM 2789 C CA . GLN A 1 346 ? -4.330 -5.783 19.393 1.00 96.19 346 GLN A CA 1
ATOM 2790 C C . GLN A 1 346 ? -4.685 -4.499 20.152 1.00 96.19 346 GLN A C 1
ATOM 2792 O O . GLN A 1 346 ? -5.853 -4.110 20.209 1.00 96.19 346 GLN A O 1
ATOM 2797 N N . ASN A 1 347 ? -3.688 -3.812 20.709 1.00 95.19 347 ASN A N 1
ATOM 2798 C CA . ASN A 1 347 ? -3.880 -2.555 21.424 1.00 95.19 347 ASN A CA 1
ATOM 2799 C C . ASN A 1 347 ? -4.327 -1.437 20.487 1.00 95.19 347 ASN A C 1
ATOM 2801 O O . ASN A 1 347 ? -5.279 -0.731 20.812 1.00 95.19 347 ASN A O 1
ATOM 2805 N N . ARG A 1 348 ? -3.719 -1.323 19.301 1.00 96.31 348 ARG A N 1
ATOM 2806 C CA . ARG A 1 348 ? -4.130 -0.364 18.268 1.00 96.31 348 ARG A CA 1
ATOM 2807 C C . ARG A 1 348 ? -5.566 -0.609 17.814 1.00 96.31 348 ARG A C 1
ATOM 2809 O O . ARG A 1 348 ? -6.317 0.349 17.661 1.00 96.31 348 ARG A O 1
ATOM 2816 N N . PHE A 1 349 ? -5.982 -1.866 17.663 1.00 96.06 349 PHE A N 1
ATOM 2817 C CA . PHE A 1 349 ? -7.371 -2.211 17.346 1.00 96.06 349 PHE A CA 1
ATOM 2818 C C . PHE A 1 349 ? -8.346 -1.723 18.436 1.00 96.06 349 PHE A C 1
ATOM 2820 O O . PHE A 1 349 ? -9.334 -1.056 18.125 1.00 96.06 349 PHE A O 1
ATOM 2827 N N . ARG A 1 350 ? -8.040 -1.971 19.721 1.00 95.00 350 ARG A N 1
ATOM 2828 C CA . ARG A 1 350 ? -8.840 -1.462 20.856 1.00 95.00 350 ARG A CA 1
ATOM 2829 C C . ARG A 1 350 ? -8.827 0.065 20.951 1.00 95.00 350 ARG A C 1
ATOM 2831 O O . ARG A 1 350 ? -9.843 0.668 21.278 1.00 95.00 350 ARG A O 1
ATOM 2838 N N . GLU A 1 351 ? -7.693 0.701 20.674 1.00 95.00 351 GLU A N 1
ATOM 2839 C CA . GLU A 1 351 ? -7.578 2.161 20.652 1.00 95.00 351 GLU A CA 1
ATOM 2840 C C . GLU A 1 351 ? -8.452 2.771 19.553 1.00 95.00 351 GLU A C 1
ATOM 2842 O O . GLU A 1 351 ? -9.144 3.752 19.808 1.00 95.00 351 GLU A O 1
ATOM 2847 N N . GLY A 1 352 ? -8.476 2.174 18.358 1.00 95.06 352 GLY A N 1
ATOM 2848 C CA . GLY A 1 352 ? -9.346 2.617 17.267 1.00 95.06 352 GLY A CA 1
ATOM 2849 C C . GLY A 1 352 ? -10.820 2.619 17.666 1.00 95.06 352 GLY A C 1
ATOM 2850 O O . GLY A 1 352 ? -11.535 3.576 17.377 1.00 95.06 352 GLY A O 1
ATOM 2851 N N . TRP A 1 353 ? -11.248 1.589 18.400 1.00 94.31 353 TRP A N 1
ATOM 2852 C CA . TRP A 1 353 ? -12.595 1.510 18.960 1.00 94.31 353 TRP A CA 1
ATOM 2853 C C . TRP A 1 353 ? -12.870 2.601 20.000 1.00 94.31 353 TRP A C 1
ATOM 2855 O O . TRP A 1 353 ? -13.887 3.283 19.906 1.00 94.31 353 TRP A O 1
ATOM 2865 N N . ARG A 1 354 ? -11.946 2.824 20.943 1.00 92.06 354 ARG A N 1
ATOM 2866 C CA . ARG A 1 354 ? -12.087 3.885 21.958 1.00 92.06 354 ARG A CA 1
ATOM 2867 C C . ARG A 1 354 ? -12.219 5.265 21.329 1.00 92.06 354 ARG A C 1
ATOM 2869 O O . ARG A 1 354 ? -13.126 5.998 21.692 1.00 92.06 354 ARG A O 1
ATOM 2876 N N . LYS A 1 355 ? -11.384 5.589 20.336 1.00 93.00 355 LYS A N 1
ATOM 2877 C CA . LYS A 1 355 ? -11.466 6.877 19.626 1.00 93.00 355 LYS A CA 1
ATOM 2878 C C . LYS A 1 355 ? -12.780 7.048 18.881 1.00 93.00 355 LYS A C 1
ATOM 2880 O O . LYS A 1 355 ? -13.332 8.139 18.860 1.00 93.00 355 LYS A O 1
ATOM 2885 N N . LEU A 1 356 ? -13.279 5.981 18.258 1.00 90.94 356 LEU A N 1
ATOM 2886 C CA . LEU A 1 356 ? -14.596 6.023 17.634 1.00 90.94 356 LEU A CA 1
ATOM 2887 C C . LEU A 1 356 ? -15.682 6.305 18.679 1.00 90.94 356 LEU A C 1
ATOM 2889 O O . LEU A 1 356 ? -16.550 7.135 18.436 1.00 90.94 356 LEU A O 1
ATOM 2893 N N . TYR A 1 357 ? -15.615 5.645 19.835 1.00 86.75 357 TYR A N 1
ATOM 2894 C CA . TYR A 1 357 ? -16.560 5.856 20.927 1.00 86.75 357 TYR A CA 1
ATOM 2895 C C . TYR A 1 357 ? -16.500 7.293 21.475 1.00 86.75 357 TYR A C 1
ATOM 2897 O O . TYR A 1 357 ? -17.543 7.907 21.659 1.00 86.75 357 TYR A O 1
ATOM 2905 N N . GLU A 1 358 ? -15.302 7.857 21.658 1.00 86.38 358 GLU A N 1
ATOM 2906 C CA . GLU A 1 358 ? -15.094 9.260 22.061 1.00 86.38 358 GLU A CA 1
ATOM 2907 C C . GLU A 1 358 ? -15.757 10.239 21.081 1.00 86.38 358 GLU A C 1
ATOM 2909 O O . GLU A 1 358 ? -16.519 11.106 21.499 1.00 86.38 358 GLU A O 1
ATOM 2914 N N . VAL A 1 359 ? -15.550 10.051 19.772 1.00 87.31 359 VAL A N 1
ATOM 2915 C CA . VAL A 1 359 ? -16.186 10.886 18.736 1.00 87.31 359 VAL A CA 1
ATOM 2916 C C . VAL A 1 359 ? -17.712 10.769 18.771 1.00 87.31 359 VAL A C 1
ATOM 2918 O O . VAL A 1 359 ? -18.413 11.753 18.541 1.00 87.31 359 VAL A O 1
ATOM 2921 N N . LEU A 1 360 ? -18.248 9.580 19.060 1.00 84.12 360 LEU A N 1
ATOM 2922 C CA . LEU A 1 360 ? -19.691 9.396 19.214 1.00 84.12 360 LEU A CA 1
ATOM 2923 C C . LEU A 1 360 ? -20.213 10.112 20.469 1.00 84.12 360 LEU A C 1
ATOM 2925 O O . LEU A 1 360 ? -21.233 10.789 20.385 1.00 84.12 360 LEU A O 1
ATOM 2929 N N . GLU A 1 361 ? -19.526 10.021 21.609 1.00 80.38 361 GLU A N 1
ATOM 2930 C CA . GLU A 1 361 ? -19.913 10.749 22.830 1.00 80.38 361 GLU A CA 1
ATOM 2931 C C . GLU A 1 361 ? -19.932 12.267 22.611 1.00 80.38 361 GLU A C 1
ATOM 2933 O O . GLU A 1 361 ? -20.878 12.935 23.028 1.00 80.38 361 GLU A O 1
ATOM 2938 N N . GLU A 1 362 ? -18.951 12.815 21.887 1.00 82.06 362 GLU A N 1
ATOM 2939 C CA . GLU A 1 362 ? -18.935 14.234 21.513 1.00 82.06 362 GLU A CA 1
ATOM 2940 C C . GLU A 1 362 ? -20.118 14.605 20.602 1.00 82.06 362 GLU A C 1
ATOM 2942 O O . GLU A 1 362 ? -20.823 15.588 20.854 1.00 82.06 362 GLU A O 1
ATOM 2947 N N . ALA A 1 363 ? -20.377 13.797 19.567 1.00 82.38 363 ALA A N 1
ATOM 2948 C CA . ALA A 1 363 ? -21.456 14.034 18.607 1.00 82.38 363 ALA A CA 1
ATOM 2949 C C . ALA A 1 363 ? -22.859 13.958 19.239 1.00 82.38 363 ALA A C 1
ATOM 2951 O O . ALA A 1 363 ? -23.778 14.627 18.769 1.00 82.38 363 ALA A O 1
ATOM 2952 N N . PHE A 1 364 ? -23.023 13.171 20.306 1.00 77.31 364 PHE A N 1
ATOM 2953 C CA . PHE A 1 364 ? -24.287 12.995 21.029 1.00 77.31 364 PHE A CA 1
ATOM 2954 C C . PHE A 1 364 ? -24.300 13.683 22.404 1.00 77.31 364 PHE A C 1
ATOM 2956 O O . PHE A 1 364 ? -25.094 13.303 23.262 1.00 77.31 364 PHE A O 1
ATOM 2963 N N . SER A 1 365 ? -23.463 14.701 22.621 1.00 67.00 365 SER A N 1
ATOM 2964 C CA . SER A 1 365 ? -23.205 15.336 23.929 1.00 67.00 365 SER A CA 1
ATOM 2965 C C . SER A 1 365 ? -24.435 15.792 24.740 1.00 67.00 365 SER A C 1
ATOM 2967 O O . SER A 1 365 ? -24.381 15.769 25.970 1.00 67.00 365 SER A O 1
ATOM 2969 N N . GLU A 1 366 ? -25.556 16.161 24.109 1.00 66.75 366 GLU A N 1
ATOM 2970 C CA . GLU A 1 366 ? -26.792 16.550 24.821 1.00 66.75 366 GLU A CA 1
ATOM 2971 C C . GLU A 1 366 ? -27.512 15.366 25.491 1.00 66.75 366 GLU A C 1
ATOM 2973 O O . GLU A 1 366 ? -28.062 15.489 26.592 1.00 66.75 366 GLU A O 1
ATOM 2978 N N . GLU A 1 367 ? -27.511 14.195 24.850 1.00 66.69 367 GLU A N 1
ATOM 2979 C CA . GLU A 1 367 ? -28.107 12.983 25.414 1.00 66.69 367 GLU A CA 1
ATOM 2980 C C . GLU A 1 367 ? -27.062 12.116 26.129 1.00 66.69 367 GLU A C 1
ATOM 2982 O O . GLU A 1 367 ? -27.368 11.585 27.197 1.00 66.69 367 GLU A O 1
ATOM 2987 N N . GLY A 1 368 ? -25.841 12.031 25.597 1.00 65.12 368 GLY A N 1
ATOM 2988 C CA . GLY A 1 368 ? -24.795 11.062 25.931 1.00 65.12 368 GLY A CA 1
ATOM 2989 C C . GLY A 1 368 ? -25.061 9.706 25.269 1.00 65.12 368 GLY A C 1
ATOM 2990 O O . GLY A 1 368 ? -26.190 9.201 25.323 1.00 65.12 368 GLY A O 1
ATOM 2991 N N . VAL A 1 369 ? -24.041 9.076 24.671 1.00 68.06 369 VAL A N 1
ATOM 2992 C CA . VAL A 1 369 ? -24.196 7.764 24.001 1.00 68.06 369 VAL A CA 1
ATOM 2993 C C . VAL A 1 369 ? -24.639 6.714 25.011 1.00 68.06 369 VAL A C 1
ATOM 2995 O O . VAL A 1 369 ? -25.538 5.924 24.730 1.00 68.06 369 VAL A O 1
ATOM 2998 N N . GLU A 1 370 ? -24.111 6.772 26.231 1.00 65.50 370 GLU A N 1
ATOM 2999 C CA . GLU A 1 370 ? -24.569 5.947 27.348 1.00 65.50 370 GLU A CA 1
ATOM 3000 C C . GLU A 1 370 ? -26.078 6.078 27.612 1.00 65.50 370 GLU A C 1
ATOM 3002 O O . GLU A 1 370 ? -26.791 5.080 27.728 1.00 65.50 370 GLU A O 1
ATOM 3007 N N . ARG A 1 371 ? -26.615 7.301 27.658 1.00 66.00 371 ARG A N 1
ATOM 3008 C CA . ARG A 1 371 ? -28.047 7.512 27.918 1.00 66.00 371 ARG A CA 1
ATOM 3009 C C . ARG A 1 371 ? -28.900 7.047 26.741 1.00 66.00 371 ARG A C 1
ATOM 3011 O O . ARG A 1 371 ? -29.987 6.518 26.968 1.00 66.00 371 ARG A O 1
ATOM 3018 N N . LEU A 1 372 ? -28.415 7.210 25.509 1.00 68.56 372 LEU A N 1
ATOM 3019 C CA . LEU A 1 372 ? -29.069 6.703 24.305 1.00 68.56 372 LEU A CA 1
ATOM 3020 C C . LEU A 1 372 ? -29.118 5.169 24.313 1.00 68.56 372 LEU A C 1
ATOM 3022 O O . LEU A 1 372 ? -30.190 4.592 24.132 1.00 68.56 372 LEU A O 1
ATOM 3026 N N . ILE A 1 373 ? -27.995 4.507 24.607 1.00 66.06 373 ILE A N 1
ATOM 3027 C CA . ILE A 1 373 ? -27.917 3.047 24.757 1.00 66.06 373 ILE A CA 1
ATOM 302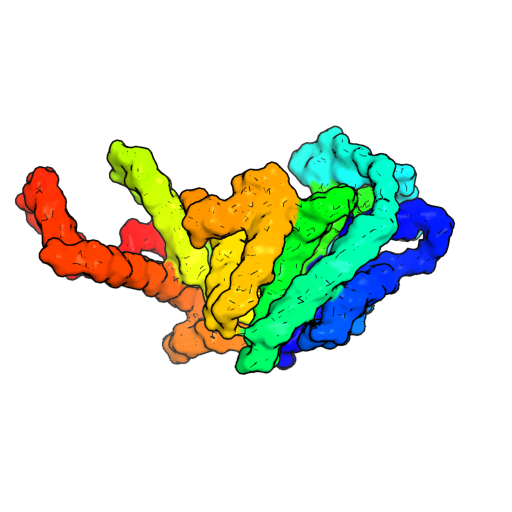8 C C . ILE A 1 373 ? -28.850 2.588 25.881 1.00 66.06 373 ILE A C 1
ATOM 3030 O O . ILE A 1 373 ? -29.626 1.654 25.688 1.00 66.06 373 ILE A O 1
ATOM 3034 N N . LYS A 1 374 ? -28.848 3.268 27.033 1.00 63.62 374 LYS A N 1
ATOM 3035 C CA . LYS A 1 374 ? -29.736 2.952 28.157 1.00 63.62 374 LYS A CA 1
ATOM 3036 C C . LYS A 1 374 ? -31.215 3.065 27.768 1.00 63.62 374 LYS A C 1
ATOM 3038 O O . LYS A 1 374 ? -31.965 2.124 28.004 1.00 63.62 374 LYS A O 1
ATOM 3043 N N . LYS A 1 375 ? -31.620 4.154 27.100 1.00 66.69 375 LYS A N 1
ATOM 3044 C CA . LYS A 1 375 ? -32.985 4.330 26.566 1.00 66.69 375 LYS A CA 1
ATOM 3045 C C . LYS A 1 375 ? -33.352 3.235 25.557 1.00 66.69 375 LYS A C 1
ATOM 3047 O O . LYS A 1 375 ? -34.494 2.782 25.539 1.00 66.69 375 LYS A O 1
ATOM 3052 N N . LEU A 1 376 ? -32.416 2.819 24.701 1.00 66.25 376 LEU A N 1
ATOM 3053 C CA . LEU A 1 376 ? -32.634 1.746 23.724 1.00 66.25 376 LEU A CA 1
ATOM 3054 C C . LEU A 1 376 ? -32.831 0.385 24.407 1.00 66.25 376 LEU A C 1
ATOM 3056 O O . LEU A 1 376 ? -33.740 -0.345 24.020 1.00 66.25 376 LEU A O 1
ATOM 3060 N N . LEU A 1 377 ? -32.041 0.080 25.441 1.00 61.81 377 LEU A N 1
ATOM 3061 C CA . LEU A 1 377 ? -32.158 -1.142 26.249 1.00 61.81 377 LEU A CA 1
ATOM 3062 C C . LEU A 1 377 ? -33.444 -1.174 27.095 1.00 61.81 377 LEU A C 1
ATOM 3064 O O . LEU A 1 377 ? -34.066 -2.224 27.249 1.00 61.81 377 LEU A O 1
ATOM 3068 N N . GLU A 1 378 ? -33.867 -0.021 27.623 1.00 64.38 378 GLU A N 1
ATOM 3069 C CA . GLU A 1 378 ? -35.156 0.142 28.309 1.00 64.38 378 GLU A CA 1
ATOM 3070 C C . GLU A 1 378 ? -36.324 -0.111 27.343 1.00 64.38 378 GLU A C 1
ATOM 3072 O O . GLU A 1 378 ? -37.246 -0.864 27.660 1.00 64.38 378 GLU A O 1
ATOM 3077 N N . LYS A 1 379 ? -36.264 0.461 26.132 1.00 64.00 379 LYS A N 1
ATOM 3078 C CA . LYS A 1 379 ? -37.299 0.297 25.097 1.00 64.00 379 LYS A CA 1
ATOM 3079 C C . LYS A 1 379 ? -37.364 -1.103 24.492 1.00 64.00 379 LYS A C 1
ATOM 3081 O O . LYS A 1 379 ? -38.430 -1.495 24.028 1.00 64.00 379 LYS A O 1
ATOM 3086 N N . SER A 1 380 ? -36.263 -1.851 24.462 1.00 59.44 380 SER A N 1
ATOM 3087 C CA . SER A 1 380 ? -36.250 -3.220 23.934 1.00 59.44 380 SER A CA 1
ATOM 3088 C C . SER A 1 380 ? -36.805 -4.260 24.915 1.00 59.44 380 SER A C 1
ATOM 3090 O O . SER A 1 380 ? -36.916 -5.426 24.545 1.00 59.44 380 SER A O 1
ATOM 3092 N N . GLY A 1 381 ? -37.176 -3.868 26.144 1.00 55.94 381 GLY A N 1
ATOM 3093 C CA . GLY A 1 381 ? -37.695 -4.788 27.166 1.00 55.94 381 GLY A CA 1
ATOM 3094 C C . GLY A 1 381 ? -36.626 -5.712 27.760 1.00 55.94 381 GLY A C 1
ATOM 3095 O O . GLY A 1 381 ? -36.946 -6.685 28.434 1.00 55.94 381 GLY A O 1
ATOM 3096 N N . VAL A 1 382 ? -35.349 -5.405 27.521 1.00 55.75 382 VAL A N 1
ATOM 3097 C CA . VAL A 1 382 ? -34.184 -6.251 27.825 1.00 55.75 382 VAL A CA 1
ATOM 3098 C C . VAL A 1 382 ? -33.702 -6.108 29.281 1.00 55.75 382 VAL A C 1
ATOM 3100 O O . VAL A 1 382 ? -32.714 -6.710 29.706 1.00 55.75 382 VAL A O 1
ATOM 3103 N N . ILE A 1 383 ? -34.421 -5.358 30.119 1.00 48.34 383 ILE A N 1
ATOM 3104 C CA . ILE A 1 383 ? -34.077 -5.227 31.539 1.00 48.34 383 ILE A CA 1
ATOM 3105 C C . ILE A 1 383 ? -34.511 -6.488 32.297 1.00 48.34 383 ILE A C 1
ATOM 3107 O O . ILE A 1 383 ? -35.564 -6.552 32.924 1.00 48.34 383 ILE A O 1
ATOM 3111 N N . GLY A 1 384 ? -33.635 -7.492 32.238 1.00 45.06 384 GLY A N 1
ATOM 3112 C CA . GLY A 1 384 ? -33.707 -8.755 32.962 1.00 45.06 384 GLY A CA 1
ATOM 3113 C C . GLY A 1 384 ? -32.315 -9.364 33.170 1.00 45.06 384 GLY A C 1
ATOM 3114 O O . GLY A 1 384 ? -31.865 -10.211 32.409 1.00 45.06 384 GLY A O 1
ATOM 3115 N N . GLY A 1 385 ? -31.615 -8.927 34.221 1.00 46.59 385 GLY A N 1
ATOM 3116 C CA . GLY A 1 385 ? -30.614 -9.713 34.968 1.00 46.59 385 GLY A CA 1
ATOM 3117 C C . GLY A 1 385 ? -29.228 -10.002 34.360 1.00 46.59 385 GLY A C 1
ATOM 3118 O O . GLY A 1 385 ? -28.252 -10.000 35.117 1.00 46.59 385 GLY A O 1
ATOM 3119 N N . GLN A 1 386 ? -29.091 -10.236 33.049 1.00 44.41 386 GLN A N 1
ATOM 3120 C CA . GLN A 1 386 ? -27.805 -10.636 32.439 1.00 44.41 386 GLN A CA 1
ATOM 3121 C C . GLN A 1 386 ? -27.154 -9.561 31.554 1.00 44.41 386 GLN A C 1
ATOM 3123 O O . GLN A 1 386 ? -25.935 -9.412 31.606 1.00 44.41 386 GLN A O 1
ATOM 3128 N N . GLU A 1 387 ? -27.918 -8.736 30.834 1.00 48.31 387 GLU A N 1
ATOM 3129 C CA . GLU A 1 387 ? -27.355 -7.766 29.871 1.00 48.31 387 GLU A CA 1
ATOM 3130 C C . GLU A 1 387 ? -26.967 -6.409 30.488 1.00 48.31 387 GLU A C 1
ATOM 3132 O O . GLU A 1 387 ? -26.089 -5.718 29.971 1.00 48.31 387 GLU A O 1
ATOM 3137 N N . SER A 1 388 ? -27.451 -6.088 31.698 1.00 48.59 388 SER A N 1
ATOM 3138 C CA . SER A 1 388 ? -26.882 -4.983 32.496 1.00 48.59 388 SER A CA 1
ATOM 3139 C C . SER A 1 388 ? -25.424 -5.244 32.919 1.00 48.59 388 SER A C 1
ATOM 3141 O O . SER A 1 388 ? -24.710 -4.317 33.309 1.00 48.59 388 SER A O 1
ATOM 3143 N N . ARG A 1 389 ? -24.935 -6.491 32.793 1.00 42.25 389 ARG A N 1
ATOM 3144 C CA . ARG A 1 389 ? -23.514 -6.823 32.976 1.00 42.25 389 ARG A CA 1
ATOM 3145 C C . ARG A 1 389 ? -22.660 -6.395 31.783 1.00 42.25 389 ARG A C 1
ATOM 3147 O O . ARG A 1 389 ? -21.559 -5.922 32.023 1.00 42.25 389 ARG A O 1
ATOM 3154 N N . ALA A 1 390 ? -23.159 -6.461 30.544 1.00 46.34 390 ALA A N 1
ATOM 3155 C CA . ALA A 1 390 ? -22.433 -5.953 29.371 1.00 46.34 390 ALA A CA 1
ATOM 3156 C C . ALA A 1 390 ? -22.201 -4.434 29.475 1.00 46.34 390 ALA A C 1
ATOM 3158 O O . ALA A 1 390 ? -21.107 -3.946 29.201 1.00 46.34 390 ALA A O 1
ATOM 3159 N N . TYR A 1 391 ? -23.190 -3.711 30.013 1.00 50.47 391 TYR A N 1
ATOM 3160 C CA . TYR A 1 391 ? -23.081 -2.289 30.352 1.00 50.47 391 TYR A CA 1
ATOM 3161 C C . TYR A 1 391 ? -22.012 -2.024 31.435 1.00 50.47 391 TYR A C 1
ATOM 3163 O O . TYR A 1 391 ? -21.244 -1.071 31.343 1.00 50.47 391 TYR A O 1
ATOM 3171 N N . LYS A 1 392 ? -21.888 -2.914 32.435 1.00 49.66 392 LYS A N 1
ATOM 3172 C CA . LYS A 1 392 ? -20.827 -2.861 33.465 1.00 49.66 392 LYS A CA 1
ATOM 3173 C C . LYS A 1 392 ? -19.426 -3.228 32.952 1.00 49.66 392 LYS A C 1
ATOM 3175 O O . LYS A 1 392 ? -18.454 -2.912 33.631 1.00 49.66 392 LYS A O 1
ATOM 3180 N N . TRP A 1 393 ? -19.303 -3.903 31.808 1.00 51.88 393 TRP A N 1
ATOM 3181 C CA . TRP A 1 393 ? -18.028 -4.440 31.303 1.00 51.88 393 TRP A CA 1
ATOM 3182 C C . TRP A 1 393 ? -17.303 -3.507 30.321 1.00 51.88 393 TRP A C 1
ATOM 3184 O O . TRP A 1 393 ? -16.258 -3.865 29.789 1.00 51.88 393 TRP A O 1
ATOM 3194 N N . GLY A 1 394 ? -17.792 -2.274 30.154 1.00 63.97 394 GLY A N 1
ATOM 3195 C CA . GLY A 1 394 ? -17.061 -1.219 29.458 1.00 63.97 394 GLY A CA 1
ATOM 3196 C C . GLY A 1 394 ? -17.126 -1.355 27.942 1.00 63.97 394 GLY A C 1
ATOM 3197 O O . GLY A 1 394 ? -16.094 -1.531 27.299 1.00 63.97 394 GLY A O 1
ATOM 3198 N N . PHE A 1 395 ? -18.322 -1.194 27.369 1.00 71.25 395 PHE A N 1
ATOM 3199 C CA . PHE A 1 395 ? -18.527 -1.109 25.916 1.00 71.25 395 PHE A CA 1
ATOM 3200 C C . PHE A 1 395 ? -17.644 -0.031 25.265 1.00 71.25 395 PHE A C 1
ATOM 3202 O O . PHE A 1 395 ? -17.148 -0.223 24.164 1.00 71.25 395 PHE A O 1
ATOM 3209 N N . ALA A 1 396 ? -17.343 1.053 25.985 1.00 71.94 396 ALA A N 1
ATOM 3210 C CA . ALA A 1 396 ? -16.377 2.063 25.555 1.00 71.94 396 ALA A CA 1
ATOM 3211 C C . ALA A 1 396 ? -14.932 1.530 25.433 1.00 71.94 396 ALA A C 1
ATOM 3213 O O . ALA A 1 396 ? -14.134 2.060 24.667 1.00 71.94 396 ALA A O 1
ATOM 3214 N N . LYS A 1 397 ? -14.559 0.501 26.205 1.00 77.00 397 LYS A N 1
ATOM 3215 C CA . LYS A 1 397 ? -13.172 0.026 26.352 1.00 77.00 397 LYS A CA 1
ATOM 3216 C C . LYS A 1 397 ? -12.830 -1.160 25.464 1.00 77.00 397 LYS A C 1
ATOM 3218 O O . LYS A 1 397 ? -11.688 -1.212 24.996 1.00 77.00 397 LYS A O 1
ATOM 3223 N N . GLU A 1 398 ? -13.773 -2.080 25.272 1.00 82.81 398 GLU A N 1
ATOM 3224 C CA . GLU A 1 398 ? -13.575 -3.308 24.503 1.00 82.81 398 GLU A CA 1
ATOM 3225 C C . GLU A 1 398 ? -14.454 -3.322 23.243 1.00 82.81 398 GLU A C 1
ATOM 3227 O O . GLU A 1 398 ? -15.664 -3.105 23.340 1.00 82.81 398 GLU A O 1
ATOM 3232 N N . PRO A 1 399 ? -13.869 -3.584 22.061 1.00 88.00 399 PRO A N 1
ATOM 3233 C CA . PRO A 1 399 ? -14.621 -3.674 20.819 1.00 88.00 399 PRO A CA 1
ATOM 3234 C C . PRO A 1 399 ? -15.558 -4.896 20.805 1.00 88.00 399 PRO A C 1
ATOM 3236 O O . PRO A 1 399 ? -15.230 -5.933 21.385 1.00 88.00 399 PRO A O 1
ATOM 3239 N N . PRO A 1 400 ? -16.683 -4.835 20.065 1.00 86.12 400 PRO A N 1
ATOM 3240 C CA . PRO A 1 400 ? -17.639 -5.945 19.951 1.00 86.12 400 PRO A CA 1
ATOM 3241 C C . PRO A 1 400 ? -17.103 -7.144 19.145 1.00 86.12 400 PRO A C 1
ATOM 3243 O O . PRO A 1 400 ? -17.758 -8.181 19.051 1.00 86.12 400 PRO A O 1
ATOM 3246 N N . ILE A 1 401 ? -15.916 -7.002 18.553 1.00 89.94 401 ILE A N 1
ATOM 3247 C CA . ILE A 1 401 ? -15.218 -7.990 17.731 1.00 89.94 401 ILE A CA 1
ATOM 3248 C C . ILE A 1 401 ? -13.772 -8.102 18.210 1.00 89.94 401 ILE A C 1
ATOM 3250 O O . ILE A 1 401 ? -13.148 -7.105 18.574 1.00 89.94 401 ILE A O 1
ATOM 3254 N N . SER A 1 402 ? -13.230 -9.319 18.217 1.00 90.25 402 SER A N 1
ATOM 3255 C CA . SER A 1 402 ? -11.866 -9.585 18.676 1.00 90.25 402 SER A CA 1
ATOM 3256 C C . SER A 1 402 ? -10.912 -9.793 17.505 1.00 90.25 402 SER A C 1
ATOM 3258 O O . SER A 1 402 ? -11.310 -10.230 16.426 1.00 90.25 402 SER A O 1
ATOM 3260 N N . VAL A 1 403 ? -9.632 -9.488 17.719 1.00 94.88 403 VAL A N 1
ATOM 3261 C CA . VAL A 1 403 ? -8.589 -9.636 16.701 1.00 94.88 403 VAL A CA 1
ATOM 3262 C C . VAL A 1 403 ? -7.564 -10.684 17.125 1.00 94.88 403 VAL A C 1
ATOM 3264 O O . VAL A 1 403 ? -7.026 -10.660 18.236 1.00 94.88 403 VAL A O 1
ATOM 3267 N N . ARG A 1 404 ? -7.296 -11.627 16.223 1.00 96.25 404 ARG A N 1
ATOM 3268 C CA . ARG A 1 404 ? -6.261 -12.651 16.365 1.00 96.25 404 ARG A CA 1
ATOM 3269 C C . ARG A 1 404 ? -5.059 -12.246 15.529 1.00 96.25 404 ARG A C 1
ATOM 3271 O O . ARG A 1 404 ? -5.222 -11.838 14.384 1.00 96.25 404 ARG A O 1
ATOM 3278 N N . VAL A 1 405 ? -3.865 -12.366 16.100 1.00 97.75 405 VAL A N 1
ATOM 3279 C CA . VAL A 1 405 ? -2.616 -12.005 15.425 1.00 97.75 405 VAL A CA 1
ATOM 3280 C C . VAL A 1 405 ? -1.641 -13.167 15.534 1.00 97.75 405 VAL A C 1
ATOM 3282 O O . VAL A 1 405 ? -1.384 -13.665 16.628 1.00 97.75 405 VAL A O 1
ATOM 3285 N N . ILE A 1 406 ? -1.109 -13.597 14.394 1.00 97.44 406 ILE A N 1
ATOM 3286 C CA . ILE A 1 406 ? -0.067 -14.617 14.288 1.00 97.44 406 ILE A CA 1
ATOM 3287 C C . ILE A 1 406 ? 1.160 -13.948 13.684 1.00 97.44 406 ILE A C 1
ATOM 3289 O O . ILE A 1 406 ? 1.065 -13.310 12.637 1.00 97.44 406 ILE A O 1
ATOM 3293 N N . VAL A 1 407 ? 2.308 -14.103 14.341 1.00 97.69 407 VAL A N 1
ATOM 3294 C CA . VAL A 1 407 ? 3.585 -13.534 13.900 1.00 97.69 407 VAL A CA 1
ATOM 3295 C C . VAL A 1 407 ? 4.585 -14.664 13.688 1.00 97.69 407 VAL A C 1
ATOM 3297 O O . VAL A 1 407 ? 4.878 -15.423 14.614 1.00 97.69 407 VAL A O 1
ATOM 3300 N N . ILE A 1 408 ? 5.116 -14.761 12.473 1.00 96.88 408 ILE A N 1
ATOM 3301 C CA . ILE A 1 408 ? 6.159 -15.713 12.082 1.00 96.88 408 ILE A CA 1
ATOM 3302 C C . ILE A 1 408 ? 7.458 -14.936 11.883 1.00 96.88 408 ILE A C 1
ATOM 3304 O O . ILE A 1 408 ? 7.454 -13.880 11.259 1.00 96.88 408 ILE A O 1
ATOM 3308 N N . ASP A 1 409 ? 8.555 -15.452 12.428 1.00 94.44 409 ASP A N 1
ATOM 3309 C CA . ASP A 1 409 ? 9.905 -14.921 12.222 1.00 94.44 409 ASP A CA 1
ATOM 3310 C C . ASP A 1 409 ? 10.525 -15.602 10.999 1.00 94.44 409 ASP A C 1
ATOM 3312 O O . ASP A 1 409 ? 10.467 -16.826 10.890 1.00 94.44 409 ASP A O 1
ATOM 3316 N N . VAL A 1 410 ? 11.069 -14.814 10.075 1.00 88.25 410 VAL A N 1
ATOM 3317 C CA . VAL A 1 410 ? 11.551 -15.266 8.757 1.00 88.25 410 VAL A CA 1
ATOM 3318 C C . VAL A 1 410 ? 13.085 -15.313 8.729 1.00 88.25 410 VAL A C 1
ATOM 3320 O O . VAL A 1 410 ? 13.705 -14.907 7.755 1.00 88.25 410 VAL A O 1
ATOM 3323 N N . ARG A 1 411 ? 13.707 -15.738 9.832 1.00 79.88 411 ARG A N 1
ATOM 3324 C CA . ARG A 1 411 ? 15.167 -15.879 9.973 1.00 79.88 411 ARG A CA 1
ATOM 3325 C C . ARG A 1 411 ? 15.691 -17.264 9.626 1.00 79.88 411 ARG A C 1
ATOM 3327 O O . ARG A 1 411 ? 14.979 -18.253 9.910 1.00 79.88 411 ARG A O 1
#

pLDDT: mean 87.83, std 12.51, range [41.53, 98.44]

Foldseek 3Di:
DALLVLLLLLLCLLQLAPQCNVVVVVDPPDPPPRSNVSLVLSCLQPVLASSHPSSVCRPHPPSVVLLCVLCVVVVVVVCVVCVDDDVCPQPQPFFKAAAQVHRVDIDTDPDDFDVVLVVVLSVVSSVLLNVLRVLCVPPDSSLSSQLSSQLCLAQVQLSCVLSVGDWGACDRRRRNHTVSSSSLSSSLQSQQCPVHNAGWFKKKKKAWPPLVVQLVVDPDPVSNLVSLQLLLQLLCQLCVVCCSNNNVSQWVPPRSYLDLQSLLSSLVVSVVSDVVCVVSNQVSQVSSCSSVVNPDGCVVVVHDSHSPHHSITIGTHHDDPSQCVQLVVLCVVPVDSQRSSFVSSQVSSQVSLLVVQVVVQVVPVVCGPLNVVVVVCVVVVVPDDDCVVVVVVPCSRDPPIGMDMGMDTRD

Secondary structure (DSSP, 8-state):
--HHHHHHHHHHHHHSS-TTHHHHHH-SS----HHHHHHHHHHHHHTTSTTTTGGGGTTSTTHHHHHHHHTHHHHHHHHHH-SS--TTSS---S-EEE-SS-TT-EEE--PPP-HHHHHHHHHHHHHHHHHHHHHTTTS-HHHHHHHHHHHHHHHHHHHHHHTTPPP-BSSSSSTTSBHHHHHHHHHHHHTTSTTSSS--EEEEEEEEETHHHHHHT-SSHHHHHHHHHHHHHHHHHHHHHHHHHH-GGGEEES-STT-HHHHHHHHHHHHHH-GGGHHHHHHHHHHHHHHTTTS--TTSSSS--S--S-SEEEEEEE-THHHHTTSHHHHHHHS-HHHHHHHHHHHHHHHHHHHHHHHHHHHTTTT-HHHHHHHHHHHTT--SSSTHHHHHT-TTTS-SSEEEEEEEE--